Protein AF-R4PXJ7-F1 (afdb_monomer_lite)

pLDDT: mean 83.16, std 20.06, range [22.61, 98.62]

Sequence (742 aa):
MSFSYNLYVIQNRNPENIPVVPLQSPETESRRPLMEKIRDKIDGAKSWIKEHVNPLTSPELEQQTGEALTYVAERTIADAGAYEMRGPGDSERITEAVGAAAEQTVAGGLVGRSNPIETLERDGFDQELVDATVEIAAEDPETAEAIAKEIDRVEGVLRTPEHAAREVYKAKIKRLKETTTSSIESFTSANLDSLSKQERKSLLDNPESWDSERRKLHESVFEEAILKAHALSERLKEKNPKPTIYALRGNTASGKTRALSAGHEMFAGILDGRGEPSGAINPDSYKFALREGDPDISAAQVHDEGSMISRRIERQLTDPDMSVVLDKRNETPGDIEDILANASETERNVRILDVDVPLESSLVGVLMREKGGEDPNVPFDAIIKGFVGIRANRSELIKQVETGSNTAVDGYMLMAFDPDERRPVVVAVLIDGKVVVDQKRQELYARLFSTPEQAEADAEVLGNTVIDDAFIQQHCNSSYDNSEKGREHAAKVAARLGGFKGKTLRRAVDIMAGAGTAQELKGYLADANHNLLATSRTANGTIDTSASSTKAASMESIDGDEAAARAKANFDKAISLAFEQRDADFSSASKVRQLVESIAAQINDGIVKEGSLIRTGEDSDKYPYTRLDELPAAMEQFYEELHQKLTNPDSDPVEVAAFCEYHIDLVDHFFADGCGKTAKAISSFVLMRAGLSLPSYKGGRDEYYKHAPRSIVRVDQIADRAAWQDFLQYYKSMVKTDNGGI

Secondary structure (DSSP, 8-state):
-----PPPPPP---TT------------TTSHHHHHHHHHHHHHHHHHHHHHS-TTS-HHHHHHHHHHHHHHHHHHHHHHHTS---STTHHHHHHHHHHHHHHHHHHHSSS-SS-THHHHHHS---HHHHHHHHHHHTT-HHHHHHHHHHHHHHHHHHTSHHHHHHHHHHHHHHHHHHS---HHHHHB-S-GGG--HHHHHHHHT-GGGB-HHHHHHHHHHHHHHHHHHHHHHHHHHTT--S-EEEEEEE-TTS-HHHHHHT--GGGTTSS-TTS--TT-B-HHHHHHHHTTT-TTS-TTTTHHHHHHHHHHHHHH---TT--EEEES---SHHHHHHHHHHHHHHT-EEEEEEEE--HHHHHHHHHTSPTTSSS----HHHHHHHHHHHHHHHHHHHHHHHSSS-TTEEEEEEEEEETTTTEEEEEEEEETTEEEEPGGGHHHHHTT---HHHHHHHHHHHHT-B--HHHHHHHHHHSS-SSHHHHHHHHHHHHHHHTTTTSBHHHHHHHHHTTTHHHHHHHHHHHHHHHHHHH-SGGGT----TT-TTHHHHB-S--HHHHHHHHHHHHHHHHHHHHHHTTS---SHHHHHHHHHHHHHHHHTTTB-TT--B--SPPPSSS-PPPTTTHHHHHHHHHHHHHHHHH-TTS-HHHHHHHHHIIIIII---BSS-HHHHHHHHHHHHHHHTTPPPP--TTHHHHHHHTS-SS-TTS-HHHHHHHHHHHHHHHHHHS--S----

Structure (mmCIF, N/CA/C/O backbone):
data_AF-R4PXJ7-F1
#
_entry.id   AF-R4PXJ7-F1
#
loop_
_atom_site.group_PDB
_atom_site.id
_atom_site.type_symbol
_atom_site.label_atom_id
_atom_site.label_alt_id
_atom_site.label_comp_id
_atom_site.label_asym_id
_atom_site.label_entity_id
_atom_site.label_seq_id
_atom_site.pdbx_PDB_ins_code
_atom_site.Cartn_x
_atom_site.Cartn_y
_atom_site.Cartn_z
_atom_site.occupancy
_atom_site.B_iso_or_equiv
_atom_site.auth_seq_id
_atom_site.auth_comp_id
_atom_site.auth_asym_i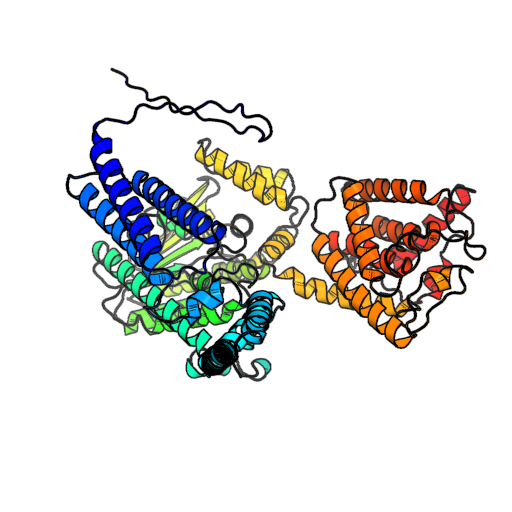d
_atom_site.auth_atom_id
_atom_site.pdbx_PDB_model_num
ATOM 1 N N . MET A 1 1 ? -55.927 -13.257 -4.483 1.00 34.59 1 MET A N 1
ATOM 2 C CA . MET A 1 1 ? -56.037 -12.043 -5.317 1.00 34.59 1 MET A CA 1
ATOM 3 C C . MET A 1 1 ? -54.649 -11.449 -5.398 1.00 34.59 1 MET A C 1
ATOM 5 O O . MET A 1 1 ? -54.130 -10.987 -4.395 1.00 34.59 1 MET A O 1
ATOM 9 N N . SER A 1 2 ? -54.019 -11.645 -6.548 1.00 26.91 2 SER A N 1
ATOM 10 C CA . SER A 1 2 ? -52.626 -11.339 -6.862 1.00 26.91 2 SER A CA 1
ATOM 11 C C . SER A 1 2 ? -52.563 -10.061 -7.692 1.00 26.91 2 SER A C 1
ATOM 13 O O . SER A 1 2 ? -53.261 -9.979 -8.700 1.00 26.91 2 SER A O 1
ATOM 15 N N . PHE A 1 3 ? -51.702 -9.119 -7.321 1.00 23.66 3 PHE A N 1
ATOM 16 C CA . PHE A 1 3 ? -51.235 -8.075 -8.230 1.00 23.66 3 PHE A CA 1
ATOM 17 C C . PHE A 1 3 ? -49.711 -8.068 -8.204 1.00 23.66 3 PHE A C 1
ATOM 19 O O . PHE A 1 3 ? -49.086 -7.657 -7.231 1.00 23.66 3 PHE A O 1
ATOM 26 N N . SER A 1 4 ? -49.143 -8.606 -9.277 1.00 22.61 4 SER A N 1
ATOM 27 C CA . SER A 1 4 ? -47.719 -8.638 -9.579 1.00 22.61 4 SER A CA 1
ATOM 28 C C . SER A 1 4 ? -47.412 -7.422 -10.451 1.00 22.61 4 SER A C 1
ATOM 30 O O . SER A 1 4 ? -47.972 -7.307 -11.541 1.00 22.61 4 SER A O 1
ATOM 32 N N . TYR A 1 5 ? -46.539 -6.523 -10.001 1.00 23.17 5 TYR A N 1
ATOM 33 C CA . TYR A 1 5 ? -45.922 -5.532 -10.882 1.00 23.17 5 TYR A CA 1
ATOM 34 C C . TYR A 1 5 ? -44.631 -6.133 -11.442 1.00 23.17 5 TYR A C 1
ATOM 36 O O . TYR A 1 5 ? -43.672 -6.364 -10.711 1.00 23.17 5 TYR A O 1
ATOM 44 N N . ASN A 1 6 ? -44.641 -6.423 -12.744 1.00 23.55 6 ASN A N 1
ATOM 45 C CA . ASN A 1 6 ? -43.450 -6.763 -13.513 1.00 23.55 6 ASN A CA 1
ATOM 46 C C . ASN A 1 6 ? -42.669 -5.474 -13.789 1.00 23.55 6 ASN A C 1
ATOM 48 O O . ASN A 1 6 ? -43.169 -4.604 -14.503 1.00 23.55 6 ASN A O 1
ATOM 52 N N . LEU A 1 7 ? -41.449 -5.364 -13.263 1.00 23.30 7 LEU A N 1
ATOM 53 C CA . LEU A 1 7 ? -40.471 -4.391 -13.740 1.00 23.30 7 LEU A CA 1
ATOM 54 C C . LEU A 1 7 ? -39.604 -5.076 -14.806 1.00 23.30 7 LEU A C 1
ATOM 56 O O . LEU A 1 7 ? -38.922 -6.061 -14.527 1.00 23.30 7 LEU A O 1
ATOM 60 N N . TYR A 1 8 ? -39.669 -4.572 -16.036 1.00 24.20 8 TYR A N 1
ATOM 61 C CA . TYR A 1 8 ? -38.771 -4.959 -17.121 1.00 24.20 8 TYR A CA 1
ATOM 62 C C . TYR A 1 8 ? -37.376 -4.372 -16.866 1.00 24.20 8 TYR A C 1
ATOM 64 O O . TYR A 1 8 ? -37.224 -3.163 -16.715 1.00 24.20 8 TYR A O 1
ATOM 72 N N . VAL A 1 9 ? -36.363 -5.238 -16.854 1.00 24.31 9 VAL A N 1
ATOM 73 C CA . VAL A 1 9 ? -34.939 -4.882 -16.867 1.00 24.31 9 VAL A CA 1
ATOM 74 C C . VAL A 1 9 ? -34.515 -4.674 -18.324 1.00 24.31 9 VAL A C 1
ATOM 76 O O . VAL A 1 9 ? -34.635 -5.595 -19.132 1.00 24.31 9 VAL A O 1
ATOM 79 N N . ILE A 1 10 ? -34.017 -3.484 -18.672 1.00 25.50 10 ILE A N 1
ATOM 80 C CA . ILE A 1 10 ? -33.362 -3.231 -19.964 1.00 25.50 10 ILE A CA 1
ATOM 81 C C . ILE A 1 10 ? -31.866 -3.519 -19.804 1.00 25.50 10 ILE A C 1
ATOM 83 O O . ILE A 1 10 ? -31.184 -2.909 -18.986 1.00 25.50 10 ILE A O 1
ATOM 87 N N . GLN A 1 11 ? -31.382 -4.486 -20.583 1.00 29.23 11 GLN A N 1
ATOM 88 C CA . GLN A 1 11 ? -29.978 -4.875 -20.693 1.00 29.23 11 GLN A CA 1
ATOM 89 C C . GLN A 1 11 ? -29.204 -3.963 -21.658 1.00 29.23 11 GLN A C 1
ATOM 91 O O . GLN A 1 11 ? -29.717 -3.566 -22.703 1.00 29.23 11 GLN A O 1
ATOM 96 N N . ASN A 1 12 ? -27.932 -3.742 -21.318 1.00 32.22 12 ASN A N 1
ATOM 97 C CA . ASN A 1 12 ? -26.842 -3.208 -22.142 1.00 32.22 12 ASN A CA 1
ATOM 98 C C . ASN A 1 12 ? -26.900 -3.606 -23.627 1.00 32.22 12 ASN A C 1
ATOM 100 O O . ASN A 1 12 ? -26.776 -4.796 -23.927 1.00 32.22 12 ASN A O 1
ATOM 104 N N . ARG A 1 13 ? -26.922 -2.622 -24.547 1.00 28.83 13 ARG A N 1
ATOM 105 C CA . ARG A 1 13 ? -26.392 -2.754 -25.923 1.00 28.83 13 ARG A CA 1
ATOM 106 C C . ARG A 1 13 ? -25.844 -1.429 -26.489 1.00 28.83 13 ARG A C 1
ATOM 108 O O . ARG A 1 13 ? -26.554 -0.438 -26.536 1.00 28.83 13 ARG A O 1
ATOM 115 N N . ASN A 1 14 ? -24.579 -1.511 -26.916 1.00 30.88 14 ASN A N 1
ATOM 116 C CA . ASN A 1 14 ? -23.855 -0.881 -28.039 1.00 30.88 14 ASN A CA 1
ATOM 117 C C . ASN A 1 14 ? -24.391 0.450 -28.657 1.00 30.88 14 ASN A C 1
ATOM 119 O O . ASN A 1 14 ? -25.484 0.434 -29.222 1.00 30.88 14 ASN A O 1
ATOM 123 N N . PRO A 1 15 ? -23.617 1.561 -28.659 1.00 29.59 15 PRO A N 1
ATOM 124 C CA . PRO A 1 15 ? -24.103 2.908 -29.010 1.00 29.59 15 PRO A CA 1
ATOM 125 C C . PRO A 1 15 ? -24.222 3.273 -30.508 1.00 29.59 15 PRO A C 1
ATOM 127 O O . PRO A 1 15 ? -24.525 4.422 -30.807 1.00 29.59 15 PRO A O 1
ATOM 130 N N . GLU A 1 16 ? -24.050 2.362 -31.471 1.00 28.30 16 GLU A N 1
ATOM 131 C CA . GLU A 1 16 ? -23.950 2.759 -32.896 1.00 28.30 16 GLU A CA 1
ATOM 132 C C . GLU A 1 16 ? -25.204 2.564 -33.774 1.00 28.30 16 GLU A C 1
ATOM 134 O O . GLU A 1 16 ? -25.113 2.658 -34.993 1.00 28.30 16 GLU A O 1
ATOM 139 N N . ASN A 1 17 ? -26.399 2.326 -33.222 1.00 37.75 17 ASN A N 1
ATOM 140 C CA . ASN A 1 17 ? -27.624 2.315 -34.042 1.00 37.75 17 ASN A CA 1
ATOM 141 C C . ASN A 1 17 ? -28.882 2.662 -33.233 1.00 37.75 17 ASN A C 1
ATOM 143 O O . ASN A 1 17 ? -29.498 1.784 -32.629 1.00 37.75 17 ASN A O 1
ATOM 147 N N . ILE A 1 18 ? -29.312 3.927 -33.278 1.00 33.12 18 ILE A N 1
ATOM 148 C CA . ILE A 1 18 ? -30.653 4.346 -32.844 1.00 33.12 18 ILE A CA 1
ATOM 149 C C . ILE A 1 18 ? -31.335 5.071 -34.015 1.00 33.12 18 ILE A C 1
ATOM 151 O O . ILE A 1 18 ? -30.804 6.075 -34.491 1.00 33.12 18 ILE A O 1
ATOM 155 N N . PRO A 1 19 ? -32.506 4.610 -34.496 1.00 29.03 19 PRO A N 1
ATOM 156 C CA . PRO A 1 19 ? -33.303 5.375 -35.441 1.00 29.03 19 PRO A CA 1
ATOM 157 C C . PRO A 1 19 ? -33.992 6.532 -34.708 1.00 29.03 19 PRO A C 1
ATOM 159 O O . PRO A 1 19 ? -34.591 6.344 -33.649 1.00 29.03 19 PRO A O 1
ATOM 162 N N . VAL A 1 20 ? -33.938 7.727 -35.295 1.00 28.59 20 VAL A N 1
ATOM 163 C CA . VAL A 1 20 ? -34.678 8.900 -34.816 1.00 28.59 20 VAL A CA 1
ATOM 164 C C . VAL A 1 20 ? -36.179 8.616 -34.936 1.00 28.59 20 VAL A C 1
ATOM 166 O O . VAL A 1 20 ? -36.720 8.554 -36.039 1.00 28.59 20 VAL A O 1
ATOM 169 N N . VAL A 1 21 ? -36.856 8.438 -33.800 1.00 28.17 21 VAL A N 1
ATOM 170 C CA . VAL A 1 21 ? -38.323 8.407 -33.711 1.00 28.17 21 VAL A CA 1
ATOM 171 C C . VAL A 1 21 ? -38.778 9.740 -33.112 1.00 28.17 21 VAL A C 1
ATOM 173 O O . VAL A 1 21 ? -38.277 10.115 -32.051 1.00 28.17 21 VAL A O 1
ATOM 176 N N . PRO A 1 22 ? -39.706 10.479 -33.747 1.00 26.89 22 PRO A N 1
ATOM 177 C CA . PRO A 1 22 ? -40.170 11.750 -33.212 1.00 26.89 22 PRO A CA 1
ATOM 178 C C . PRO A 1 22 ? -41.039 11.508 -31.972 1.00 26.89 22 PRO A C 1
ATOM 180 O O . PRO A 1 22 ? -42.037 10.787 -32.023 1.00 26.89 22 PRO A O 1
ATOM 183 N N . LEU A 1 23 ? -40.669 12.139 -30.857 1.00 26.69 23 LEU A N 1
ATOM 184 C CA . LEU A 1 23 ? -41.491 12.228 -29.652 1.00 26.69 23 LEU A CA 1
ATOM 185 C C . LEU A 1 23 ? -42.731 13.082 -29.950 1.00 26.69 23 LEU A C 1
ATOM 187 O O . LEU A 1 23 ? -42.707 14.303 -29.841 1.00 26.69 23 LEU A O 1
ATOM 191 N N . GLN A 1 24 ? -43.836 12.434 -30.306 1.00 34.88 24 GLN A N 1
ATOM 192 C CA . GLN A 1 24 ? -45.169 12.990 -30.103 1.00 34.88 24 GLN A CA 1
ATOM 193 C C . GLN A 1 24 ? -45.739 12.368 -28.828 1.00 34.88 24 GLN A C 1
ATOM 195 O O . GLN A 1 24 ? -46.288 11.269 -28.858 1.00 34.88 24 GLN A O 1
ATOM 200 N N . SER A 1 25 ? -45.595 13.062 -27.696 1.00 35.19 25 SER A N 1
ATOM 201 C CA . SER A 1 25 ? -46.448 12.819 -26.526 1.00 35.19 25 SER A CA 1
ATOM 202 C C . SER A 1 25 ? -47.437 13.982 -26.382 1.00 35.19 25 SER A C 1
ATOM 204 O O . SER A 1 25 ? -47.079 15.111 -26.727 1.00 35.19 25 SER A O 1
ATOM 206 N N . PRO A 1 26 ? -48.683 13.742 -25.938 1.00 37.59 26 PRO A N 1
ATOM 207 C CA . PRO A 1 26 ? -49.693 14.786 -25.866 1.00 37.59 26 PRO A CA 1
ATOM 208 C C . PRO A 1 26 ? -49.358 15.721 -24.706 1.00 37.59 26 PRO A C 1
ATOM 210 O O . PRO A 1 26 ? -49.277 15.279 -23.559 1.00 37.59 26 PRO A O 1
ATOM 213 N N . GLU A 1 27 ? -49.200 17.013 -24.993 1.00 43.06 27 GLU A N 1
ATOM 214 C CA . GLU A 1 27 ? -49.233 18.061 -23.975 1.00 43.06 27 GLU A CA 1
ATOM 215 C C . GLU A 1 27 ? -50.486 17.865 -23.112 1.00 43.06 27 GLU A C 1
ATOM 217 O O . GLU A 1 27 ? -51.614 18.037 -23.579 1.00 43.06 27 GLU A O 1
ATOM 222 N N . THR A 1 28 ? -50.318 17.484 -21.846 1.00 46.91 28 THR A N 1
ATOM 223 C CA . THR A 1 28 ? -51.431 17.505 -20.899 1.00 46.91 28 THR A CA 1
ATOM 224 C C . THR A 1 28 ? -51.892 18.949 -20.760 1.00 46.91 28 THR A C 1
ATOM 226 O O . THR A 1 28 ? -51.128 19.807 -20.315 1.00 46.91 28 THR A O 1
ATOM 229 N N . GLU A 1 29 ? -53.146 19.195 -21.127 1.00 49.19 29 GLU A N 1
ATOM 230 C CA . GLU A 1 29 ? -53.840 20.490 -21.182 1.00 49.19 29 GLU A CA 1
ATOM 231 C C . GLU A 1 29 ? -53.713 21.322 -19.884 1.00 49.19 29 GLU A C 1
ATOM 233 O O . GLU A 1 29 ? -53.837 22.544 -19.905 1.00 49.19 29 GLU A O 1
ATOM 238 N N . SER A 1 30 ? -53.357 20.683 -18.762 1.00 46.44 30 SER A N 1
ATOM 239 C CA . SER A 1 30 ? -53.064 21.325 -17.476 1.00 46.44 30 SER A CA 1
ATOM 240 C C . SER A 1 30 ? -51.753 22.123 -17.427 1.00 46.44 30 SER A C 1
ATOM 242 O O . SER A 1 30 ? -51.610 22.978 -16.556 1.00 46.44 30 SER A O 1
ATOM 244 N N . ARG A 1 31 ? -50.796 21.877 -18.333 1.00 51.06 31 ARG A N 1
ATOM 245 C CA . ARG A 1 31 ? -49.486 22.561 -18.352 1.00 51.06 31 ARG A CA 1
ATOM 246 C C . ARG A 1 31 ? -49.425 23.746 -19.319 1.00 51.06 31 ARG A C 1
ATOM 248 O O . ARG A 1 31 ? -48.536 24.584 -19.183 1.00 51.06 31 ARG A O 1
ATOM 255 N N . ARG A 1 32 ? -50.379 23.859 -20.252 1.00 61.00 32 ARG A N 1
ATOM 256 C CA . ARG A 1 32 ? -50.416 24.927 -21.269 1.00 61.00 32 ARG A CA 1
ATOM 257 C C . ARG A 1 32 ? -50.415 26.346 -20.665 1.00 61.00 32 ARG A C 1
ATOM 259 O O . ARG A 1 32 ? -49.592 27.140 -21.110 1.00 61.00 32 ARG A O 1
ATOM 266 N N . PRO A 1 33 ? -51.196 26.660 -19.607 1.00 62.19 33 PRO A N 1
ATOM 267 C CA . PRO A 1 33 ? -51.191 28.006 -19.022 1.00 62.19 33 PRO A CA 1
ATOM 268 C C . PRO A 1 33 ? -49.858 28.398 -18.364 1.00 62.19 33 PRO A C 1
ATOM 270 O O . PRO A 1 33 ? -49.517 29.576 -18.311 1.00 62.19 33 PRO A O 1
ATOM 273 N N . LEU A 1 34 ? -49.099 27.424 -17.846 1.00 55.19 34 LEU A N 1
ATOM 274 C CA . LEU A 1 34 ? -47.775 27.664 -17.262 1.00 55.19 34 LEU A CA 1
ATOM 275 C C . LEU A 1 34 ? -46.733 27.907 -18.361 1.00 55.19 34 LEU A C 1
ATOM 277 O O . LEU A 1 34 ? -45.945 28.843 -18.264 1.00 55.19 34 LEU A O 1
ATOM 281 N N . MET A 1 35 ? -46.773 27.107 -19.430 1.00 56.84 35 MET A N 1
ATOM 282 C CA . MET A 1 35 ? -45.863 27.257 -20.569 1.00 56.84 35 MET A CA 1
ATOM 283 C C . MET A 1 35 ? -46.097 28.564 -21.338 1.00 56.84 35 MET A C 1
ATOM 285 O O . MET A 1 35 ? -45.130 29.177 -21.779 1.00 56.84 35 MET A O 1
ATOM 289 N N . GLU A 1 36 ? -47.346 29.031 -21.454 1.00 66.62 36 GLU A N 1
ATOM 290 C CA . GLU A 1 36 ? -47.656 30.354 -22.023 1.00 66.62 36 GLU A CA 1
ATOM 291 C C . GLU A 1 36 ? -47.083 31.490 -21.163 1.00 66.62 36 GLU A C 1
ATOM 293 O O . GLU A 1 36 ? -46.415 32.370 -21.694 1.00 66.62 36 GLU A O 1
ATOM 298 N N . LYS A 1 37 ? -47.211 31.424 -19.829 1.00 61.19 37 LYS A N 1
ATOM 299 C CA . LYS A 1 37 ? -46.620 32.431 -18.924 1.00 61.19 37 LYS A CA 1
ATOM 300 C C . LYS A 1 37 ? -45.091 32.473 -18.972 1.00 61.19 37 LYS A C 1
ATOM 302 O O . LYS A 1 37 ? -44.507 33.550 -18.875 1.00 61.19 37 LYS A O 1
ATOM 307 N N . ILE A 1 38 ? -44.439 31.315 -19.097 1.00 52.16 38 ILE A N 1
ATOM 308 C CA . ILE A 1 38 ? -42.978 31.231 -19.240 1.00 52.16 38 ILE A CA 1
ATOM 309 C C . ILE A 1 38 ? -42.549 31.817 -20.591 1.00 52.16 38 ILE A C 1
ATOM 311 O O . ILE A 1 38 ? -41.592 32.587 -20.644 1.00 52.16 38 ILE A O 1
ATOM 315 N N . ARG A 1 39 ? -43.285 31.517 -21.668 1.00 63.38 39 ARG A N 1
ATOM 316 C CA . ARG A 1 39 ? -43.016 32.061 -23.005 1.00 63.38 39 ARG A CA 1
ATOM 317 C C . ARG A 1 39 ? -43.166 33.585 -23.046 1.00 63.38 39 ARG A C 1
ATOM 319 O O . ARG A 1 39 ? -42.246 34.249 -23.507 1.00 63.38 39 ARG A O 1
ATOM 326 N N . ASP A 1 40 ? -44.231 34.136 -22.464 1.00 64.62 40 ASP A N 1
ATOM 327 C CA . ASP A 1 40 ? -44.447 35.590 -22.391 1.00 64.62 40 ASP A CA 1
ATOM 328 C C . ASP A 1 40 ? -43.322 36.313 -21.623 1.00 64.62 40 ASP A C 1
ATOM 330 O O . ASP A 1 40 ? -42.898 37.406 -22.001 1.00 64.62 40 ASP A O 1
ATOM 334 N N . LYS A 1 41 ? -42.792 35.697 -20.556 1.00 56.16 41 LYS A N 1
ATOM 335 C CA . LYS A 1 41 ? -41.641 36.218 -19.795 1.00 56.16 41 LYS A CA 1
ATOM 336 C C . LYS A 1 41 ? -40.347 36.201 -20.618 1.00 56.16 41 LYS A C 1
ATOM 338 O O . LYS A 1 41 ? -39.584 37.164 -20.557 1.00 56.16 41 LYS A O 1
ATOM 343 N N . ILE A 1 42 ? -40.114 35.140 -21.395 1.00 54.22 42 ILE A N 1
ATOM 344 C CA . ILE A 1 42 ? -38.954 35.026 -22.295 1.00 54.22 42 ILE A CA 1
ATOM 345 C C . ILE A 1 42 ? -39.039 36.069 -23.415 1.00 54.22 42 ILE A C 1
ATOM 347 O O . ILE A 1 42 ? -38.052 36.750 -23.693 1.00 54.22 42 ILE A O 1
ATOM 351 N N . ASP A 1 43 ? -40.208 36.235 -24.028 1.00 65.19 43 ASP A N 1
ATOM 352 C CA . ASP A 1 43 ? -40.401 37.205 -25.106 1.00 65.19 43 ASP A CA 1
ATOM 353 C C . ASP A 1 43 ? -40.292 38.650 -24.589 1.00 65.19 43 ASP A C 1
ATOM 355 O O . ASP A 1 43 ? -39.674 39.492 -25.240 1.00 65.19 43 ASP A O 1
ATOM 359 N N . GLY A 1 44 ? -40.765 38.921 -23.366 1.00 64.06 44 GLY A N 1
ATOM 360 C CA . GLY A 1 44 ? -40.539 40.196 -22.681 1.00 64.06 44 GLY A CA 1
ATOM 361 C C . GLY A 1 44 ? -39.057 40.496 -22.426 1.00 64.06 44 GLY A C 1
ATOM 362 O O . GLY A 1 44 ? -38.610 41.617 -22.670 1.00 64.06 44 GLY A O 1
ATOM 363 N N . ALA A 1 45 ? -38.273 39.499 -22.001 1.00 49.66 45 ALA A N 1
ATOM 364 C CA . ALA A 1 45 ? -36.828 39.647 -21.812 1.00 49.66 45 ALA A CA 1
ATOM 365 C C . ALA A 1 45 ? -36.095 39.900 -23.142 1.00 49.66 45 ALA A C 1
ATOM 367 O O . ALA A 1 45 ? -35.245 40.786 -23.212 1.00 49.66 45 ALA A O 1
ATOM 368 N N . LYS A 1 46 ? -36.472 39.194 -24.220 1.00 55.44 46 LYS A N 1
ATOM 369 C CA . LYS A 1 46 ? -35.932 39.419 -25.574 1.00 55.44 46 LYS A CA 1
ATOM 370 C C . LYS A 1 46 ? -36.234 40.829 -26.086 1.00 55.44 46 LYS A C 1
ATOM 372 O O . LYS A 1 46 ? -35.338 41.501 -26.592 1.00 55.44 46 LYS A O 1
ATOM 377 N N . SER A 1 47 ? -37.471 41.304 -25.927 1.00 63.03 47 SER A N 1
ATOM 378 C CA . SER A 1 47 ? -37.853 42.671 -26.302 1.00 63.03 47 SER A CA 1
ATOM 379 C C . SER A 1 47 ? -37.107 43.731 -25.493 1.00 63.03 47 SER A C 1
ATOM 381 O O . SER A 1 47 ? -36.667 44.724 -26.066 1.00 63.03 47 SER A O 1
ATOM 383 N N . TRP A 1 48 ? -36.911 43.511 -24.191 1.00 65.25 48 TRP A N 1
ATOM 384 C CA . TRP A 1 48 ? -36.162 44.436 -23.342 1.00 65.25 48 TRP A CA 1
ATOM 385 C C . TRP A 1 48 ? -34.684 44.521 -23.744 1.00 65.25 48 TRP A C 1
ATOM 387 O O . TRP A 1 48 ? -34.166 45.628 -23.889 1.00 65.25 48 TRP A O 1
ATOM 397 N N . ILE A 1 49 ? -34.039 43.375 -24.003 1.00 50.06 49 ILE A N 1
ATOM 398 C CA . ILE A 1 49 ? -32.654 43.295 -24.500 1.00 50.06 49 ILE A CA 1
ATOM 399 C C . ILE A 1 49 ? -32.517 44.082 -25.806 1.00 50.06 49 ILE A C 1
ATOM 401 O O . ILE A 1 49 ? -31.629 44.920 -25.928 1.00 50.06 49 ILE A O 1
ATOM 405 N N . LYS A 1 50 ? -33.447 43.889 -26.744 1.00 55.12 50 LYS A N 1
ATOM 406 C CA . LYS A 1 50 ? -33.456 44.584 -28.035 1.00 55.12 50 LYS A CA 1
ATOM 407 C C . LYS A 1 50 ? -33.614 46.107 -27.923 1.00 55.12 50 LYS A C 1
ATOM 409 O O . LYS A 1 50 ? -33.128 46.835 -28.783 1.00 55.12 50 LYS A O 1
ATOM 414 N N . GLU A 1 51 ? -34.311 46.595 -26.898 1.00 54.03 51 GLU A N 1
ATOM 415 C CA . GLU A 1 51 ? -34.503 48.034 -26.668 1.00 54.03 51 GLU A CA 1
ATOM 416 C C . GLU A 1 51 ? -33.373 48.690 -25.855 1.00 54.03 51 GLU A C 1
ATOM 418 O O . GLU A 1 51 ? -33.167 49.896 -25.988 1.00 54.03 51 GLU A O 1
ATOM 423 N N . HIS A 1 52 ? -32.653 47.934 -25.018 1.00 49.38 52 HIS A N 1
ATOM 424 C CA . HIS A 1 52 ? -31.764 48.502 -23.991 1.00 49.38 52 HIS A CA 1
ATOM 425 C C . HIS A 1 52 ? -30.303 48.030 -24.068 1.00 49.38 52 HIS A C 1
ATOM 427 O O . HIS A 1 52 ? -29.449 48.609 -23.395 1.00 49.38 52 HIS A O 1
ATOM 433 N N . VAL A 1 53 ? -29.982 47.030 -24.894 1.00 48.16 53 VAL A N 1
ATOM 434 C CA . VAL A 1 53 ? -28.602 46.620 -25.193 1.00 48.16 53 VAL A CA 1
ATOM 435 C C . VAL A 1 53 ? -28.147 47.312 -26.485 1.00 48.16 53 VAL A C 1
ATOM 437 O O . VAL A 1 53 ? -28.851 47.323 -27.489 1.00 48.16 53 VAL A O 1
ATOM 440 N N . ASN A 1 54 ? -26.986 47.968 -26.417 1.00 45.81 54 ASN A N 1
ATOM 441 C CA . ASN A 1 54 ? -26.433 48.909 -27.401 1.00 45.81 54 ASN A CA 1
ATOM 442 C C . ASN A 1 54 ? -26.524 48.395 -28.871 1.00 45.81 54 ASN A C 1
ATOM 444 O O . ASN A 1 54 ? -26.187 47.230 -29.101 1.00 45.81 54 ASN A O 1
ATOM 448 N N . PRO A 1 55 ? -26.862 49.225 -29.890 1.00 43.62 55 PRO A N 1
ATOM 449 C CA . PRO A 1 55 ? -27.067 48.787 -31.286 1.00 43.62 55 PRO A CA 1
ATOM 450 C C . PRO A 1 55 ? -25.826 48.261 -32.035 1.00 43.62 55 PRO A C 1
ATOM 452 O O . PRO A 1 55 ? -25.879 48.091 -33.250 1.00 43.62 55 PRO A O 1
ATOM 455 N N . LEU A 1 56 ? -24.700 48.056 -31.348 1.00 42.25 56 LEU A N 1
ATOM 456 C CA . LEU A 1 56 ? -23.430 47.592 -31.919 1.00 42.25 56 LEU A CA 1
ATOM 457 C C . LEU A 1 56 ? -23.164 46.094 -31.688 1.00 42.25 56 LEU A C 1
ATOM 459 O O . LEU A 1 56 ? -22.089 45.610 -32.026 1.00 42.25 56 LEU A O 1
ATOM 463 N N . THR A 1 57 ? -24.115 45.345 -31.130 1.00 52.09 57 THR A N 1
ATOM 464 C CA . THR A 1 57 ? -23.985 43.887 -30.989 1.00 52.09 57 THR A CA 1
ATOM 465 C C . THR A 1 57 ? -24.356 43.183 -32.297 1.00 52.09 57 THR A C 1
ATOM 467 O O . THR A 1 57 ? -25.326 43.545 -32.964 1.00 52.09 57 THR A O 1
ATOM 470 N N . SER A 1 58 ? -23.539 42.208 -32.716 1.00 53.75 58 SER A N 1
ATOM 471 C CA . SER A 1 58 ? -23.781 41.467 -33.956 1.00 53.75 58 SER A CA 1
ATOM 472 C C . SER A 1 58 ? -25.042 40.594 -33.823 1.00 53.75 58 SER A C 1
ATOM 474 O O . SER A 1 58 ? -25.335 40.108 -32.727 1.00 53.75 58 SER A O 1
ATOM 476 N N . PRO A 1 59 ? -25.773 40.330 -34.924 1.00 57.41 59 PRO A N 1
ATOM 477 C CA . PRO A 1 59 ? -26.924 39.419 -34.919 1.00 57.41 59 PRO A CA 1
ATOM 478 C C . PRO A 1 59 ? -26.616 38.027 -34.339 1.00 57.41 59 PRO A C 1
ATOM 480 O O . PRO A 1 59 ? -27.504 37.373 -33.797 1.00 57.41 59 PRO A O 1
ATOM 483 N N . GLU A 1 60 ? -25.356 37.588 -34.414 1.00 48.97 60 GLU A N 1
ATOM 484 C CA . GLU A 1 60 ? -24.882 36.335 -33.816 1.00 48.97 60 GLU A CA 1
ATOM 485 C C . GLU A 1 60 ? -24.898 36.358 -32.286 1.00 48.97 60 GLU A C 1
ATOM 487 O O . GLU A 1 60 ? -25.289 35.365 -31.681 1.00 48.97 60 GLU A O 1
ATOM 492 N N . LEU A 1 61 ? -24.554 37.479 -31.645 1.00 51.28 61 LEU A N 1
ATOM 493 C CA . LEU A 1 61 ? -24.570 37.581 -30.182 1.00 51.28 61 LEU A CA 1
ATOM 494 C C . LEU A 1 61 ? -26.009 37.620 -29.635 1.00 51.28 61 LEU A C 1
ATOM 496 O O . LEU A 1 61 ? -26.301 37.026 -28.594 1.00 51.28 61 LEU A O 1
ATOM 500 N N . GLU A 1 62 ? -26.930 38.267 -30.358 1.00 53.88 62 GLU A N 1
ATOM 501 C CA . GLU A 1 62 ? -28.366 38.271 -30.040 1.00 53.88 62 GLU A CA 1
ATOM 502 C C . GLU A 1 62 ? -28.958 36.854 -30.164 1.00 53.88 62 GLU A C 1
ATOM 504 O O . GLU A 1 62 ? -29.698 36.402 -29.284 1.00 53.88 62 GLU A O 1
ATOM 509 N N . GLN A 1 63 ? -28.566 36.112 -31.207 1.00 59.91 63 GLN A N 1
ATOM 510 C CA . GLN A 1 63 ? -28.958 34.715 -31.393 1.00 59.91 63 GLN A CA 1
ATOM 511 C C . GLN A 1 63 ? -28.387 33.806 -30.293 1.00 59.91 63 GLN A C 1
ATOM 513 O O . GLN A 1 63 ? -29.148 33.069 -29.668 1.00 59.91 63 GLN A O 1
ATOM 518 N N . GLN A 1 64 ? -27.086 33.895 -30.001 1.00 53.50 64 GLN A N 1
ATOM 519 C CA . GLN A 1 64 ? -26.419 33.080 -28.977 1.00 53.50 64 GLN A CA 1
ATOM 520 C C . GLN A 1 64 ? -26.989 33.330 -27.576 1.00 53.50 64 GLN A C 1
ATOM 522 O O . GLN A 1 64 ? -27.230 32.387 -26.822 1.00 53.50 64 GLN A O 1
ATOM 527 N N . THR A 1 65 ? -27.290 34.586 -27.238 1.00 54.59 65 THR A N 1
ATOM 528 C CA . THR A 1 65 ? -27.924 34.933 -25.956 1.00 54.59 65 THR A CA 1
ATOM 529 C C . THR A 1 65 ? -29.354 34.382 -25.880 1.00 54.59 65 THR A C 1
ATOM 531 O O . THR A 1 65 ? -29.773 33.852 -24.848 1.00 54.59 65 THR A O 1
ATOM 534 N N . GLY A 1 66 ? -30.103 34.445 -26.987 1.00 59.06 66 GLY A N 1
ATOM 535 C CA . GLY A 1 66 ? -31.437 33.854 -27.092 1.00 59.06 66 GLY A CA 1
ATOM 536 C C . GLY A 1 66 ? -31.439 32.327 -26.958 1.00 59.06 66 GLY A C 1
ATOM 537 O O . GLY A 1 66 ? -32.320 31.770 -26.294 1.00 59.06 66 GLY A O 1
ATOM 538 N N . GLU A 1 67 ? -30.454 31.651 -27.547 1.00 58.09 67 GLU A N 1
ATOM 539 C CA . GLU A 1 67 ? -30.271 30.197 -27.466 1.00 58.09 67 GLU A CA 1
ATOM 540 C C . GLU A 1 67 ? -29.849 29.760 -26.054 1.00 58.09 67 GLU A C 1
ATOM 542 O O . GLU A 1 67 ? -30.438 28.829 -25.504 1.00 58.09 67 GLU A O 1
ATOM 547 N N . ALA A 1 68 ? -28.926 30.485 -25.412 1.00 49.81 68 ALA A N 1
ATOM 548 C CA . ALA A 1 68 ? -28.484 30.209 -24.044 1.00 49.81 68 ALA A CA 1
ATOM 549 C C . ALA A 1 68 ? -29.617 30.359 -23.012 1.00 49.81 68 ALA A C 1
ATOM 551 O O . ALA A 1 68 ? -29.803 29.488 -22.160 1.00 49.81 68 ALA A O 1
ATOM 552 N N . LEU A 1 69 ? -30.431 31.418 -23.115 1.00 51.66 69 LEU A N 1
ATOM 553 C CA . LEU A 1 69 ? -31.591 31.614 -22.235 1.00 51.66 69 LEU A CA 1
ATOM 554 C C . LEU A 1 69 ? -32.655 30.527 -22.432 1.00 51.66 69 LEU A C 1
ATOM 556 O O . LEU A 1 69 ? -33.263 30.071 -21.462 1.00 51.66 69 LEU A O 1
ATOM 560 N N . THR A 1 70 ? -32.854 30.083 -23.676 1.00 55.34 70 THR A N 1
ATOM 561 C CA . THR A 1 70 ? -33.778 28.984 -23.990 1.00 55.34 70 THR A CA 1
ATOM 562 C C . THR A 1 70 ? -33.278 27.672 -23.380 1.00 55.34 70 THR A C 1
ATOM 564 O O . THR A 1 70 ? -34.039 26.981 -22.706 1.00 55.34 70 THR A O 1
ATOM 567 N N . TYR A 1 71 ? -31.982 27.381 -23.511 1.00 56.62 71 TYR A N 1
ATOM 568 C CA . TYR A 1 71 ? -31.354 26.184 -22.953 1.00 56.62 71 TYR A CA 1
ATOM 569 C C . TYR A 1 71 ? -31.434 26.119 -21.419 1.00 56.62 71 TYR A C 1
ATOM 571 O O . TYR A 1 71 ? -31.796 25.085 -20.853 1.00 56.62 71 TYR A O 1
ATOM 579 N N . VAL A 1 72 ? -31.140 27.226 -20.727 1.00 48.62 72 VAL A N 1
ATOM 580 C CA . VAL A 1 72 ? -31.224 27.296 -19.257 1.00 48.62 72 VAL A CA 1
ATOM 581 C C . VAL A 1 72 ? -32.664 27.090 -18.780 1.00 48.62 72 VAL A C 1
ATOM 583 O O . VAL A 1 72 ? -32.893 26.332 -17.833 1.00 48.62 72 VAL A O 1
ATOM 586 N N . ALA A 1 73 ? -33.639 27.702 -19.461 1.00 51.81 73 ALA A N 1
ATOM 587 C CA . ALA A 1 73 ? -35.053 27.535 -19.141 1.00 51.81 73 ALA A CA 1
ATOM 588 C C . ALA A 1 73 ? -35.515 26.080 -19.328 1.00 51.81 73 ALA A C 1
ATOM 590 O O . ALA A 1 73 ? -36.144 25.517 -18.432 1.00 51.81 73 ALA A O 1
ATOM 591 N N . GLU A 1 74 ? -35.160 25.441 -20.445 1.00 55.31 74 GLU A N 1
ATOM 592 C CA . GLU A 1 74 ? -35.509 24.041 -20.716 1.00 55.31 74 GLU A CA 1
ATOM 593 C C . GLU A 1 74 ? -34.883 23.081 -19.698 1.00 55.31 74 GLU A C 1
ATOM 595 O O . GLU A 1 74 ? -35.551 22.161 -19.220 1.00 55.31 74 GLU A O 1
ATOM 600 N N . ARG A 1 75 ? -33.631 23.329 -19.299 1.00 55.19 75 ARG A N 1
ATOM 601 C CA . ARG A 1 75 ? -32.921 22.504 -18.316 1.00 55.19 75 ARG A CA 1
ATOM 602 C C . ARG A 1 75 ? -33.477 22.670 -16.903 1.00 55.19 75 ARG A C 1
ATOM 604 O O . ARG A 1 75 ? -33.715 21.677 -16.226 1.00 55.19 75 ARG A O 1
ATOM 611 N N . THR A 1 76 ? -33.805 23.896 -16.499 1.00 51.66 76 THR A N 1
ATOM 612 C CA . THR A 1 76 ? -34.462 24.152 -15.204 1.00 51.66 76 THR A CA 1
ATOM 613 C C . THR A 1 76 ? -35.864 23.535 -15.151 1.00 51.66 76 THR A C 1
ATOM 615 O O . THR A 1 76 ? -36.270 23.020 -14.112 1.00 51.66 76 THR A O 1
ATOM 618 N N . ILE A 1 77 ? -36.596 23.511 -16.271 1.00 54.16 77 ILE A N 1
ATOM 619 C CA . ILE A 1 77 ? -37.889 22.814 -16.373 1.00 54.16 77 ILE A CA 1
ATOM 620 C C . ILE A 1 77 ? -37.712 21.291 -16.275 1.00 54.16 77 ILE A C 1
ATOM 622 O O . ILE A 1 77 ? -38.517 20.633 -15.614 1.00 54.16 77 ILE A O 1
ATOM 626 N N . ALA A 1 78 ? -36.679 20.724 -16.904 1.00 54.88 78 ALA A N 1
ATOM 627 C CA . ALA A 1 78 ? -36.378 19.296 -16.820 1.00 54.88 78 ALA A CA 1
ATOM 628 C C . ALA A 1 78 ? -36.008 18.873 -15.387 1.00 54.88 78 ALA A C 1
ATOM 630 O O . ALA A 1 78 ? -36.546 17.885 -14.882 1.00 54.88 78 ALA A O 1
ATOM 631 N N . ASP A 1 79 ? -35.178 19.668 -14.710 1.00 48.00 79 ASP A N 1
ATOM 632 C CA . ASP A 1 79 ? -34.756 19.424 -13.329 1.00 48.00 79 ASP A CA 1
ATOM 633 C C . ASP A 1 79 ? -35.918 19.617 -12.336 1.00 48.00 79 ASP A C 1
ATOM 635 O O . ASP A 1 79 ? -36.095 18.821 -11.412 1.00 48.00 79 ASP A O 1
ATOM 639 N N . ALA A 1 80 ? -36.789 20.607 -12.562 1.00 50.56 80 ALA A N 1
ATOM 640 C CA . ALA A 1 80 ? -38.012 20.785 -11.775 1.00 50.56 80 ALA A CA 1
ATOM 641 C C . ALA A 1 80 ? -39.043 19.669 -12.030 1.00 50.56 80 ALA A C 1
ATOM 643 O O . ALA A 1 80 ? -39.771 19.272 -11.122 1.00 50.56 80 ALA A O 1
ATOM 644 N N . GLY A 1 81 ? -39.087 19.122 -13.249 1.00 51.28 81 GLY A N 1
ATOM 645 C CA . GLY A 1 81 ? -39.939 17.993 -13.624 1.00 51.28 81 GLY A CA 1
ATOM 646 C C . GLY A 1 81 ? -39.571 16.669 -12.942 1.00 51.28 81 GLY A C 1
ATOM 647 O O . GLY A 1 81 ? -40.414 15.773 -12.890 1.00 51.28 81 GLY A O 1
ATOM 648 N N . ALA A 1 82 ? -38.358 16.554 -12.386 1.00 46.81 82 ALA A N 1
ATOM 649 C CA . ALA A 1 82 ? -37.922 15.407 -11.588 1.00 46.81 82 ALA A CA 1
ATOM 650 C C . ALA A 1 82 ? -38.499 15.399 -10.154 1.00 46.81 82 ALA A C 1
ATOM 652 O O . ALA A 1 82 ? -38.421 14.379 -9.468 1.00 46.81 82 ALA A O 1
ATOM 653 N N . TYR A 1 83 ? -39.125 16.496 -9.709 1.00 44.94 83 TYR A N 1
ATOM 654 C CA . TYR A 1 83 ? -39.831 16.576 -8.431 1.00 44.94 83 TYR A CA 1
ATOM 655 C C . TYR A 1 83 ? -41.342 16.364 -8.629 1.00 44.94 83 TYR A C 1
ATOM 657 O O . TYR A 1 83 ? -42.004 17.092 -9.368 1.00 44.94 83 TYR A O 1
ATOM 665 N N . GLU A 1 84 ? -41.926 15.365 -7.953 1.00 45.66 84 GLU A N 1
ATOM 666 C CA . GLU A 1 84 ? -43.385 15.191 -7.907 1.00 45.66 84 GLU A CA 1
ATOM 667 C C . GLU A 1 84 ? -44.047 16.449 -7.320 1.00 45.66 84 GLU A C 1
ATOM 669 O O . GLU A 1 84 ? -43.878 16.742 -6.136 1.00 45.66 84 GLU A O 1
ATOM 674 N N . MET A 1 85 ? -44.829 17.178 -8.125 1.00 47.78 85 MET A N 1
ATOM 675 C CA . MET A 1 85 ? -45.609 18.325 -7.644 1.00 47.78 85 MET A CA 1
ATOM 676 C C . MET A 1 85 ? -46.692 17.845 -6.670 1.00 47.78 85 MET A C 1
ATOM 678 O O . MET A 1 85 ? -47.573 17.072 -7.054 1.00 47.78 85 MET A O 1
ATOM 682 N N . ARG A 1 86 ? -46.629 18.285 -5.407 1.00 45.69 86 ARG A N 1
ATOM 683 C CA . ARG A 1 86 ? -47.509 17.802 -4.325 1.00 45.69 86 ARG A CA 1
ATOM 684 C C . ARG A 1 86 ? -48.527 18.839 -3.853 1.00 45.69 86 ARG A C 1
ATOM 686 O O . ARG A 1 86 ? -49.398 18.486 -3.059 1.00 45.69 86 ARG A O 1
ATOM 693 N N . GLY A 1 87 ? -48.515 20.070 -4.369 1.00 52.72 87 GLY A N 1
ATOM 694 C CA . GLY A 1 87 ? -49.565 21.038 -4.053 1.00 52.72 87 GLY A CA 1
ATOM 695 C C . GLY A 1 87 ? -49.717 22.220 -5.020 1.00 52.72 87 GLY A C 1
ATOM 696 O O . GLY A 1 87 ? -48.819 22.522 -5.803 1.00 52.72 87 GLY A O 1
ATOM 697 N N . PRO A 1 88 ? -50.858 22.939 -4.951 1.00 44.94 88 PRO A N 1
ATOM 698 C CA . PRO A 1 88 ? -51.173 24.068 -5.833 1.00 44.94 88 PRO A CA 1
ATOM 699 C C . PRO A 1 88 ? -50.226 25.277 -5.700 1.00 44.94 88 PRO A C 1
ATOM 701 O O . PRO A 1 88 ? -50.230 26.131 -6.579 1.00 44.94 88 PRO A O 1
ATOM 704 N N . GLY A 1 89 ? -49.391 25.34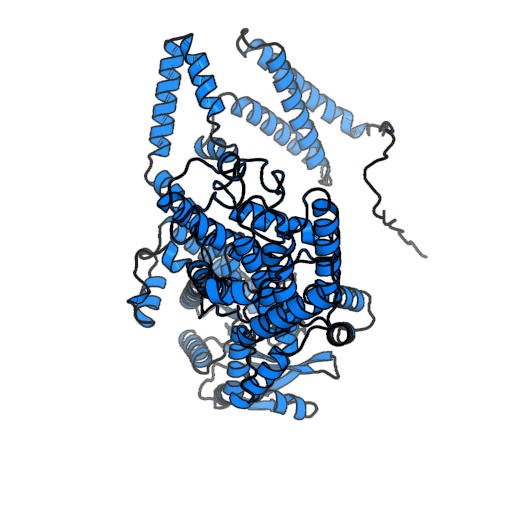1 -4.654 1.00 51.59 89 GLY A N 1
ATOM 705 C CA . GLY A 1 89 ? -48.362 26.378 -4.480 1.00 51.59 89 GLY A CA 1
ATOM 706 C C . GLY A 1 89 ? -47.021 26.087 -5.173 1.00 51.59 89 GLY A C 1
ATOM 707 O O . GLY A 1 89 ? -46.180 26.980 -5.268 1.00 51.59 89 GLY A O 1
ATOM 708 N N . ASP A 1 90 ? -46.808 24.869 -5.681 1.00 53.56 90 ASP A N 1
ATOM 709 C CA . ASP A 1 90 ? -45.527 24.476 -6.289 1.00 53.56 90 ASP A CA 1
ATOM 710 C C . ASP A 1 90 ? -45.339 25.115 -7.678 1.00 53.56 90 ASP A C 1
ATOM 712 O O . ASP A 1 90 ? -44.235 25.511 -8.045 1.00 53.56 90 ASP A O 1
ATOM 716 N N . SER A 1 91 ? -46.435 25.324 -8.419 1.00 50.91 91 SER A N 1
ATOM 717 C CA . SER A 1 91 ? -46.423 26.018 -9.717 1.00 50.91 91 SER A CA 1
ATOM 718 C C . SER A 1 91 ? -45.985 27.480 -9.602 1.00 50.91 91 SER A C 1
ATOM 720 O O . SER A 1 91 ? -45.319 27.990 -10.503 1.00 50.91 91 SER A O 1
ATOM 722 N N . GLU A 1 92 ? -46.382 28.168 -8.533 1.00 56.75 92 GLU A N 1
ATOM 723 C CA . GLU A 1 92 ? -46.069 29.584 -8.322 1.00 56.75 92 GLU A CA 1
ATOM 724 C C . GLU A 1 92 ? -44.597 29.741 -7.912 1.00 56.75 92 GLU A C 1
ATOM 726 O O . GLU A 1 92 ? -43.883 30.553 -8.494 1.00 56.75 92 GLU A O 1
ATOM 731 N N . ARG A 1 93 ? -44.100 28.841 -7.050 1.00 55.34 93 ARG A N 1
ATOM 732 C CA . ARG A 1 93 ? -42.684 28.758 -6.653 1.00 55.34 93 ARG A CA 1
ATOM 733 C C . ARG A 1 93 ? -41.736 28.433 -7.803 1.00 55.34 93 ARG A C 1
ATOM 735 O O . ARG A 1 93 ? -40.663 29.020 -7.877 1.00 55.34 93 ARG A O 1
ATOM 742 N N . ILE A 1 94 ? -42.112 27.525 -8.706 1.00 53.28 94 ILE A N 1
ATOM 743 C CA . ILE A 1 94 ? -41.302 27.219 -9.897 1.00 53.28 94 ILE A CA 1
ATOM 744 C C . ILE A 1 94 ? -41.294 28.419 -10.854 1.00 53.28 94 ILE A C 1
ATOM 746 O O . ILE A 1 94 ? -40.250 28.751 -11.406 1.00 53.28 94 ILE A O 1
ATOM 750 N N . THR A 1 95 ? -42.425 29.116 -11.009 1.00 51.69 95 THR A N 1
ATOM 751 C CA . THR A 1 95 ? -42.501 30.329 -11.845 1.00 51.69 95 THR A CA 1
ATOM 752 C C . THR A 1 95 ? -41.640 31.460 -11.273 1.00 51.69 95 THR A C 1
ATOM 754 O O . THR A 1 95 ? -40.938 32.131 -12.027 1.00 51.69 95 THR A O 1
ATOM 757 N N . GLU A 1 96 ? -41.646 31.648 -9.950 1.00 56.12 96 GLU A N 1
ATOM 758 C CA . GLU A 1 96 ? -40.758 32.593 -9.262 1.00 56.12 96 GLU A CA 1
ATOM 759 C C . GLU A 1 96 ? -39.287 32.185 -9.368 1.00 56.12 96 GLU A C 1
ATOM 761 O O . GLU A 1 96 ? -38.454 33.040 -9.641 1.00 56.12 96 GLU A O 1
ATOM 766 N N . ALA A 1 97 ? -38.955 30.899 -9.222 1.00 51.25 97 ALA A N 1
ATOM 767 C CA . ALA A 1 97 ? -37.580 30.410 -9.331 1.00 51.25 97 ALA A CA 1
ATOM 768 C C . ALA A 1 97 ? -37.016 30.560 -10.754 1.00 51.25 97 ALA A C 1
ATOM 770 O O . ALA A 1 97 ? -35.880 30.994 -10.918 1.00 51.25 97 ALA A O 1
ATOM 771 N N . VAL A 1 98 ? -37.814 30.266 -11.787 1.00 48.09 98 VAL A N 1
ATOM 772 C CA . VAL A 1 98 ? -37.430 30.459 -13.197 1.00 48.09 98 VAL A CA 1
ATOM 773 C C . VAL A 1 98 ? -37.329 31.948 -13.536 1.00 48.09 98 VAL A C 1
ATOM 775 O O . VAL A 1 98 ? -36.385 32.358 -14.206 1.00 48.09 98 VAL A O 1
ATOM 778 N N . GLY A 1 99 ? -38.255 32.774 -13.035 1.00 49.81 99 GLY A N 1
ATOM 779 C CA . GLY A 1 99 ? -38.177 34.231 -13.161 1.00 49.81 99 GLY A CA 1
ATOM 780 C C . GLY A 1 99 ? -36.932 34.809 -12.487 1.00 49.81 99 GLY A C 1
ATOM 781 O O . GLY A 1 99 ? -36.230 35.605 -13.100 1.00 49.81 99 GLY A O 1
ATOM 782 N N . ALA A 1 100 ? -36.610 34.350 -11.275 1.00 52.75 100 ALA A N 1
ATOM 783 C CA . ALA A 1 100 ? -35.425 34.758 -10.531 1.00 52.75 100 ALA A CA 1
ATOM 784 C C . ALA A 1 100 ? -34.126 34.279 -11.193 1.00 52.75 100 ALA A C 1
ATOM 786 O O . ALA A 1 100 ? -33.162 35.032 -11.213 1.00 52.75 100 ALA A O 1
ATOM 787 N N . ALA A 1 101 ? -34.096 33.076 -11.776 1.00 46.84 101 ALA A N 1
ATOM 788 C CA . ALA A 1 101 ? -32.942 32.566 -12.517 1.00 46.84 101 ALA A CA 1
ATOM 789 C C . ALA A 1 101 ? -32.726 33.320 -13.842 1.00 46.84 101 ALA A C 1
ATOM 791 O O . ALA A 1 101 ? -31.590 33.638 -14.193 1.00 46.84 101 ALA A O 1
ATOM 792 N N . ALA A 1 102 ? -33.801 33.663 -14.559 1.00 45.75 102 ALA A N 1
ATOM 793 C CA . ALA A 1 102 ? -33.734 34.480 -15.770 1.00 45.75 102 ALA A CA 1
ATOM 794 C C . ALA A 1 102 ? -33.305 35.925 -15.456 1.00 45.75 102 ALA A C 1
ATOM 796 O O . ALA A 1 102 ? -32.411 36.452 -16.113 1.00 45.75 102 ALA A O 1
ATOM 797 N N . GLU A 1 103 ? -33.862 36.538 -14.406 1.00 46.19 103 GLU A N 1
ATOM 798 C CA . GLU A 1 103 ? -33.433 37.851 -13.908 1.00 46.19 103 GLU A CA 1
ATOM 799 C C . GLU A 1 103 ? -31.990 37.815 -13.375 1.00 46.19 103 GLU A C 1
ATOM 801 O O . GLU A 1 103 ? -31.242 38.751 -13.630 1.00 46.19 103 GLU A O 1
ATOM 806 N N . GLN A 1 104 ? -31.545 36.731 -12.724 1.00 46.91 104 GLN A N 1
ATOM 807 C CA . GLN A 1 104 ? -30.148 36.529 -12.304 1.00 46.91 104 GLN A CA 1
ATOM 808 C C . GLN A 1 104 ? -29.190 36.334 -13.480 1.00 46.91 104 GLN A C 1
ATOM 810 O O . GLN A 1 104 ? -28.058 36.797 -13.409 1.00 46.91 104 GLN A O 1
ATOM 815 N N . THR A 1 105 ? -29.623 35.682 -14.558 1.00 44.69 105 THR A N 1
ATOM 816 C CA . THR A 1 105 ? -28.799 35.485 -15.762 1.00 44.69 105 THR A CA 1
ATOM 817 C C . THR A 1 105 ? -28.645 36.802 -16.528 1.00 44.69 105 THR A C 1
ATOM 819 O O . THR A 1 105 ? -27.548 37.143 -16.959 1.00 44.69 105 THR A O 1
ATOM 822 N N . VAL A 1 106 ? -29.718 37.597 -16.619 1.00 40.31 106 VAL A N 1
ATOM 823 C CA . VAL A 1 106 ? -29.697 38.934 -17.238 1.00 40.31 106 VAL A CA 1
ATOM 824 C C . VAL A 1 106 ? -28.946 39.952 -16.362 1.00 40.31 106 VAL A C 1
ATOM 826 O O . VAL A 1 106 ? -28.164 40.742 -16.883 1.00 40.31 106 VAL A O 1
ATOM 829 N N . ALA A 1 107 ? -29.102 39.906 -15.033 1.00 38.50 107 ALA A N 1
ATOM 830 C CA . ALA A 1 107 ? -28.366 40.761 -14.092 1.00 38.50 107 ALA A CA 1
ATOM 831 C C . ALA A 1 107 ? -26.897 40.333 -13.897 1.00 38.50 107 ALA A C 1
ATOM 833 O O . ALA A 1 107 ? -26.048 41.164 -13.583 1.00 38.50 107 ALA A O 1
ATOM 834 N N . GLY A 1 108 ? -26.572 39.055 -14.117 1.00 40.19 108 GLY A N 1
ATOM 835 C CA . GLY A 1 108 ? -25.205 38.527 -14.098 1.00 40.19 108 GLY A CA 1
ATOM 836 C C . GLY A 1 108 ? -24.348 39.012 -15.271 1.00 40.19 108 GLY A C 1
ATOM 837 O O . GLY A 1 108 ? -23.136 39.124 -15.122 1.00 40.19 108 GLY A O 1
ATOM 838 N N . GLY A 1 109 ? -24.973 39.376 -16.398 1.00 41.19 109 GLY A N 1
ATOM 839 C CA . GLY A 1 109 ? -24.300 40.000 -17.544 1.00 41.19 109 GLY A CA 1
ATOM 840 C C . GLY A 1 109 ? -24.068 41.511 -17.409 1.00 41.19 109 GLY A C 1
ATOM 841 O O . GLY A 1 109 ? -23.240 42.067 -18.123 1.00 41.19 109 GLY A O 1
ATOM 842 N N . LEU A 1 110 ? -24.758 42.191 -16.486 1.00 36.22 110 LEU A N 1
ATOM 843 C CA . LEU A 1 110 ? -24.663 43.641 -16.273 1.00 36.22 110 LEU A CA 1
ATOM 844 C C . LEU A 1 110 ? -24.732 43.960 -14.768 1.00 36.22 110 LEU A C 1
ATOM 846 O O . LEU A 1 110 ? -25.708 44.504 -14.269 1.00 36.22 110 LEU A O 1
ATOM 850 N N . VAL A 1 111 ? -23.647 43.623 -14.065 1.00 39.00 111 VAL A N 1
ATOM 851 C CA . VAL A 1 111 ? -23.240 44.135 -12.742 1.00 39.00 111 VAL A CA 1
ATOM 852 C C . VAL A 1 111 ? -24.273 44.012 -11.607 1.00 39.00 111 VAL A C 1
ATOM 854 O O . VAL A 1 111 ? -25.108 44.888 -11.386 1.00 39.00 111 VAL A O 1
ATOM 857 N N . GLY A 1 112 ? -24.046 43.030 -10.724 1.00 44.56 112 GLY A N 1
ATOM 858 C CA . GLY A 1 112 ? -24.301 43.228 -9.293 1.00 44.56 112 GLY A CA 1
ATOM 859 C C . GLY A 1 112 ? -24.680 42.001 -8.466 1.00 44.56 112 GLY A C 1
ATOM 860 O O . GLY A 1 112 ? -25.837 41.884 -8.075 1.00 44.56 112 GLY A O 1
ATOM 861 N N . ARG A 1 113 ? -23.695 41.184 -8.050 1.00 30.64 113 ARG A N 1
ATOM 862 C CA . ARG A 1 113 ? -23.492 40.789 -6.635 1.00 30.64 113 ARG A CA 1
ATOM 863 C C . ARG A 1 113 ? -22.178 40.025 -6.415 1.00 30.64 113 ARG A C 1
ATOM 865 O O . ARG A 1 113 ? -21.703 39.336 -7.300 1.00 30.64 113 ARG A O 1
ATOM 872 N N . SER A 1 114 ? -21.653 40.196 -5.197 1.00 40.75 114 SER A N 1
ATOM 873 C CA . SER A 1 114 ? -20.751 39.309 -4.438 1.00 40.75 114 SER A CA 1
ATOM 874 C C . SER A 1 114 ? -19.617 38.600 -5.190 1.00 40.75 114 SER A C 1
ATOM 876 O O . SER A 1 114 ? -19.820 37.602 -5.863 1.00 40.75 114 SER A O 1
ATOM 878 N N . ASN A 1 115 ? -18.413 39.107 -4.921 1.00 41.19 115 ASN A N 1
ATOM 879 C CA . ASN A 1 115 ? -17.087 38.532 -5.144 1.00 41.19 115 ASN A CA 1
ATOM 880 C C . ASN A 1 115 ? -16.792 37.960 -6.556 1.00 41.19 115 ASN A C 1
ATOM 882 O O . ASN A 1 115 ? -16.813 36.747 -6.747 1.00 41.19 115 ASN A O 1
ATOM 886 N N . PRO A 1 116 ? -16.405 38.822 -7.522 1.00 38.41 116 PRO A N 1
ATOM 887 C CA . PRO A 1 116 ? -16.000 38.444 -8.889 1.00 38.41 116 PRO A CA 1
ATOM 888 C C . PRO A 1 116 ? -14.874 37.395 -8.981 1.00 38.41 116 PRO A C 1
ATOM 890 O O . PRO A 1 116 ? -14.662 36.801 -10.033 1.00 38.41 116 PRO A O 1
ATOM 893 N N . ILE A 1 117 ? -14.156 37.168 -7.879 1.00 41.94 117 ILE A N 1
ATOM 894 C CA . ILE A 1 117 ? -12.999 36.276 -7.780 1.00 41.94 117 ILE A CA 1
ATOM 895 C C . ILE A 1 117 ? -13.399 34.806 -7.978 1.00 41.94 117 ILE A C 1
ATOM 897 O O . ILE A 1 117 ? -12.722 34.086 -8.701 1.00 41.94 117 ILE A O 1
ATOM 901 N N . GLU A 1 118 ? -14.523 34.354 -7.408 1.00 40.47 118 GLU A N 1
ATOM 902 C CA . GLU A 1 118 ? -14.909 32.933 -7.483 1.00 40.47 118 GLU A CA 1
ATOM 903 C C . GLU A 1 118 ? -15.359 32.502 -8.886 1.00 40.47 118 GLU A C 1
ATOM 905 O O . GLU A 1 118 ? -15.232 31.333 -9.242 1.00 40.47 118 GLU A O 1
ATOM 910 N N . THR A 1 119 ? -15.873 33.433 -9.697 1.00 40.34 119 THR A N 1
ATOM 911 C CA . THR A 1 119 ? -16.336 33.129 -11.063 1.00 40.34 119 THR A CA 1
ATOM 912 C C . THR A 1 119 ? -15.176 33.134 -12.064 1.00 40.34 119 THR A C 1
ATOM 914 O O . THR A 1 119 ? -15.109 32.245 -12.905 1.00 40.34 119 THR A O 1
ATOM 917 N N . LEU A 1 120 ? -14.209 34.051 -11.920 1.00 39.88 120 LEU A N 1
ATOM 918 C CA . LEU A 1 120 ? -12.991 34.086 -12.749 1.00 39.88 120 LEU A CA 1
ATOM 919 C C . LEU A 1 120 ? -12.057 32.885 -12.505 1.00 39.88 120 LEU A C 1
ATOM 921 O O . LEU A 1 120 ? -11.333 32.468 -13.402 1.00 39.88 120 LEU A O 1
ATOM 925 N N . GLU A 1 121 ? -12.072 32.303 -11.304 1.00 44.00 121 GLU A N 1
ATOM 926 C CA . GLU A 1 121 ? -11.229 31.151 -10.959 1.00 44.00 121 GLU A CA 1
ATOM 927 C C . GLU A 1 121 ? -11.814 29.796 -11.398 1.00 44.00 121 GLU A C 1
ATOM 929 O O . GLU A 1 121 ? -11.058 28.833 -11.535 1.00 44.00 121 GLU A O 1
ATOM 934 N N . ARG A 1 122 ? -13.137 29.694 -11.612 1.00 40.94 122 ARG A N 1
ATOM 935 C CA . ARG A 1 122 ? -13.791 28.422 -11.973 1.00 40.94 122 ARG A CA 1
ATOM 936 C C . ARG A 1 122 ? -13.594 28.042 -13.441 1.00 40.94 122 ARG A C 1
ATOM 938 O O . ARG A 1 122 ? -13.497 26.855 -13.739 1.00 40.94 122 ARG A O 1
ATOM 945 N N . ASP A 1 123 ? -13.503 29.036 -14.319 1.00 41.38 123 ASP A N 1
ATOM 946 C CA . ASP A 1 123 ? -13.461 28.830 -15.771 1.00 41.38 123 ASP A CA 1
ATOM 947 C C . ASP A 1 123 ? -12.040 28.983 -16.359 1.00 41.38 123 ASP A C 1
ATOM 949 O O . ASP A 1 123 ? -11.843 28.835 -17.560 1.00 41.38 123 ASP A O 1
ATOM 953 N N . GLY A 1 124 ? -11.028 29.176 -15.501 1.00 37.66 124 GLY A N 1
ATOM 954 C CA . GLY A 1 124 ? -9.637 29.379 -15.904 1.00 37.66 124 GLY A CA 1
ATOM 955 C C . GLY A 1 124 ? -9.380 30.820 -16.346 1.00 37.66 124 GLY A C 1
ATOM 956 O O . GLY A 1 124 ? -10.148 31.414 -17.095 1.00 37.66 124 GLY A O 1
ATOM 957 N N . PHE A 1 125 ? -8.283 31.402 -15.862 1.00 45.31 125 PHE A N 1
ATOM 958 C CA . PHE A 1 125 ? -7.820 32.708 -16.323 1.00 45.31 125 PHE A CA 1
ATOM 959 C C . PHE A 1 125 ? -7.251 32.523 -17.735 1.00 45.31 125 PHE A C 1
ATOM 961 O O . PHE A 1 125 ? -6.097 32.127 -17.899 1.00 45.31 125 PHE A O 1
ATOM 968 N N . ASP A 1 126 ? -8.103 32.681 -18.743 1.00 49.47 126 ASP A N 1
ATOM 969 C CA . ASP A 1 126 ? -7.746 32.418 -20.129 1.00 49.47 126 ASP A CA 1
ATOM 970 C C . ASP A 1 126 ? -6.878 33.559 -20.671 1.00 49.47 126 ASP A C 1
ATOM 972 O O . ASP A 1 126 ? -7.332 34.693 -20.853 1.00 49.47 126 ASP A O 1
ATOM 976 N N . GLN A 1 127 ? -5.596 33.260 -20.887 1.00 48.09 127 GLN A N 1
ATOM 977 C CA . GLN A 1 127 ? -4.626 34.207 -21.429 1.00 48.09 127 GLN A CA 1
ATOM 978 C C . GLN A 1 127 ? -5.068 34.711 -22.815 1.00 48.09 127 GLN A C 1
ATOM 980 O O . GLN A 1 127 ? -4.811 35.868 -23.137 1.00 48.09 127 GLN A O 1
ATOM 985 N N . GLU A 1 128 ? -5.822 33.909 -23.583 1.00 48.06 128 GLU A N 1
ATOM 986 C CA . GLU A 1 128 ? -6.398 34.340 -24.864 1.00 48.06 128 GLU A CA 1
ATOM 987 C C . GLU A 1 128 ? -7.459 35.435 -24.687 1.00 48.06 128 GLU A C 1
ATOM 989 O O . GLU A 1 128 ? -7.562 36.330 -25.524 1.00 48.06 128 GLU A O 1
ATOM 994 N N . LEU A 1 129 ? -8.216 35.426 -23.584 1.00 48.38 129 LEU A N 1
ATOM 995 C CA . LEU A 1 129 ? -9.224 36.453 -23.308 1.00 48.38 129 LEU A CA 1
ATOM 996 C C . LEU A 1 129 ? -8.568 37.784 -22.922 1.00 48.38 129 LEU A C 1
ATOM 998 O O . LEU A 1 129 ? -9.054 38.847 -23.305 1.00 48.38 129 LEU A O 1
ATOM 1002 N N . VAL A 1 130 ? -7.448 37.732 -22.193 1.00 50.78 130 VAL A N 1
ATOM 1003 C CA . VAL A 1 130 ? -6.625 38.911 -21.880 1.00 50.78 130 VAL A CA 1
ATOM 1004 C C . VAL A 1 130 ? -6.035 39.487 -23.164 1.00 50.78 130 VAL A C 1
ATOM 1006 O O . VAL A 1 130 ? -6.170 40.686 -23.404 1.00 50.78 130 VAL A O 1
ATOM 1009 N N . ASP A 1 131 ? -5.463 38.640 -24.017 1.00 52.75 131 ASP A N 1
ATOM 1010 C CA . ASP A 1 131 ? -4.838 39.065 -25.269 1.00 52.75 131 ASP A CA 1
ATOM 1011 C C . ASP A 1 131 ? -5.878 39.649 -26.250 1.00 52.75 131 ASP A C 1
ATOM 1013 O O . ASP A 1 131 ? -5.657 40.724 -26.810 1.00 52.75 131 ASP A O 1
ATOM 1017 N N . ALA A 1 132 ? -7.066 39.039 -26.367 1.00 54.09 132 ALA A N 1
ATOM 1018 C CA . ALA A 1 132 ? -8.178 39.563 -27.167 1.00 54.09 132 ALA A CA 1
ATOM 1019 C C . ALA A 1 132 ? -8.735 40.891 -26.617 1.00 54.09 132 ALA A C 1
ATOM 1021 O O . ALA A 1 132 ? -9.087 41.797 -27.374 1.00 54.09 132 ALA A O 1
ATOM 1022 N N . THR A 1 133 ? -8.788 41.045 -25.292 1.00 51.72 133 THR A N 1
ATOM 1023 C CA . THR A 1 133 ? -9.239 42.286 -24.640 1.00 51.72 133 THR A CA 1
ATOM 1024 C C . THR A 1 133 ? -8.223 43.421 -24.830 1.00 51.72 133 THR A C 1
ATOM 1026 O O . THR A 1 133 ? -8.610 44.575 -25.018 1.00 51.72 133 THR A O 1
ATOM 1029 N N . VAL A 1 134 ? -6.923 43.101 -24.846 1.00 53.69 134 VAL A N 1
ATOM 1030 C CA . VAL A 1 134 ? -5.836 44.041 -25.172 1.00 53.69 134 VAL A CA 1
ATOM 1031 C C . VAL A 1 134 ? -5.881 44.459 -26.646 1.00 53.69 134 VAL A C 1
ATOM 1033 O O . VAL A 1 134 ? -5.621 45.623 -26.956 1.00 53.69 134 VAL A O 1
ATOM 1036 N N . GLU A 1 135 ? -6.260 43.555 -27.549 1.00 57.50 135 GLU A N 1
ATOM 1037 C CA . GLU A 1 135 ? -6.413 43.853 -28.977 1.00 57.50 135 GLU A CA 1
ATOM 1038 C C . GLU A 1 135 ? -7.611 44.788 -29.246 1.00 57.50 135 GLU A C 1
ATOM 1040 O O . GLU A 1 135 ? -7.474 45.763 -29.983 1.00 57.50 135 GLU A O 1
ATOM 1045 N N . ILE A 1 136 ? -8.743 44.588 -28.557 1.00 54.22 136 ILE A N 1
ATOM 1046 C CA . ILE A 1 136 ? -9.921 45.482 -28.613 1.00 54.22 136 ILE A CA 1
ATOM 1047 C C . ILE A 1 136 ? -9.618 46.863 -28.000 1.00 54.22 136 ILE A C 1
ATOM 1049 O O . ILE A 1 136 ? -10.061 47.892 -28.512 1.00 54.22 136 ILE A O 1
ATOM 1053 N N . ALA A 1 137 ? -8.825 46.913 -26.927 1.00 50.81 137 ALA A N 1
ATOM 1054 C CA . ALA A 1 137 ? -8.403 48.159 -26.288 1.00 50.81 137 ALA A CA 1
ATOM 1055 C C . ALA A 1 137 ? -7.526 49.046 -27.196 1.00 50.81 137 ALA A C 1
ATOM 1057 O O . ALA A 1 137 ? -7.463 50.259 -26.998 1.00 50.81 137 ALA A O 1
ATOM 1058 N N . ALA A 1 138 ? -6.860 48.479 -28.206 1.00 50.56 138 ALA A N 1
ATOM 1059 C CA . ALA A 1 138 ? -5.985 49.234 -29.102 1.00 50.56 138 ALA A CA 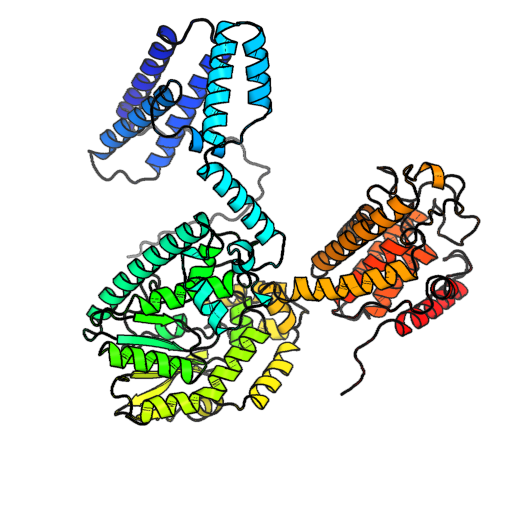1
ATOM 1060 C C . ALA A 1 138 ? -6.739 50.217 -30.024 1.00 50.56 138 ALA A C 1
ATOM 1062 O O . ALA A 1 138 ? -6.120 51.139 -30.561 1.00 50.56 138 ALA A O 1
ATOM 1063 N N . GLU A 1 139 ? -8.057 50.057 -30.193 1.00 63.62 139 GLU A N 1
ATOM 1064 C CA . GLU A 1 139 ? -8.877 50.892 -31.082 1.00 63.62 139 GLU A CA 1
ATOM 1065 C C . GLU A 1 139 ? -9.570 52.076 -30.375 1.00 63.62 139 GLU A C 1
ATOM 1067 O O . GLU A 1 139 ? -9.978 53.026 -31.046 1.00 63.62 139 GLU A O 1
ATOM 1072 N N . ASP A 1 140 ? -9.650 52.075 -29.037 1.00 75.25 140 ASP A N 1
ATOM 1073 C CA . ASP A 1 140 ? -10.268 53.147 -28.243 1.00 75.25 140 ASP A CA 1
ATOM 1074 C C . ASP A 1 140 ? -9.491 53.436 -26.935 1.00 75.25 140 ASP A C 1
ATOM 1076 O O . ASP A 1 140 ? -9.529 52.639 -25.991 1.00 75.25 140 ASP A O 1
ATOM 1080 N N . PRO A 1 141 ? -8.822 54.602 -26.830 1.00 61.19 141 PRO A N 1
ATOM 1081 C CA . PRO A 1 141 ? -8.032 54.984 -25.660 1.00 61.19 141 PRO A CA 1
ATOM 1082 C C . PRO A 1 141 ? -8.810 55.053 -24.337 1.00 61.19 141 PRO A C 1
ATOM 1084 O O . PRO A 1 141 ? -8.219 54.802 -23.286 1.00 61.19 141 PRO A O 1
ATOM 1087 N N . GLU A 1 142 ? -10.106 55.391 -24.353 1.00 66.75 142 GLU A N 1
ATOM 1088 C CA . GLU A 1 142 ? -10.910 55.442 -23.119 1.00 66.75 142 GLU A CA 1
ATOM 1089 C C . GLU A 1 142 ? -11.229 54.029 -22.610 1.00 66.75 142 GLU A C 1
ATOM 1091 O O . GLU A 1 142 ? -11.119 53.753 -21.411 1.00 66.75 142 GLU A O 1
ATOM 1096 N N . THR A 1 143 ? -11.535 53.109 -23.528 1.00 61.94 143 THR A N 1
ATOM 1097 C CA . THR A 1 143 ? -11.731 51.686 -23.225 1.00 61.94 143 THR A CA 1
ATOM 1098 C C . THR A 1 143 ? -10.429 51.037 -22.732 1.00 61.94 143 THR A C 1
ATOM 1100 O O . THR A 1 143 ? -10.452 50.281 -21.758 1.00 61.94 143 THR A O 1
ATOM 1103 N N . ALA A 1 144 ? -9.276 51.408 -23.300 1.00 54.81 144 ALA A N 1
ATOM 1104 C CA . ALA A 1 144 ? -7.965 50.950 -22.835 1.00 54.81 144 ALA A CA 1
ATOM 1105 C C . ALA A 1 144 ? -7.642 51.378 -21.396 1.00 54.81 144 ALA A C 1
ATOM 1107 O O . ALA A 1 144 ? -7.133 50.576 -20.613 1.00 54.81 144 ALA A O 1
ATOM 1108 N N . GLU A 1 145 ? -7.950 52.623 -21.017 1.00 62.97 145 GLU A N 1
ATOM 1109 C CA . GLU A 1 145 ? -7.721 53.104 -19.651 1.00 62.97 145 GLU A CA 1
ATOM 1110 C C . GLU A 1 145 ? -8.648 52.412 -18.637 1.00 62.97 145 GLU A C 1
ATOM 1112 O O . GLU A 1 145 ? -8.225 52.095 -17.522 1.00 62.97 145 GLU A O 1
ATOM 1117 N N . ALA A 1 146 ? -9.901 52.142 -19.019 1.00 67.25 146 ALA A N 1
ATOM 1118 C CA . ALA A 1 146 ? -10.850 51.412 -18.183 1.00 67.25 146 ALA A CA 1
ATOM 1119 C C . ALA A 1 146 ? -10.417 49.951 -17.963 1.00 67.25 146 ALA A C 1
ATOM 1121 O O . ALA A 1 146 ? -10.427 49.479 -16.825 1.00 67.25 146 ALA A O 1
ATOM 1122 N N . ILE A 1 147 ? -9.968 49.269 -19.022 1.00 62.81 147 ILE A N 1
ATOM 1123 C CA . ILE A 1 147 ? -9.433 47.901 -18.954 1.00 62.81 147 ILE A CA 1
ATOM 1124 C C . ILE A 1 147 ? -8.147 47.867 -18.128 1.00 62.81 147 ILE A C 1
ATOM 1126 O O . ILE A 1 147 ? -8.024 47.025 -17.247 1.00 62.81 147 ILE A O 1
ATOM 1130 N N . ALA A 1 148 ? -7.216 48.803 -18.334 1.00 61.78 148 ALA A N 1
ATOM 1131 C CA . ALA A 1 148 ? -5.978 48.870 -17.558 1.00 61.78 148 ALA A CA 1
ATOM 1132 C C . ALA A 1 148 ? -6.244 49.099 -16.061 1.00 61.78 148 ALA A C 1
ATOM 1134 O O . ALA A 1 148 ? -5.622 48.451 -15.224 1.00 61.78 148 ALA A O 1
ATOM 1135 N N . LYS A 1 149 ? -7.206 49.964 -15.707 1.00 68.94 149 LYS A N 1
ATOM 1136 C CA . LYS A 1 149 ? -7.643 50.155 -14.313 1.00 68.94 149 LYS A CA 1
ATOM 1137 C C . LYS A 1 149 ? -8.289 48.905 -13.727 1.00 68.94 149 LYS A C 1
ATOM 1139 O O . LYS A 1 149 ? -8.096 48.639 -12.544 1.00 68.94 149 LYS A O 1
ATOM 1144 N N . GLU A 1 150 ? -9.047 48.156 -14.521 1.00 66.69 150 GLU A N 1
ATOM 1145 C CA . GLU A 1 150 ? -9.676 46.917 -14.069 1.00 66.69 150 GLU A CA 1
ATOM 1146 C C . GLU A 1 150 ? -8.655 45.780 -13.932 1.00 66.69 150 GLU A C 1
ATOM 1148 O O . GLU A 1 150 ? -8.708 45.055 -12.945 1.00 66.69 150 GLU A O 1
ATOM 1153 N N . ILE A 1 151 ? -7.665 45.686 -14.825 1.00 63.97 151 ILE A N 1
ATOM 1154 C CA . ILE A 1 151 ? -6.516 44.780 -14.694 1.00 63.97 151 ILE A CA 1
ATOM 1155 C C . ILE A 1 151 ? -5.703 45.138 -13.450 1.00 63.97 151 ILE A C 1
ATOM 1157 O O . ILE A 1 151 ? -5.454 44.254 -12.645 1.00 63.97 151 ILE A O 1
ATOM 1161 N N . ASP A 1 152 ? -5.369 46.410 -13.211 1.00 63.94 152 ASP A N 1
ATOM 1162 C CA . ASP A 1 152 ? -4.676 46.838 -11.983 1.00 63.94 152 ASP A CA 1
ATOM 1163 C C . ASP A 1 152 ? -5.511 46.554 -10.724 1.00 63.94 152 ASP A C 1
ATOM 1165 O O . ASP A 1 152 ? -4.973 46.223 -9.664 1.00 63.94 152 ASP A O 1
ATOM 1169 N N . ARG A 1 153 ? -6.843 46.653 -10.817 1.00 72.94 153 ARG A N 1
ATOM 1170 C CA . ARG A 1 153 ? -7.761 46.301 -9.727 1.00 72.94 153 ARG A CA 1
ATOM 1171 C C . ARG A 1 153 ? -7.771 44.793 -9.481 1.00 72.94 153 ARG A C 1
ATOM 1173 O O . ARG A 1 153 ? -7.710 44.382 -8.324 1.00 72.94 153 ARG A O 1
ATOM 1180 N N . VAL A 1 154 ? -7.832 43.980 -10.534 1.00 66.88 154 VAL A N 1
ATOM 1181 C CA . VAL A 1 154 ? -7.801 42.512 -10.472 1.00 66.88 154 VAL A CA 1
ATOM 1182 C C . VAL A 1 154 ? -6.430 42.032 -10.000 1.00 66.88 154 VAL A C 1
ATOM 1184 O O . VAL A 1 154 ? -6.370 41.249 -9.062 1.00 66.88 154 VAL A O 1
ATOM 1187 N N . GLU A 1 155 ? -5.328 42.568 -10.520 1.00 61.97 155 GLU A N 1
ATOM 1188 C CA . GLU A 1 155 ? -3.974 42.321 -10.022 1.00 61.97 155 GLU A CA 1
ATOM 1189 C C . GLU A 1 155 ? -3.810 42.775 -8.568 1.00 61.97 155 GLU A C 1
ATOM 1191 O O . GLU A 1 155 ? -3.198 42.072 -7.769 1.00 61.97 155 GLU A O 1
ATOM 1196 N N . GLY A 1 156 ? -4.380 43.918 -8.181 1.00 64.06 156 GLY A N 1
ATOM 1197 C CA . GLY A 1 156 ? -4.396 44.382 -6.793 1.00 64.06 156 GLY A CA 1
ATOM 1198 C C . GLY A 1 156 ? -5.141 43.426 -5.854 1.00 64.06 156 GLY A C 1
ATOM 1199 O O . GLY A 1 156 ? -4.737 43.246 -4.705 1.00 64.06 156 GLY A O 1
ATOM 1200 N N . VAL A 1 157 ? -6.187 42.766 -6.355 1.00 56.59 157 VAL A N 1
ATOM 1201 C CA . VAL A 1 157 ? -6.950 41.721 -5.655 1.00 56.59 157 VAL A CA 1
ATOM 1202 C C . VAL A 1 157 ? -6.194 40.378 -5.631 1.00 56.59 157 VAL A C 1
ATOM 1204 O O . VAL A 1 157 ? -6.152 39.720 -4.590 1.00 56.59 157 VAL A O 1
ATOM 1207 N N . LEU A 1 158 ? -5.514 40.005 -6.720 1.00 54.66 158 LEU A N 1
ATOM 1208 C CA . LEU A 1 158 ? -4.642 38.823 -6.819 1.00 54.66 158 LEU A CA 1
ATOM 1209 C C . LEU A 1 158 ? -3.351 38.970 -5.991 1.00 54.66 158 LEU A C 1
ATOM 1211 O O . LEU A 1 158 ? -2.743 37.985 -5.591 1.00 54.66 158 LEU A O 1
ATOM 1215 N N . ARG A 1 159 ? -2.935 40.195 -5.663 1.00 62.69 159 ARG A N 1
ATOM 1216 C CA . ARG A 1 159 ? -1.793 40.476 -4.773 1.00 62.69 159 ARG A CA 1
ATOM 1217 C C . ARG A 1 159 ? -2.173 40.544 -3.295 1.00 62.69 159 ARG A C 1
ATOM 1219 O O . ARG A 1 159 ? -1.339 40.918 -2.466 1.00 62.69 159 ARG A O 1
ATOM 1226 N N . THR A 1 160 ? -3.410 40.203 -2.934 1.00 78.38 160 THR A N 1
ATOM 1227 C CA . THR A 1 160 ? -3.769 40.105 -1.518 1.00 78.38 160 THR A CA 1
ATOM 1228 C C . THR A 1 160 ? -2.950 38.996 -0.843 1.00 78.38 160 THR A C 1
ATOM 1230 O O . THR A 1 160 ? -2.687 37.956 -1.454 1.00 78.38 160 THR A O 1
ATOM 1233 N N . PRO A 1 161 ? -2.550 39.176 0.430 1.00 78.31 161 PRO A N 1
ATOM 1234 C CA . PRO A 1 161 ? -1.867 38.128 1.188 1.00 78.31 161 PRO A CA 1
ATOM 1235 C C . PRO A 1 161 ? -2.626 36.792 1.199 1.00 78.31 161 PRO A C 1
ATOM 1237 O O . PRO A 1 161 ? -2.000 35.738 1.224 1.00 78.31 161 PRO A O 1
ATOM 1240 N N . GLU A 1 162 ? -3.960 36.835 1.134 1.00 77.44 162 GLU A N 1
ATOM 1241 C CA . GLU A 1 162 ? -4.832 35.655 1.094 1.00 77.44 162 GLU A CA 1
ATOM 1242 C C . GLU A 1 162 ? -4.714 34.880 -0.223 1.00 77.44 162 GLU A C 1
ATOM 1244 O O . GLU A 1 162 ? -4.592 33.656 -0.200 1.00 77.44 162 GLU A O 1
ATOM 1249 N N . HIS A 1 163 ? -4.696 35.567 -1.371 1.00 79.31 163 HIS A N 1
ATOM 1250 C CA . HIS A 1 163 ? -4.505 34.900 -2.660 1.00 79.31 163 HIS A CA 1
ATOM 1251 C C . HIS A 1 163 ? -3.109 34.266 -2.754 1.00 79.31 163 HIS A C 1
ATOM 1253 O O . HIS A 1 163 ? -2.982 33.096 -3.113 1.00 79.31 163 HIS A O 1
ATOM 1259 N N . ALA A 1 164 ? -2.064 34.988 -2.336 1.00 79.56 164 ALA A N 1
ATOM 1260 C CA . ALA A 1 164 ? -0.703 34.452 -2.313 1.00 79.56 164 ALA A CA 1
ATOM 1261 C C . ALA A 1 164 ? -0.580 33.206 -1.414 1.00 79.56 164 ALA A C 1
ATOM 1263 O O . ALA A 1 164 ? 0.050 32.220 -1.801 1.00 79.56 164 ALA A O 1
ATOM 1264 N N . ALA A 1 165 ? -1.203 33.221 -0.233 1.00 81.88 165 ALA A N 1
ATOM 1265 C CA . ALA A 1 165 ? -1.202 32.078 0.675 1.00 81.88 165 ALA A CA 1
ATOM 1266 C C . ALA A 1 165 ? -1.978 30.874 0.097 1.00 81.88 165 ALA A C 1
ATOM 1268 O O . ALA A 1 165 ? -1.513 29.735 0.200 1.00 81.88 165 ALA A O 1
ATOM 1269 N N . ARG A 1 166 ? -3.072 31.120 -0.638 1.00 81.81 166 ARG A N 1
ATOM 1270 C CA . ARG A 1 166 ? -3.820 30.085 -1.369 1.00 81.81 166 ARG A CA 1
ATOM 1271 C C . ARG A 1 166 ? -3.009 29.443 -2.495 1.00 81.81 166 ARG A C 1
ATOM 1273 O O . ARG A 1 166 ? -3.043 28.221 -2.631 1.00 81.81 166 ARG A O 1
ATOM 1280 N N . GLU A 1 167 ? -2.260 30.215 -3.278 1.00 85.19 167 GLU A N 1
ATOM 1281 C CA . GLU A 1 167 ? -1.393 29.659 -4.329 1.00 85.19 167 GLU A CA 1
ATOM 1282 C C . GLU A 1 167 ? -0.239 28.833 -3.741 1.00 85.19 167 GLU A C 1
ATOM 1284 O O . GLU A 1 167 ? 0.068 27.742 -4.230 1.00 85.19 167 GLU A O 1
ATOM 1289 N N . VAL A 1 168 ? 0.340 29.275 -2.619 1.00 86.94 168 VAL A N 1
ATOM 1290 C CA . VAL A 1 168 ? 1.320 28.475 -1.864 1.00 86.94 168 VAL A CA 1
ATOM 1291 C C . VAL A 1 168 ? 0.690 27.177 -1.345 1.00 86.94 168 VAL A C 1
ATOM 1293 O O . VAL A 1 168 ? 1.313 26.117 -1.445 1.00 86.94 168 VAL A O 1
ATOM 1296 N N . TYR A 1 169 ? -0.545 27.224 -0.836 1.00 88.50 169 TYR A N 1
ATOM 1297 C CA . TYR A 1 169 ? -1.283 26.034 -0.405 1.00 88.50 169 TYR A CA 1
ATOM 1298 C C . TYR A 1 169 ? -1.518 25.058 -1.569 1.00 88.50 169 TYR A C 1
ATOM 1300 O O . TYR A 1 169 ? -1.204 23.874 -1.440 1.00 88.50 169 TYR A O 1
ATOM 1308 N N . LYS A 1 170 ? -1.965 25.544 -2.738 1.00 88.94 170 LYS A N 1
ATOM 1309 C CA . LYS A 1 170 ? -2.125 24.725 -3.956 1.00 88.94 170 LYS A CA 1
ATOM 1310 C C . LYS A 1 170 ? -0.809 24.072 -4.381 1.00 88.94 170 LYS A C 1
ATOM 1312 O O . LYS A 1 170 ? -0.792 22.883 -4.693 1.00 88.94 170 LYS A O 1
ATOM 1317 N N . ALA A 1 171 ? 0.301 24.812 -4.349 1.00 89.19 171 ALA A N 1
ATOM 1318 C CA . ALA A 1 171 ? 1.622 24.275 -4.671 1.00 89.19 171 ALA A CA 1
ATOM 1319 C C . ALA A 1 171 ? 2.066 23.181 -3.682 1.00 89.19 171 ALA A C 1
ATOM 1321 O O . ALA A 1 171 ? 2.636 22.169 -4.092 1.00 89.19 171 ALA A O 1
ATOM 1322 N N . LYS A 1 172 ? 1.768 23.341 -2.385 1.00 92.44 172 LYS A N 1
ATOM 1323 C CA . LYS A 1 172 ? 2.031 22.325 -1.353 1.00 92.44 172 LYS A CA 1
ATOM 1324 C C . LYS A 1 172 ? 1.172 21.075 -1.537 1.00 92.44 172 LYS A C 1
ATOM 1326 O O . LYS A 1 172 ? 1.708 19.975 -1.453 1.00 92.44 172 LYS A O 1
ATOM 1331 N N . ILE A 1 173 ? -0.116 21.227 -1.850 1.00 89.94 173 ILE A N 1
ATOM 1332 C CA . ILE A 1 173 ? -1.006 20.106 -2.190 1.00 89.94 173 ILE A CA 1
ATOM 1333 C C . ILE A 1 173 ? -0.500 19.375 -3.434 1.00 89.94 173 ILE A C 1
ATOM 1335 O O . ILE A 1 173 ? -0.385 18.155 -3.416 1.00 89.94 173 ILE A O 1
ATOM 1339 N N . LYS A 1 174 ? -0.123 20.104 -4.491 1.00 88.62 174 LYS A N 1
ATOM 1340 C CA . LYS A 1 174 ? 0.471 19.516 -5.698 1.00 88.62 174 LYS A CA 1
ATOM 1341 C C . LYS A 1 174 ? 1.727 18.708 -5.364 1.00 88.62 174 LYS A C 1
ATOM 1343 O O . LYS A 1 174 ? 1.817 17.545 -5.742 1.00 88.62 174 LYS A O 1
ATOM 1348 N N . ARG A 1 175 ? 2.642 19.276 -4.570 1.00 86.56 175 ARG A N 1
ATOM 1349 C CA . ARG A 1 175 ? 3.826 18.557 -4.082 1.00 86.56 175 ARG A CA 1
ATOM 1350 C C . ARG A 1 175 ? 3.444 17.305 -3.294 1.00 86.56 175 ARG A C 1
ATOM 1352 O O . ARG A 1 175 ? 4.074 16.278 -3.485 1.00 86.56 175 ARG A O 1
ATOM 1359 N N . LEU A 1 176 ? 2.427 17.373 -2.436 1.00 87.50 176 LEU A N 1
ATOM 1360 C CA . LEU A 1 176 ? 1.965 16.226 -1.655 1.00 87.50 176 LEU A CA 1
ATOM 1361 C C . LEU A 1 176 ? 1.466 15.079 -2.550 1.00 87.50 176 LEU A C 1
ATOM 1363 O O . LEU A 1 176 ? 1.692 13.925 -2.215 1.00 87.50 176 LEU A O 1
ATOM 1367 N N . LYS A 1 177 ? 0.838 15.377 -3.694 1.00 85.62 177 LYS A N 1
ATOM 1368 C CA . LYS A 1 177 ? 0.440 14.359 -4.685 1.00 85.62 177 LYS A CA 1
ATOM 1369 C C . LYS A 1 177 ? 1.636 13.766 -5.429 1.00 85.62 177 LYS A C 1
ATOM 1371 O O . LYS A 1 177 ? 1.655 12.585 -5.749 1.00 85.62 177 LYS A O 1
ATOM 1376 N N . GLU A 1 178 ? 2.628 14.600 -5.723 1.00 81.62 178 GLU A N 1
ATOM 1377 C CA . GLU A 1 178 ? 3.791 14.233 -6.539 1.00 81.62 178 GLU A CA 1
ATOM 1378 C C . GLU A 1 178 ? 4.921 13.574 -5.730 1.00 81.62 178 GLU A C 1
ATOM 1380 O O . GLU A 1 178 ? 5.861 13.026 -6.308 1.00 81.62 178 GLU A O 1
ATOM 1385 N N . THR A 1 179 ? 4.869 13.626 -4.395 1.00 82.69 179 THR A N 1
ATOM 1386 C CA . THR A 1 179 ? 5.917 13.093 -3.516 1.00 82.69 179 THR A CA 1
ATOM 1387 C C . THR A 1 179 ? 5.357 12.189 -2.423 1.00 82.69 179 THR A C 1
ATOM 1389 O O . THR A 1 179 ? 4.162 12.127 -2.173 1.00 82.69 179 THR A O 1
ATOM 1392 N N . THR A 1 180 ? 6.244 11.500 -1.702 1.00 81.12 180 THR A N 1
ATOM 1393 C CA . THR A 1 180 ? 5.896 10.740 -0.488 1.00 81.12 180 THR A CA 1
ATOM 1394 C C . THR A 1 180 ? 6.016 11.570 0.792 1.00 81.12 180 THR A C 1
ATOM 1396 O O . THR A 1 180 ? 6.068 11.012 1.887 1.00 81.12 180 THR A O 1
ATOM 1399 N N . THR A 1 181 ? 6.153 12.892 0.670 1.00 87.38 181 THR A N 1
ATOM 1400 C CA . THR A 1 181 ? 6.282 13.804 1.815 1.00 87.38 181 THR A CA 1
ATOM 1401 C C . THR A 1 181 ? 5.008 13.737 2.651 1.00 87.38 181 THR A C 1
ATOM 1403 O O . THR A 1 181 ? 3.917 13.612 2.101 1.00 87.38 181 THR A O 1
ATOM 1406 N N . SER A 1 182 ? 5.120 13.790 3.975 1.00 91.75 182 SER A N 1
ATOM 1407 C CA . SER A 1 182 ? 3.936 13.804 4.841 1.00 91.75 182 SER A CA 1
ATOM 1408 C C . SER A 1 182 ? 3.211 15.155 4.783 1.00 91.75 182 SER A C 1
ATOM 1410 O O . SER A 1 182 ? 3.799 16.191 4.451 1.00 91.75 182 SER A O 1
ATOM 1412 N N . SER A 1 183 ? 1.929 15.180 5.153 1.00 94.50 183 SER A N 1
ATOM 1413 C CA . SER A 1 183 ? 1.186 16.440 5.265 1.00 94.50 183 SER A CA 1
ATOM 1414 C C . SER A 1 183 ? 1.786 17.351 6.339 1.00 94.50 183 SER A C 1
ATOM 1416 O O . SER A 1 183 ? 1.832 18.563 6.164 1.00 94.50 183 SER A O 1
ATOM 1418 N N . ILE A 1 184 ? 2.349 16.780 7.405 1.00 94.06 184 ILE A N 1
ATOM 1419 C CA . ILE A 1 184 ? 3.035 17.550 8.447 1.00 94.06 184 ILE A CA 1
ATOM 1420 C C . ILE A 1 184 ? 4.244 18.285 7.871 1.00 94.06 184 ILE A C 1
ATOM 1422 O O . ILE A 1 184 ? 4.380 19.485 8.076 1.00 94.06 184 ILE A O 1
ATOM 1426 N N . GLU A 1 185 ? 5.125 17.594 7.151 1.00 92.50 185 GLU A N 1
ATOM 1427 C CA . GLU A 1 185 ? 6.304 18.228 6.537 1.00 92.50 185 GLU A CA 1
ATOM 1428 C C . GLU A 1 185 ? 5.912 19.285 5.502 1.00 92.50 185 GLU A C 1
ATOM 1430 O O . GLU A 1 185 ? 6.643 20.246 5.282 1.00 92.50 185 GLU A O 1
ATOM 1435 N N . SER A 1 186 ? 4.758 19.107 4.858 1.00 94.06 186 SER A N 1
ATOM 1436 C CA . SER A 1 186 ? 4.271 20.025 3.830 1.00 94.06 186 SER A CA 1
ATOM 1437 C C . SER A 1 186 ? 3.644 21.292 4.422 1.00 94.06 186 SER A C 1
ATOM 1439 O O . SER A 1 186 ? 3.821 22.372 3.858 1.00 94.06 186 SER A O 1
ATOM 1441 N N . PHE A 1 187 ? 2.933 21.167 5.549 1.00 95.38 187 PHE A N 1
ATOM 1442 C CA . PHE A 1 187 ? 2.095 22.227 6.130 1.00 95.38 187 PHE A CA 1
ATOM 1443 C C . PHE A 1 187 ? 2.563 22.737 7.499 1.00 95.38 187 PHE A C 1
ATOM 1445 O O . PHE A 1 187 ? 1.844 23.496 8.149 1.00 95.38 187 PHE A O 1
ATOM 1452 N N . THR A 1 188 ? 3.754 22.336 7.944 1.00 93.81 188 THR A N 1
ATOM 1453 C CA . THR A 1 188 ? 4.426 22.908 9.118 1.00 93.81 188 THR A CA 1
ATOM 1454 C C . THR A 1 188 ? 5.797 23.454 8.725 1.00 93.81 188 THR A C 1
ATOM 1456 O O . THR A 1 188 ? 6.405 23.021 7.749 1.00 93.81 188 THR A O 1
ATOM 1459 N N . SER A 1 189 ? 6.303 24.425 9.483 1.00 86.69 189 SER A N 1
ATOM 1460 C CA . SER A 1 189 ? 7.621 25.034 9.247 1.00 86.69 189 SER A CA 1
ATOM 1461 C C . SER A 1 189 ? 8.769 24.335 9.991 1.00 86.69 189 SER A C 1
ATOM 1463 O O . SER A 1 189 ? 9.924 24.747 9.876 1.00 86.69 189 SER A O 1
ATOM 1465 N N . ALA A 1 190 ? 8.474 23.294 10.774 1.00 85.44 190 ALA A N 1
ATOM 1466 C CA . ALA A 1 190 ? 9.440 22.646 11.650 1.00 85.44 190 ALA A CA 1
ATOM 1467 C C . ALA A 1 190 ? 10.245 21.550 10.939 1.00 85.44 190 ALA A C 1
ATOM 1469 O O . ALA A 1 190 ? 9.722 20.783 10.134 1.00 85.44 190 ALA A O 1
ATOM 1470 N N . ASN A 1 191 ? 11.516 21.410 11.322 1.00 88.75 191 ASN A N 1
ATOM 1471 C CA . ASN A 1 191 ? 12.324 20.260 10.931 1.00 88.75 191 ASN A CA 1
ATOM 1472 C C . ASN A 1 191 ? 11.996 19.055 11.831 1.00 88.75 191 ASN A C 1
ATOM 1474 O O . ASN A 1 191 ? 12.535 18.936 12.936 1.00 88.75 191 ASN A O 1
ATOM 1478 N N . LEU A 1 192 ? 11.111 18.174 11.358 1.00 87.75 192 LEU A N 1
ATOM 1479 C CA . LEU A 1 192 ? 10.616 17.032 12.133 1.00 87.75 192 LEU A CA 1
ATOM 1480 C C . LEU A 1 192 ? 11.715 16.055 12.563 1.00 87.75 192 LEU A C 1
ATOM 1482 O O . LEU A 1 192 ? 11.604 15.485 13.647 1.00 87.75 192 LEU A O 1
ATOM 1486 N N . ASP A 1 193 ? 12.783 15.909 11.774 1.00 87.62 193 ASP A N 1
ATOM 1487 C CA . ASP A 1 193 ? 13.880 14.968 12.049 1.00 87.62 193 ASP A CA 1
ATOM 1488 C C . ASP A 1 193 ? 14.664 15.319 13.320 1.00 87.62 193 ASP A C 1
ATOM 1490 O O . ASP A 1 193 ? 15.352 14.478 13.899 1.00 87.62 193 ASP A O 1
ATOM 1494 N N . SER A 1 194 ? 14.562 16.572 13.767 1.00 90.94 194 SER A N 1
ATOM 1495 C CA . SER A 1 194 ? 15.245 17.069 14.963 1.00 90.94 194 SER A CA 1
ATOM 1496 C C . SER A 1 194 ? 14.434 16.922 16.253 1.00 90.94 194 SER A C 1
ATOM 1498 O O . SER A 1 194 ? 14.974 17.155 17.334 1.00 90.94 194 SER A O 1
ATOM 1500 N N . LEU A 1 195 ? 13.153 16.550 16.161 1.00 92.19 195 LEU A N 1
ATOM 1501 C CA . LEU A 1 195 ? 12.232 16.546 17.294 1.00 92.19 195 LEU A CA 1
ATOM 1502 C C . LEU A 1 195 ? 12.110 15.157 17.922 1.00 92.19 195 LEU A C 1
ATOM 1504 O O . LEU A 1 195 ? 11.938 14.144 17.243 1.00 92.19 195 LEU A O 1
ATOM 1508 N N . SER A 1 196 ? 12.086 15.108 19.253 1.00 94.00 196 SER A N 1
ATOM 1509 C CA . SER A 1 196 ? 11.630 13.919 19.970 1.00 94.00 196 SER A CA 1
ATOM 1510 C C . SER A 1 196 ? 10.145 13.644 19.699 1.00 94.00 196 SER A C 1
ATOM 1512 O O . SER A 1 196 ? 9.374 14.521 19.302 1.00 94.00 196 SER A O 1
ATOM 1514 N N . LYS A 1 197 ? 9.686 12.421 19.993 1.00 88.25 197 LYS A N 1
ATOM 1515 C CA . LYS A 1 197 ? 8.265 12.045 19.861 1.00 88.25 197 LYS A CA 1
ATOM 1516 C C . LYS A 1 197 ? 7.332 12.971 20.658 1.00 88.25 197 LYS A C 1
ATOM 1518 O O . LYS A 1 197 ? 6.236 13.280 20.192 1.00 88.25 197 LYS A O 1
ATOM 1523 N N . GLN A 1 198 ? 7.761 13.411 21.844 1.00 91.19 198 GLN A N 1
ATOM 1524 C CA . GLN A 1 198 ? 6.995 14.319 22.702 1.00 91.19 198 GLN A CA 1
ATOM 1525 C C . GLN A 1 198 ? 6.932 15.726 22.095 1.00 91.19 198 GLN A C 1
ATOM 1527 O O . GLN A 1 198 ? 5.850 16.295 22.007 1.00 91.19 198 GLN A O 1
ATOM 1532 N N . GLU A 1 199 ? 8.065 16.268 21.640 1.00 94.38 199 GLU A N 1
ATOM 1533 C CA . GLU A 1 199 ? 8.124 17.591 21.001 1.00 94.38 199 GLU A CA 1
ATOM 1534 C C . GLU A 1 199 ? 7.318 17.619 19.708 1.00 94.38 199 GLU A C 1
ATOM 1536 O O . GLU A 1 199 ? 6.543 18.546 19.494 1.00 94.38 199 GLU A O 1
ATOM 1541 N N . ARG A 1 200 ? 7.423 16.565 18.891 1.00 92.81 200 ARG A N 1
ATOM 1542 C CA . ARG A 1 200 ? 6.602 16.404 17.692 1.00 92.81 200 ARG A CA 1
ATOM 1543 C C . ARG A 1 200 ? 5.119 16.397 18.049 1.00 92.81 200 ARG A C 1
ATOM 1545 O O . ARG A 1 200 ? 4.352 17.121 17.433 1.00 92.81 200 ARG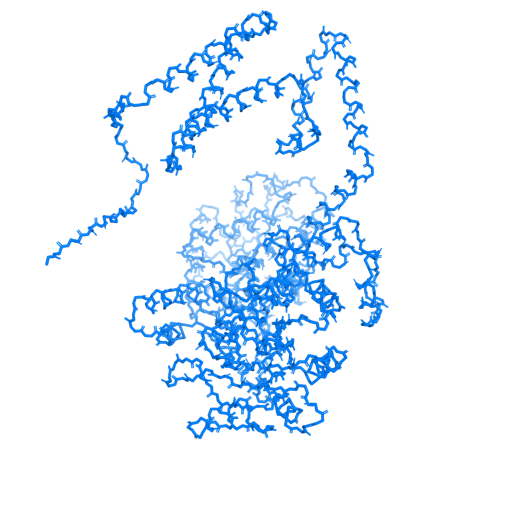 A O 1
ATOM 1552 N N . LYS A 1 201 ? 4.698 15.644 19.070 1.00 91.12 201 LYS A N 1
ATOM 1553 C CA . LYS A 1 201 ? 3.297 15.647 19.527 1.00 91.12 201 LYS A CA 1
ATOM 1554 C C . LYS A 1 201 ? 2.846 17.046 19.965 1.00 91.12 201 LYS A C 1
ATOM 1556 O O . LYS A 1 201 ? 1.786 17.485 19.535 1.00 91.12 201 LYS A O 1
ATOM 1561 N N . SER A 1 202 ? 3.651 17.747 20.763 1.00 93.19 202 SER A N 1
ATOM 1562 C CA . SER A 1 202 ? 3.351 19.111 21.218 1.00 93.19 202 SER A CA 1
ATOM 1563 C C . SER A 1 202 ? 3.273 20.119 20.069 1.00 93.19 202 SER A C 1
ATOM 1565 O O . SER A 1 202 ? 2.408 20.988 20.091 1.00 93.19 202 SER A O 1
ATOM 1567 N N . LEU A 1 203 ? 4.143 19.991 19.061 1.00 94.19 203 LEU A N 1
ATOM 1568 C CA . LEU A 1 203 ? 4.105 20.800 17.843 1.00 94.19 203 LEU A CA 1
ATOM 1569 C C . LEU A 1 203 ? 2.786 20.580 17.091 1.00 94.19 203 LEU A C 1
ATOM 1571 O O . LEU A 1 203 ? 2.095 21.539 16.773 1.00 94.19 203 LEU A O 1
ATOM 1575 N N . LEU A 1 204 ? 2.420 19.321 16.839 1.00 94.00 204 LEU A N 1
ATOM 1576 C CA . LEU A 1 204 ? 1.206 18.987 16.087 1.00 94.00 204 LEU A CA 1
ATOM 1577 C C . LEU A 1 204 ? -0.068 19.415 16.814 1.00 94.00 204 LEU A C 1
ATOM 1579 O O . LEU A 1 204 ? -1.019 19.852 16.170 1.00 94.00 204 LEU A O 1
ATOM 1583 N N . ASP A 1 205 ? -0.078 19.293 18.140 1.00 92.50 205 ASP A N 1
ATOM 1584 C CA . ASP A 1 205 ? -1.204 19.686 18.982 1.00 92.50 205 ASP A CA 1
ATOM 1585 C C . ASP A 1 205 ? -1.338 21.231 19.097 1.00 92.50 205 ASP A C 1
ATOM 1587 O O . ASP A 1 205 ? -2.361 21.704 19.592 1.00 92.50 205 ASP A O 1
ATOM 1591 N N . ASN A 1 206 ? -0.350 22.022 18.642 1.00 94.94 206 ASN A N 1
ATOM 1592 C CA . ASN A 1 206 ? -0.397 23.488 18.610 1.00 94.94 206 ASN A CA 1
ATOM 1593 C C . ASN A 1 206 ? -0.915 24.007 17.246 1.00 94.94 206 ASN A C 1
ATOM 1595 O O . ASN A 1 206 ? -0.167 23.960 16.266 1.00 94.94 206 ASN A O 1
ATOM 1599 N N . PRO A 1 207 ? -2.135 24.582 17.167 1.00 94.88 207 PRO A N 1
ATOM 1600 C CA . PRO A 1 207 ? -2.711 25.073 15.911 1.00 94.88 207 PRO A CA 1
ATOM 1601 C C . PRO A 1 207 ? -1.849 26.109 15.180 1.00 94.88 207 PRO A C 1
ATOM 1603 O O . PRO A 1 207 ? -1.842 26.130 13.956 1.00 94.88 207 PRO A O 1
ATOM 1606 N N . GLU A 1 208 ? -1.078 26.924 15.905 1.00 95.81 208 GLU A N 1
ATOM 1607 C CA . GLU A 1 208 ? -0.211 27.957 15.313 1.00 95.81 208 GLU A CA 1
ATOM 1608 C C . GLU A 1 208 ? 1.040 27.389 14.623 1.00 95.81 208 GLU A C 1
ATOM 1610 O O . GLU A 1 208 ? 1.790 28.129 13.993 1.00 95.81 208 GLU A O 1
ATOM 1615 N N . SER A 1 209 ? 1.295 26.083 14.748 1.00 95.81 209 SER A N 1
ATOM 1616 C CA . SER A 1 209 ? 2.405 25.415 14.050 1.00 95.81 209 SER A CA 1
ATOM 1617 C C . SER A 1 209 ? 2.049 25.008 12.616 1.00 95.81 209 SER A C 1
ATOM 1619 O O . SER A 1 209 ? 2.918 24.522 11.890 1.00 95.81 209 SER A O 1
ATOM 1621 N N . TRP A 1 210 ? 0.787 25.193 12.221 1.00 95.62 210 TRP A N 1
ATOM 1622 C CA . TRP A 1 210 ? 0.246 24.836 10.915 1.00 95.62 210 TRP A CA 1
ATOM 1623 C C . TRP A 1 210 ? 0.021 26.070 10.046 1.00 95.62 210 TRP A C 1
ATOM 1625 O O . TRP A 1 210 ? -0.312 27.147 10.544 1.00 95.62 210 TRP A O 1
ATOM 1635 N N . ASP A 1 211 ? 0.145 25.893 8.731 1.00 94.25 211 ASP A N 1
ATOM 1636 C CA . ASP A 1 211 ? -0.268 26.910 7.765 1.00 94.25 211 ASP A CA 1
ATOM 1637 C C . ASP A 1 211 ? -1.735 27.317 7.972 1.00 94.25 211 ASP A C 1
ATOM 1639 O O . ASP A 1 211 ? -2.585 26.501 8.340 1.00 94.25 211 ASP A O 1
ATOM 1643 N N . SER A 1 212 ? -2.053 28.581 7.687 1.00 93.31 212 SER A N 1
ATOM 1644 C CA . SER A 1 212 ? -3.353 29.165 8.026 1.00 93.31 212 SER A CA 1
ATOM 1645 C C . SER A 1 212 ? -4.535 28.470 7.338 1.00 93.31 212 SER A C 1
ATOM 1647 O O . SER A 1 212 ? -5.579 28.258 7.953 1.00 93.31 212 SER A O 1
ATOM 1649 N N . GLU A 1 213 ? -4.350 28.062 6.087 1.00 92.12 213 GLU A N 1
ATOM 1650 C CA . GLU A 1 213 ? -5.296 27.328 5.253 1.00 92.12 213 GLU A CA 1
ATOM 1651 C C . GLU A 1 213 ? -5.513 25.919 5.799 1.00 92.12 213 GLU A C 1
ATOM 1653 O O . GLU A 1 213 ? -6.651 25.476 5.958 1.00 92.12 213 GLU A O 1
ATOM 1658 N N . ARG A 1 214 ? -4.423 25.233 6.166 1.00 95.38 214 ARG A N 1
ATOM 1659 C CA . ARG A 1 214 ? -4.496 23.883 6.726 1.00 95.38 214 ARG A CA 1
ATOM 1660 C C . ARG A 1 214 ? -5.159 23.886 8.102 1.00 95.38 214 ARG A C 1
ATOM 1662 O O . ARG A 1 214 ? -5.964 23.005 8.391 1.00 95.38 214 ARG A O 1
ATOM 1669 N N . ARG A 1 215 ? -4.903 24.915 8.916 1.00 95.69 215 ARG A N 1
ATOM 1670 C CA . ARG A 1 215 ? -5.586 25.136 10.197 1.00 95.69 215 ARG A CA 1
ATOM 1671 C C . ARG A 1 215 ? -7.096 25.331 10.019 1.00 95.69 215 ARG A C 1
ATOM 1673 O O . ARG A 1 215 ? -7.855 24.732 10.773 1.00 95.69 215 ARG A O 1
ATOM 1680 N N . LYS A 1 216 ? -7.546 26.093 9.012 1.00 95.06 216 LYS A N 1
ATOM 1681 C CA . LYS A 1 216 ? -8.985 26.238 8.699 1.00 95.06 216 LYS A CA 1
ATOM 1682 C C . LYS A 1 216 ? -9.626 24.895 8.339 1.00 95.06 216 LYS A C 1
ATOM 1684 O O . LYS A 1 216 ? -10.719 24.592 8.810 1.00 95.06 216 LYS A O 1
ATOM 1689 N N . LEU A 1 217 ? -8.935 24.067 7.549 1.00 95.38 217 LEU A N 1
ATOM 1690 C CA . LEU A 1 217 ? -9.394 22.705 7.266 1.00 95.38 217 LEU A CA 1
ATOM 1691 C C . LEU A 1 217 ? -9.497 21.877 8.555 1.00 95.38 217 LEU A C 1
ATOM 1693 O O . LEU A 1 217 ? -10.502 21.205 8.767 1.00 95.38 217 LEU A O 1
ATOM 1697 N N . HIS A 1 218 ? -8.495 21.942 9.441 1.00 96.75 218 HIS A N 1
ATOM 1698 C CA . HIS A 1 218 ? -8.547 21.250 10.736 1.00 96.75 218 HIS A CA 1
ATOM 1699 C C . HIS A 1 218 ? -9.743 21.674 11.570 1.00 96.75 218 HIS A C 1
ATOM 1701 O O . HIS A 1 218 ? -10.401 20.810 12.135 1.00 96.75 218 HIS A O 1
ATOM 1707 N N . GLU A 1 219 ? -10.016 22.975 11.652 1.00 96.62 219 GLU A N 1
ATOM 1708 C CA . GLU A 1 219 ? -11.163 23.526 12.376 1.00 96.62 219 GLU A CA 1
ATOM 1709 C C . GLU A 1 219 ? -12.482 23.008 11.798 1.00 96.62 219 GLU A C 1
ATOM 1711 O O . GLU A 1 219 ? -13.307 22.506 12.554 1.00 96.62 219 GLU A O 1
ATOM 1716 N N . SER A 1 220 ? -12.637 23.001 10.472 1.00 96.12 220 SER A N 1
ATOM 1717 C CA . SER A 1 220 ? -13.834 22.462 9.817 1.00 96.12 220 SER A CA 1
ATOM 1718 C C . SER A 1 220 ? -14.043 20.967 10.098 1.00 96.12 220 SER A C 1
ATOM 1720 O O . SER A 1 220 ? -15.133 20.570 10.514 1.00 96.12 220 SER A O 1
ATOM 1722 N N . VAL A 1 221 ? -13.002 20.140 9.936 1.00 95.69 221 VAL A N 1
ATOM 1723 C CA . VAL A 1 221 ? -13.071 18.694 10.229 1.00 95.69 221 VAL A CA 1
ATOM 1724 C C . VAL A 1 221 ? -13.380 18.456 11.706 1.00 95.69 221 VAL A C 1
ATOM 1726 O O . VAL A 1 221 ? -14.145 17.558 12.060 1.00 95.69 221 VAL A O 1
ATOM 1729 N N . PHE A 1 222 ? -12.781 19.267 12.574 1.00 95.62 222 PHE A N 1
ATOM 1730 C CA . PHE A 1 222 ? -12.973 19.204 14.010 1.00 95.62 222 PHE A CA 1
ATOM 1731 C C . PHE A 1 222 ? -14.420 19.533 14.410 1.00 95.62 222 PHE A C 1
ATOM 1733 O O . PHE A 1 222 ? -15.046 18.751 15.124 1.00 95.62 222 PHE A O 1
ATOM 1740 N N . GLU A 1 223 ? -14.969 20.650 13.929 1.00 96.12 223 GLU A N 1
ATOM 1741 C CA . GLU A 1 223 ? -16.346 21.078 14.200 1.00 96.12 223 GLU A CA 1
ATOM 1742 C C . GLU A 1 223 ? -17.371 20.051 13.709 1.00 96.12 223 GLU A C 1
ATOM 1744 O O . GLU A 1 223 ? -18.294 19.691 14.445 1.00 96.12 223 GLU A O 1
ATOM 1749 N N . GLU A 1 224 ? -17.181 19.520 12.498 1.00 96.25 224 GLU A N 1
ATOM 1750 C CA . GLU A 1 224 ? -18.046 18.478 11.947 1.00 96.25 224 GLU A CA 1
ATOM 1751 C C . GLU A 1 224 ? -18.020 17.209 12.812 1.00 96.25 224 GLU A C 1
ATOM 1753 O O . GLU A 1 224 ? -19.070 16.631 13.115 1.00 96.25 224 GLU A O 1
ATOM 1758 N N . ALA A 1 225 ? -16.834 16.777 13.245 1.00 96.38 225 ALA A N 1
ATOM 1759 C CA . ALA A 1 225 ? -16.687 15.590 14.076 1.00 96.38 225 ALA A CA 1
ATOM 1760 C C . ALA A 1 225 ? -17.342 15.758 15.455 1.00 96.38 225 ALA A C 1
ATOM 1762 O O . ALA A 1 225 ? -18.031 14.846 15.915 1.00 96.38 225 ALA A O 1
ATOM 1763 N N . ILE A 1 226 ? -17.190 16.927 16.089 1.00 96.44 226 ILE A N 1
ATOM 1764 C CA . ILE A 1 226 ? -17.853 17.250 17.360 1.00 96.44 226 ILE A CA 1
ATOM 1765 C C . ILE A 1 226 ? -19.375 17.233 17.194 1.00 96.44 226 ILE A C 1
ATOM 1767 O O . ILE A 1 226 ? -20.069 16.595 17.988 1.00 96.44 226 ILE A O 1
ATOM 1771 N N . LEU A 1 227 ? -19.906 17.854 16.135 1.00 96.94 227 LEU A N 1
ATOM 1772 C CA . LEU A 1 227 ? -21.343 17.857 15.855 1.00 96.94 227 LEU A CA 1
ATOM 1773 C C . LEU A 1 227 ? -21.898 16.430 15.701 1.00 96.94 227 LEU A C 1
ATOM 1775 O O . LEU A 1 227 ? -22.928 16.092 16.291 1.00 96.94 227 LEU A O 1
ATOM 1779 N N . LYS A 1 228 ? -21.201 15.569 14.948 1.00 97.31 228 LYS A N 1
ATOM 1780 C CA . LYS A 1 228 ? -21.589 14.159 14.787 1.00 97.31 228 LYS A CA 1
ATOM 1781 C C . LYS A 1 228 ? -21.490 13.384 16.105 1.00 97.31 228 LYS A C 1
ATOM 1783 O O . LYS A 1 228 ? -22.380 12.586 16.400 1.00 97.31 228 LYS A O 1
ATOM 1788 N N . ALA A 1 229 ? -20.461 13.632 16.917 1.00 97.88 229 ALA A N 1
ATOM 1789 C CA . ALA A 1 229 ? -20.306 13.004 18.229 1.00 97.88 229 ALA A CA 1
ATOM 1790 C C . ALA A 1 229 ? -21.439 13.392 19.197 1.00 97.88 229 ALA A C 1
ATOM 1792 O O . ALA A 1 229 ? -21.966 12.526 19.895 1.00 97.88 229 ALA A O 1
ATOM 1793 N N . HIS A 1 230 ? -21.890 14.653 19.192 1.00 97.44 230 HIS A N 1
ATOM 1794 C CA . HIS A 1 230 ? -23.076 15.080 19.947 1.00 97.44 230 HIS A CA 1
ATOM 1795 C C . HIS A 1 230 ? -24.342 14.345 19.500 1.00 97.44 230 HIS A C 1
ATOM 1797 O O . HIS A 1 230 ? -25.071 13.813 20.338 1.00 97.44 230 HIS A O 1
ATOM 1803 N N . ALA A 1 231 ? -24.587 14.260 18.190 1.00 97.44 231 ALA A N 1
ATOM 1804 C CA . ALA A 1 231 ? -25.745 13.541 17.660 1.00 97.44 231 ALA A CA 1
ATOM 1805 C C . ALA A 1 231 ? -25.729 12.048 18.044 1.00 97.44 231 ALA A C 1
ATOM 1807 O O . ALA A 1 231 ? -26.766 11.477 18.391 1.00 97.44 231 ALA A O 1
ATOM 1808 N N . LEU A 1 232 ? -24.549 11.420 18.027 1.00 98.06 232 LEU A N 1
ATOM 1809 C CA . LEU A 1 232 ? -24.355 10.050 18.497 1.00 98.06 232 LEU A CA 1
ATOM 1810 C C . LEU A 1 232 ? -24.613 9.918 20.006 1.00 98.06 232 LEU A C 1
ATOM 1812 O O . LEU A 1 232 ? -25.301 8.987 20.419 1.00 98.06 232 LEU A O 1
ATOM 1816 N N . SER A 1 233 ? -24.116 10.849 20.823 1.00 98.12 233 SER A N 1
ATOM 1817 C CA . SER A 1 233 ? -24.349 10.864 22.272 1.00 98.12 233 SER A CA 1
ATOM 1818 C C . SER A 1 233 ? -25.840 10.917 22.615 1.00 98.12 233 SER A C 1
ATOM 1820 O O . SER A 1 233 ? -26.310 10.116 23.422 1.00 98.12 233 SER A O 1
ATOM 1822 N N . GLU A 1 234 ? -26.608 11.799 21.966 1.00 97.75 234 GLU A N 1
ATOM 1823 C CA . GLU A 1 234 ? -28.057 11.899 22.192 1.00 97.75 234 GLU A CA 1
ATOM 1824 C C . GLU A 1 234 ? -28.788 10.607 21.805 1.00 97.75 234 GLU A C 1
ATOM 1826 O O . GLU A 1 234 ? -29.637 10.123 22.554 1.00 97.75 234 GLU A O 1
ATOM 1831 N N . ARG A 1 235 ? -28.396 9.972 20.691 1.00 97.06 235 ARG A N 1
ATOM 1832 C CA . ARG A 1 235 ? -28.935 8.663 20.289 1.00 97.06 235 ARG A CA 1
ATOM 1833 C C . ARG A 1 235 ? -28.629 7.571 21.318 1.00 97.06 235 ARG A C 1
ATOM 1835 O O . ARG A 1 235 ? -29.477 6.724 21.597 1.00 97.06 235 ARG A O 1
ATOM 1842 N N . LEU A 1 236 ? -27.426 7.577 21.888 1.00 97.62 236 LEU A N 1
ATOM 1843 C CA . LEU A 1 236 ? -27.020 6.610 22.909 1.00 97.62 236 LEU A CA 1
ATOM 1844 C C . LEU A 1 236 ? -27.758 6.828 24.230 1.00 97.62 236 LEU A C 1
ATOM 1846 O O . LEU A 1 236 ? -28.119 5.848 24.880 1.00 97.62 236 LEU A O 1
ATOM 1850 N N . LYS A 1 237 ? -28.051 8.080 24.593 1.00 96.88 237 LYS A N 1
ATOM 1851 C CA . LYS A 1 237 ? -28.783 8.448 25.813 1.00 96.88 237 LYS A CA 1
ATOM 1852 C C . LYS A 1 237 ? -30.174 7.814 25.891 1.00 96.88 237 LYS A C 1
ATOM 1854 O O . LYS A 1 237 ? -30.620 7.453 26.978 1.00 96.88 237 LYS A O 1
ATOM 1859 N N . GLU A 1 238 ? -30.835 7.603 24.750 1.00 94.38 238 GLU A N 1
ATOM 1860 C CA . GLU A 1 238 ? -32.123 6.894 24.680 1.00 94.38 238 GLU A CA 1
ATOM 1861 C C . GLU A 1 238 ? -32.029 5.420 25.104 1.00 94.38 238 GLU A C 1
ATOM 1863 O O . GLU A 1 238 ? -33.005 4.847 25.591 1.00 94.38 238 GLU A O 1
ATOM 1868 N N . LYS A 1 239 ? -30.874 4.782 24.878 1.00 94.88 239 LYS A N 1
ATOM 1869 C CA . LYS A 1 239 ? -30.635 3.359 25.180 1.00 94.88 239 LYS A CA 1
ATOM 1870 C C . LYS A 1 239 ? -29.914 3.162 26.504 1.00 94.88 239 LYS A C 1
ATOM 1872 O O . LYS A 1 239 ? -30.156 2.177 27.195 1.00 94.88 239 LYS A O 1
ATOM 1877 N N . ASN A 1 240 ? -29.043 4.096 26.855 1.00 95.44 240 ASN A N 1
ATOM 1878 C CA . ASN A 1 240 ? -28.262 4.093 28.073 1.00 95.44 240 ASN A CA 1
ATOM 1879 C C . ASN A 1 240 ? -28.195 5.524 28.632 1.00 95.44 240 ASN A C 1
ATOM 1881 O O . ASN A 1 240 ? -27.349 6.307 28.202 1.00 95.44 240 ASN A O 1
ATOM 1885 N N . PRO A 1 241 ? -29.072 5.876 29.592 1.00 95.38 241 PRO A N 1
ATOM 1886 C CA . PRO A 1 241 ? -29.119 7.223 30.155 1.00 95.38 241 PRO A CA 1
ATOM 1887 C C . PRO A 1 241 ? -27.842 7.640 30.888 1.00 95.38 241 PRO A C 1
ATOM 1889 O O . PRO A 1 241 ? -27.635 8.834 31.090 1.00 95.38 241 PRO A O 1
ATOM 1892 N N . LYS A 1 242 ? -27.007 6.680 31.318 1.00 96.81 242 LYS A N 1
ATOM 1893 C CA . LYS A 1 242 ? -25.734 6.983 31.970 1.00 96.81 242 LYS A CA 1
ATOM 1894 C C . LYS A 1 242 ? -24.656 7.247 30.905 1.00 96.81 242 LYS A C 1
ATOM 1896 O O . LYS A 1 242 ? -24.403 6.358 30.085 1.00 96.81 242 LYS A O 1
ATOM 1901 N N . PRO A 1 243 ? -23.985 8.412 30.935 1.00 98.00 243 PRO A N 1
ATOM 1902 C CA . PRO A 1 243 ? -22.875 8.721 30.039 1.00 98.00 243 PRO A CA 1
ATOM 1903 C C . PRO A 1 243 ? -21.818 7.612 30.035 1.00 98.00 243 PRO A C 1
ATOM 1905 O O . PRO A 1 243 ? -21.396 7.126 31.088 1.00 98.00 243 PRO A O 1
ATOM 1908 N N . THR A 1 244 ? -21.443 7.155 28.841 1.00 98.06 244 THR A N 1
ATOM 1909 C CA . THR A 1 244 ? -20.603 5.964 28.665 1.00 98.06 244 THR A CA 1
ATOM 1910 C C . THR A 1 244 ? -19.578 6.170 27.553 1.00 98.06 244 THR A C 1
ATOM 1912 O O . THR A 1 244 ? -19.899 6.674 26.477 1.00 98.06 244 THR A O 1
ATOM 1915 N N . ILE A 1 245 ? -18.345 5.732 27.799 1.00 98.00 245 ILE A N 1
ATOM 1916 C CA . ILE A 1 245 ? -17.295 5.566 26.798 1.00 98.00 245 ILE A CA 1
ATOM 1917 C C . ILE A 1 245 ? -17.417 4.161 26.205 1.00 98.00 245 ILE A C 1
ATOM 1919 O O . ILE A 1 245 ? -17.195 3.160 26.887 1.00 98.00 245 ILE A O 1
ATOM 1923 N N . TYR A 1 246 ? -17.759 4.073 24.925 1.00 98.56 246 TYR A N 1
ATOM 1924 C CA . TYR A 1 246 ? -17.796 2.818 24.182 1.00 98.56 246 TYR A CA 1
ATOM 1925 C C . TYR A 1 246 ? -16.482 2.639 23.422 1.00 98.56 246 TYR A C 1
ATOM 1927 O O . TYR A 1 246 ? -16.200 3.385 22.489 1.00 98.56 246 TYR A O 1
ATOM 1935 N N . ALA A 1 247 ? -15.677 1.648 23.788 1.00 98.12 247 ALA A N 1
ATOM 1936 C CA . ALA A 1 247 ? -14.425 1.336 23.108 1.00 98.12 247 ALA A CA 1
ATOM 1937 C C . ALA A 1 247 ? -14.622 0.157 22.146 1.00 98.12 247 ALA A C 1
ATOM 1939 O O . ALA A 1 247 ? -14.865 -0.971 22.578 1.00 98.12 247 ALA A O 1
ATOM 1940 N N . LEU A 1 248 ? -14.499 0.405 20.841 1.00 98.31 248 LEU A N 1
ATOM 1941 C CA . LEU A 1 248 ? -14.580 -0.629 19.809 1.00 98.31 248 LEU A CA 1
ATOM 1942 C C . LEU A 1 248 ? -13.171 -1.112 19.483 1.00 98.31 248 LEU A C 1
ATOM 1944 O O . LEU A 1 248 ? -12.508 -0.578 18.602 1.00 98.31 248 LEU A O 1
ATOM 1948 N N . ARG A 1 249 ? -12.701 -2.112 20.220 1.00 98.12 249 ARG A N 1
ATOM 1949 C CA . ARG A 1 249 ? -11.378 -2.714 20.079 1.00 98.12 249 ARG A CA 1
ATOM 1950 C C . ARG A 1 249 ? -11.384 -3.780 18.983 1.00 98.12 249 ARG A C 1
ATOM 1952 O O . ARG A 1 249 ? -12.295 -4.597 18.884 1.00 98.12 249 ARG A O 1
ATOM 1959 N N . GLY A 1 250 ? -10.341 -3.809 18.162 1.00 97.69 250 GLY A N 1
ATOM 1960 C CA . GLY A 1 250 ? -10.178 -4.844 17.142 1.00 97.69 250 GLY A CA 1
ATOM 1961 C C . GLY A 1 250 ? -9.236 -4.424 16.024 1.00 97.69 250 GLY A C 1
ATOM 1962 O O . GLY A 1 250 ? -9.069 -3.229 15.754 1.00 97.69 250 GLY A O 1
ATOM 1963 N N . ASN A 1 251 ? -8.627 -5.412 15.363 1.00 97.44 251 ASN A N 1
ATOM 1964 C CA . ASN A 1 251 ? -7.645 -5.152 14.314 1.00 97.44 251 ASN A CA 1
ATOM 1965 C C . ASN A 1 251 ? -8.281 -4.415 13.121 1.00 97.44 251 ASN A C 1
ATOM 1967 O O . ASN A 1 251 ? -9.505 -4.272 13.003 1.00 97.44 251 ASN A O 1
ATOM 1971 N N . THR A 1 252 ? -7.450 -3.932 12.202 1.00 95.75 252 THR A N 1
ATOM 1972 C CA . THR A 1 252 ? -7.954 -3.419 10.931 1.00 95.75 252 THR A CA 1
ATOM 1973 C C . THR A 1 252 ? -8.779 -4.489 10.213 1.00 95.75 252 THR A C 1
ATOM 1975 O O . THR A 1 252 ? -8.402 -5.660 10.173 1.00 95.75 252 THR A O 1
ATOM 1978 N N . ALA A 1 253 ? -9.926 -4.069 9.671 1.00 96.31 253 ALA A N 1
ATOM 1979 C CA . ALA A 1 253 ? -10.870 -4.927 8.963 1.00 96.31 253 ALA A CA 1
ATOM 1980 C C . ALA A 1 253 ? -11.335 -6.163 9.764 1.00 96.31 253 ALA A C 1
ATOM 1982 O O . ALA A 1 253 ? -11.772 -7.146 9.178 1.00 96.31 253 ALA A O 1
ATOM 1983 N N . SER A 1 254 ? -11.326 -6.105 11.104 1.00 96.81 254 SER A N 1
ATOM 1984 C CA . SER A 1 254 ? -11.861 -7.187 11.946 1.00 96.81 254 SER A CA 1
ATOM 1985 C C . SER A 1 254 ? -13.392 -7.276 11.961 1.00 96.81 254 SER A C 1
ATOM 1987 O O . SER A 1 254 ? -13.965 -8.113 12.647 1.00 96.81 254 SER A O 1
ATOM 1989 N N . GLY A 1 255 ? -14.085 -6.404 11.222 1.00 95.69 255 GLY A N 1
ATOM 1990 C CA . GLY A 1 255 ? -15.544 -6.401 11.164 1.00 95.69 255 GLY A CA 1
ATOM 1991 C C . GLY A 1 255 ? -16.221 -5.783 12.391 1.00 95.69 255 GLY A C 1
ATOM 1992 O O . GLY A 1 255 ? -17.313 -6.216 12.742 1.00 95.69 255 GLY A O 1
ATOM 1993 N N . LYS A 1 256 ? -15.627 -4.757 13.021 1.00 97.06 256 LYS A N 1
ATOM 1994 C CA . LYS A 1 256 ? -16.224 -4.026 14.161 1.00 97.06 256 LYS A CA 1
ATOM 1995 C C . LYS A 1 256 ? -17.667 -3.567 13.893 1.00 97.06 256 LYS A C 1
ATOM 1997 O O . LYS A 1 256 ? -18.573 -3.912 14.647 1.00 97.06 256 LYS A O 1
ATOM 2002 N N . THR A 1 257 ? -17.917 -2.906 12.763 1.00 95.94 257 THR A N 1
ATOM 2003 C CA . THR A 1 257 ? -19.268 -2.480 12.339 1.00 95.94 257 THR A CA 1
ATOM 2004 C C . THR A 1 257 ? -20.227 -3.659 12.156 1.00 95.94 257 THR A C 1
ATOM 2006 O O . THR A 1 257 ? -21.404 -3.597 12.518 1.00 95.94 257 THR A O 1
ATOM 2009 N N . ARG A 1 258 ? -19.718 -4.787 11.648 1.00 94.00 258 ARG A N 1
ATOM 2010 C CA . ARG A 1 258 ? -20.502 -6.016 11.486 1.00 94.00 258 ARG A CA 1
ATOM 2011 C C . ARG A 1 258 ? -20.851 -6.653 12.831 1.00 94.00 258 ARG A C 1
ATOM 2013 O O . ARG A 1 258 ? -21.967 -7.135 12.991 1.00 94.00 258 ARG A O 1
ATOM 2020 N N . ALA A 1 259 ? -19.921 -6.647 13.782 1.00 95.38 259 ALA A N 1
ATOM 2021 C CA . ALA A 1 259 ? -20.153 -7.118 15.142 1.00 95.38 259 ALA A CA 1
ATOM 2022 C C . ALA A 1 259 ? -21.240 -6.279 15.838 1.00 95.38 259 ALA A C 1
ATOM 2024 O O . ALA A 1 259 ? -22.167 -6.843 16.410 1.00 95.38 259 ALA A O 1
ATOM 2025 N N . LEU A 1 260 ? -21.210 -4.951 15.682 1.00 96.31 260 LEU A N 1
ATOM 2026 C CA . LEU A 1 260 ? -22.280 -4.063 16.159 1.00 96.31 260 LEU A CA 1
ATOM 2027 C C . LEU A 1 260 ? -23.637 -4.372 15.509 1.00 96.31 260 LEU A C 1
ATOM 2029 O O . LEU A 1 260 ? -24.662 -4.409 16.188 1.00 96.31 260 LEU A O 1
ATOM 2033 N N . SER A 1 261 ? -23.641 -4.663 14.206 1.00 93.88 261 SER A N 1
ATOM 2034 C CA . SER A 1 261 ? -24.856 -5.013 13.454 1.00 93.88 261 SER A CA 1
ATOM 2035 C C . SER A 1 261 ? -25.507 -6.320 13.922 1.00 93.88 261 SER A C 1
ATOM 2037 O O . SER A 1 261 ? -26.673 -6.560 13.617 1.00 93.88 261 SER A O 1
ATOM 2039 N N . ALA A 1 262 ? -24.796 -7.158 14.689 1.00 90.88 262 ALA A N 1
ATOM 2040 C CA . ALA A 1 262 ? -25.387 -8.331 15.332 1.00 90.88 262 ALA A CA 1
ATOM 2041 C C . ALA A 1 262 ? -26.415 -7.961 16.423 1.00 90.88 262 ALA A C 1
ATOM 2043 O O . ALA A 1 262 ? -27.136 -8.839 16.895 1.00 90.88 262 ALA A O 1
ATOM 2044 N N . GLY A 1 263 ? -26.516 -6.677 16.795 1.00 86.56 263 GLY A N 1
ATOM 2045 C CA . GLY A 1 263 ? -27.648 -6.132 17.544 1.00 86.56 263 GLY A CA 1
ATOM 2046 C C . GLY A 1 263 ? -27.625 -6.434 19.039 1.00 86.56 263 GLY A C 1
ATOM 2047 O O . GLY A 1 263 ? -28.685 -6.513 19.657 1.00 86.56 263 GLY A O 1
ATOM 2048 N N . HIS A 1 264 ? -26.446 -6.622 19.634 1.00 94.31 264 HIS A N 1
ATOM 2049 C CA . HIS A 1 264 ? -26.368 -6.857 21.071 1.00 94.31 264 HIS A CA 1
ATOM 2050 C C . HIS A 1 264 ? -26.751 -5.597 21.863 1.00 94.31 264 HIS A C 1
ATOM 2052 O O . HIS A 1 264 ? -26.208 -4.516 21.635 1.00 94.31 264 HIS A O 1
ATOM 2058 N N . GLU A 1 265 ? -27.640 -5.758 22.845 1.00 95.00 265 GLU A N 1
ATOM 2059 C CA . GLU A 1 265 ? -28.248 -4.667 23.620 1.00 95.00 265 GLU A CA 1
ATOM 2060 C C . GLU A 1 265 ? -27.218 -3.724 24.265 1.00 95.00 265 GLU A C 1
ATOM 2062 O O . GLU A 1 265 ? -27.374 -2.508 24.206 1.00 95.00 265 GLU A O 1
ATOM 2067 N N . MET A 1 266 ? -26.115 -4.276 24.789 1.00 95.25 266 MET A N 1
ATOM 2068 C CA . MET A 1 266 ? -24.985 -3.524 25.369 1.00 95.25 266 MET A CA 1
ATOM 2069 C C . MET A 1 266 ? -24.455 -2.382 24.478 1.00 95.25 266 MET A C 1
ATOM 2071 O O . MET A 1 266 ? -23.994 -1.375 25.017 1.00 95.25 266 MET A O 1
ATOM 2075 N N . PHE A 1 267 ? -24.531 -2.536 23.151 1.00 96.81 267 PHE A N 1
ATOM 2076 C CA . PHE A 1 267 ? -24.012 -1.599 22.146 1.00 96.81 267 PHE A CA 1
ATOM 2077 C C . PHE A 1 267 ? -25.116 -1.033 21.235 1.00 96.81 267 PHE A C 1
ATOM 2079 O O . PHE A 1 267 ? -24.840 -0.507 20.152 1.00 96.81 267 PHE A O 1
ATOM 2086 N N . ALA A 1 268 ? -26.382 -1.156 21.645 1.00 95.75 268 ALA A N 1
ATOM 2087 C CA . ALA A 1 268 ? -27.510 -0.652 20.878 1.00 95.75 268 ALA A CA 1
ATOM 2088 C C . ALA A 1 268 ? -27.439 0.875 20.715 1.00 95.75 268 ALA A C 1
ATOM 2090 O O . ALA A 1 268 ? -27.122 1.605 21.649 1.00 95.75 268 ALA A O 1
ATOM 2091 N N . GLY A 1 269 ? -27.772 1.359 19.517 1.00 95.69 269 GLY A N 1
ATOM 2092 C CA . GLY A 1 269 ? -27.767 2.789 19.200 1.00 95.69 269 GLY A CA 1
ATOM 2093 C C . GLY A 1 269 ? -26.415 3.348 18.751 1.00 95.69 269 GLY A C 1
ATOM 2094 O O . GLY A 1 269 ? -26.373 4.506 18.349 1.00 95.69 269 GLY A O 1
ATOM 2095 N N . ILE A 1 270 ? -25.327 2.564 18.742 1.00 97.94 270 ILE A N 1
ATOM 2096 C CA . ILE A 1 270 ? -24.058 3.027 18.148 1.00 97.94 270 ILE A CA 1
ATOM 2097 C C . ILE A 1 270 ? -24.221 3.246 16.641 1.00 97.94 270 ILE A C 1
ATOM 2099 O O . ILE A 1 270 ? -23.832 4.296 16.131 1.00 97.94 270 ILE A O 1
ATOM 2103 N N . LEU A 1 271 ? -24.834 2.291 15.939 1.00 97.69 271 LEU A N 1
ATOM 2104 C CA . LEU A 1 271 ? -25.107 2.414 14.509 1.00 97.69 271 LEU A CA 1
ATOM 2105 C C . LEU A 1 271 ? -26.320 3.317 14.255 1.00 97.69 271 LEU A C 1
ATOM 2107 O O . LEU A 1 271 ? -27.313 3.260 14.984 1.00 97.69 271 LEU A O 1
ATOM 2111 N N . ASP A 1 272 ? -26.237 4.142 13.218 1.00 96.25 272 ASP A N 1
ATOM 2112 C CA . ASP A 1 272 ? -27.343 4.961 12.737 1.00 96.25 272 ASP A CA 1
ATOM 2113 C C . ASP A 1 272 ? -28.308 4.167 11.830 1.00 96.25 272 ASP A C 1
ATOM 2115 O O . ASP A 1 272 ? -28.201 2.949 11.668 1.00 96.25 272 ASP A O 1
ATOM 2119 N N . GLY A 1 273 ? -29.276 4.857 11.216 1.00 94.44 273 GLY A N 1
ATOM 2120 C CA . GLY A 1 273 ? -30.247 4.2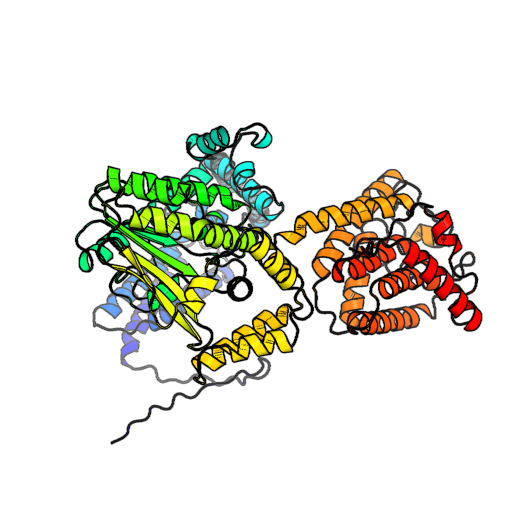34 10.308 1.00 94.44 273 GLY A CA 1
ATOM 2121 C C . GLY A 1 273 ? -29.646 3.643 9.024 1.00 94.44 273 GLY A C 1
ATOM 2122 O O . GLY A 1 273 ? -30.342 2.910 8.324 1.00 94.44 273 GLY A O 1
ATOM 2123 N N . ARG A 1 274 ? -28.379 3.943 8.711 1.00 94.75 274 ARG A N 1
ATOM 2124 C CA . ARG A 1 274 ? -27.623 3.374 7.585 1.00 94.75 274 ARG A CA 1
ATOM 2125 C C . ARG A 1 274 ? -26.739 2.202 8.012 1.00 94.75 274 ARG A C 1
ATOM 2127 O O . ARG A 1 274 ? -26.185 1.523 7.155 1.00 94.75 274 ARG A O 1
ATOM 2134 N N . GLY A 1 275 ? -26.648 1.923 9.313 1.00 95.00 275 GLY A N 1
ATOM 2135 C CA . GLY A 1 275 ? -25.764 0.892 9.847 1.00 95.00 275 GLY A CA 1
ATOM 2136 C C . GLY A 1 275 ? -24.327 1.374 10.049 1.00 95.00 275 GLY A C 1
ATOM 2137 O O . GLY A 1 275 ? -23.429 0.542 10.164 1.00 95.00 275 GLY A O 1
ATOM 2138 N N . GLU A 1 276 ? -24.097 2.687 10.105 1.00 95.19 276 GLU A N 1
ATOM 2139 C CA . GLU A 1 276 ? -22.773 3.287 10.278 1.00 95.19 276 GLU A CA 1
ATOM 2140 C C . GLU A 1 276 ? -22.606 3.841 11.700 1.00 95.19 276 GLU A C 1
ATOM 2142 O O . GLU A 1 276 ? -23.552 4.405 12.261 1.00 95.19 276 GLU A O 1
ATOM 2147 N N . PRO A 1 277 ? -21.415 3.741 12.317 1.00 96.44 277 PRO A N 1
ATOM 2148 C CA . PRO A 1 277 ? -21.132 4.351 13.614 1.00 96.44 277 PRO A CA 1
ATOM 2149 C C . PRO A 1 277 ? -20.861 5.863 13.468 1.00 96.44 277 PRO A C 1
ATOM 2151 O O . PRO A 1 277 ? -19.850 6.372 13.946 1.00 96.44 277 PRO A O 1
ATOM 2154 N N . SER A 1 278 ? -21.743 6.591 12.774 1.00 96.25 278 SER A N 1
ATOM 2155 C CA . SER A 1 278 ? -21.578 8.023 12.498 1.00 96.25 278 SER A CA 1
ATOM 2156 C C . SER A 1 278 ? -21.462 8.819 13.802 1.00 96.25 278 SER A C 1
ATOM 2158 O O . SER A 1 278 ? -22.339 8.722 14.665 1.00 96.25 278 SER A O 1
ATOM 2160 N N . GLY A 1 279 ? -20.359 9.565 13.944 1.00 96.69 279 GLY A N 1
ATOM 2161 C CA . GLY A 1 279 ? -19.967 10.282 15.165 1.00 96.69 279 GLY A CA 1
ATOM 2162 C C . GLY A 1 279 ? -18.956 9.552 16.053 1.00 96.69 279 GLY A C 1
ATOM 2163 O O . GLY A 1 279 ? -18.497 10.133 17.035 1.00 96.69 279 GLY A O 1
ATOM 2164 N N . ALA A 1 280 ? -18.588 8.308 15.730 1.00 97.56 280 ALA A N 1
ATOM 2165 C CA . ALA A 1 280 ? -17.494 7.628 16.411 1.00 97.56 280 ALA A CA 1
ATOM 2166 C C . ALA A 1 280 ? -16.156 8.306 16.100 1.00 97.56 280 ALA A C 1
ATOM 2168 O O . ALA A 1 280 ? -15.883 8.717 14.971 1.00 97.56 280 ALA A O 1
ATOM 2169 N N . ILE A 1 281 ? -15.303 8.396 17.114 1.00 97.44 281 ILE A N 1
ATOM 2170 C CA . ILE A 1 281 ? -13.984 8.992 16.989 1.00 97.44 281 ILE A CA 1
ATOM 2171 C C . ILE A 1 281 ? -13.041 7.942 16.408 1.00 97.44 281 ILE A C 1
ATOM 2173 O O . ILE A 1 281 ? -12.623 7.010 17.102 1.00 97.44 281 ILE A O 1
ATOM 2177 N N . ASN A 1 282 ? -12.703 8.122 15.134 1.00 94.81 282 ASN A N 1
ATOM 2178 C CA . ASN A 1 282 ? -11.801 7.255 14.393 1.00 94.81 282 ASN A CA 1
ATOM 2179 C C . ASN A 1 282 ? -10.795 8.112 13.603 1.00 94.81 282 ASN A C 1
ATOM 2181 O O . ASN A 1 282 ? -11.217 8.897 12.750 1.00 94.81 282 ASN A O 1
ATOM 2185 N N . PRO A 1 283 ? -9.473 7.971 13.830 1.00 92.38 283 PRO A N 1
ATOM 2186 C CA . PRO A 1 283 ? -8.476 8.727 13.077 1.00 92.38 283 PRO A CA 1
ATOM 2187 C C . PRO A 1 283 ? -8.559 8.496 11.564 1.00 92.38 283 PRO A C 1
ATOM 2189 O O . PRO A 1 283 ? -8.182 9.384 10.803 1.00 92.38 283 PRO A O 1
ATOM 2192 N N . ASP A 1 284 ? -9.035 7.331 11.117 1.00 90.00 284 ASP A N 1
ATOM 2193 C CA . ASP A 1 284 ? -9.137 6.989 9.700 1.00 90.00 284 ASP A CA 1
ATOM 2194 C C . ASP A 1 284 ? -10.241 7.779 8.983 1.00 90.00 284 ASP A C 1
ATOM 2196 O O . ASP A 1 284 ? -10.009 8.252 7.870 1.00 90.00 284 ASP A O 1
ATOM 2200 N N . SER A 1 285 ? -11.379 8.033 9.639 1.00 90.44 285 SER A N 1
ATOM 2201 C CA . SER A 1 285 ? -12.478 8.832 9.073 1.00 90.44 285 SER A CA 1
ATOM 2202 C C . SER A 1 285 ? -12.042 10.262 8.740 1.00 90.44 285 SER A C 1
ATOM 2204 O O . SER A 1 285 ? -12.476 10.835 7.743 1.00 90.44 285 SER A O 1
ATOM 2206 N N . TYR A 1 286 ? -11.118 10.831 9.520 1.00 93.62 286 TYR A N 1
ATOM 2207 C CA . TYR A 1 286 ? -10.597 12.178 9.268 1.00 93.62 286 TYR A CA 1
ATOM 2208 C C . TYR A 1 286 ? -9.599 12.216 8.109 1.00 93.62 286 TYR A C 1
ATOM 2210 O O . TYR A 1 286 ? -9.453 13.253 7.467 1.00 93.62 286 TYR A O 1
ATOM 2218 N N . LYS A 1 287 ? -8.931 11.099 7.785 1.00 92.19 287 LYS A N 1
ATOM 2219 C CA . LYS A 1 287 ? -7.969 11.049 6.670 1.00 92.19 287 LYS A CA 1
ATOM 2220 C C . LYS A 1 287 ? -8.635 11.330 5.333 1.00 92.19 287 LYS A C 1
ATOM 2222 O O . LYS A 1 287 ? -7.987 11.873 4.451 1.00 92.19 287 LYS A O 1
ATOM 2227 N N . PHE A 1 288 ? -9.896 10.945 5.146 1.00 89.69 288 PHE A N 1
ATOM 2228 C CA . PHE A 1 288 ? -10.622 11.263 3.916 1.00 89.69 288 PHE A CA 1
ATOM 2229 C C . PHE A 1 288 ? -10.792 12.779 3.743 1.00 89.69 288 PHE A C 1
ATOM 2231 O O . PHE A 1 288 ? -10.410 13.321 2.708 1.00 89.69 288 PHE A O 1
ATOM 2238 N N . ALA A 1 289 ? -11.236 13.475 4.792 1.00 91.19 289 ALA A N 1
ATOM 2239 C CA . ALA A 1 289 ? -11.375 14.929 4.772 1.00 91.19 289 ALA A CA 1
ATOM 2240 C C . ALA A 1 289 ? -10.021 15.654 4.653 1.00 91.19 289 ALA A C 1
ATOM 2242 O O . ALA A 1 289 ? -9.894 16.610 3.897 1.00 91.19 289 ALA A O 1
ATOM 2243 N N . LEU A 1 290 ? -8.974 15.161 5.326 1.00 93.50 290 LEU A N 1
ATOM 2244 C CA . LEU A 1 290 ? -7.618 15.726 5.244 1.00 93.50 290 LEU A CA 1
ATOM 2245 C C . LEU A 1 290 ? -6.971 15.573 3.860 1.00 93.50 290 LEU A C 1
ATOM 2247 O O . LEU A 1 290 ? -6.050 16.324 3.531 1.00 93.50 290 LEU A O 1
ATOM 2251 N N . ARG A 1 291 ? -7.430 14.609 3.061 1.00 91.25 291 ARG A N 1
ATOM 2252 C CA . ARG A 1 291 ? -7.044 14.454 1.655 1.00 91.25 291 ARG A CA 1
ATOM 2253 C C . ARG A 1 291 ? -7.860 15.349 0.721 1.00 91.25 291 ARG A C 1
ATOM 2255 O O . ARG A 1 291 ? -7.596 15.344 -0.470 1.00 91.25 291 ARG A O 1
ATOM 2262 N N . GLU A 1 292 ? -8.855 16.077 1.235 1.00 83.94 292 GLU A N 1
ATOM 2263 C CA . GLU A 1 292 ? -9.804 16.876 0.444 1.00 83.94 292 GLU A CA 1
ATOM 2264 C C . GLU A 1 292 ? -10.498 16.042 -0.655 1.00 83.94 292 GLU A C 1
ATOM 2266 O O . GLU A 1 292 ? -10.835 16.542 -1.723 1.00 83.94 292 GLU A O 1
ATOM 2271 N N . GLY A 1 293 ? -10.694 14.741 -0.395 1.00 71.06 293 GLY A N 1
ATOM 2272 C CA . GLY A 1 293 ? -11.241 13.789 -1.366 1.00 71.06 293 GLY A CA 1
ATOM 2273 C C . GLY A 1 293 ? -10.266 13.355 -2.467 1.00 71.06 293 GLY A C 1
ATOM 2274 O O . GLY A 1 293 ? -10.665 12.604 -3.355 1.00 71.06 293 GLY A O 1
ATOM 2275 N N . ASP A 1 294 ? -9.003 13.784 -2.416 1.00 76.81 294 ASP A N 1
ATOM 2276 C CA . ASP A 1 294 ? -8.005 13.456 -3.425 1.00 76.81 294 ASP A CA 1
ATOM 2277 C C . ASP A 1 294 ? -7.405 12.050 -3.206 1.00 76.81 294 ASP A C 1
ATOM 2279 O O . ASP A 1 294 ? -6.780 11.791 -2.167 1.00 76.81 294 ASP A O 1
ATOM 2283 N N . PRO A 1 295 ? -7.586 11.114 -4.156 1.00 76.69 295 PRO A N 1
ATOM 2284 C CA . PRO A 1 295 ? -7.075 9.754 -4.031 1.00 76.69 295 PRO A CA 1
ATOM 2285 C C . PRO A 1 295 ? -5.554 9.639 -4.224 1.00 76.69 295 PRO A C 1
ATOM 2287 O O . PRO A 1 295 ? -4.999 8.602 -3.847 1.00 76.69 295 PRO A O 1
ATOM 2290 N N . ASP A 1 296 ? -4.885 10.657 -4.777 1.00 80.38 296 ASP A N 1
ATOM 2291 C CA . ASP A 1 296 ? -3.437 10.658 -5.015 1.00 80.38 296 ASP A CA 1
ATOM 2292 C C . ASP A 1 296 ? -2.653 10.994 -3.740 1.00 80.38 296 ASP A C 1
ATOM 2294 O O . ASP A 1 296 ? -1.498 10.594 -3.591 1.00 80.38 296 ASP A O 1
ATOM 2298 N N . ILE A 1 297 ? -3.291 11.651 -2.763 1.00 85.75 297 ILE A N 1
ATOM 2299 C CA . ILE A 1 297 ? -2.730 11.796 -1.418 1.00 85.75 297 ILE A CA 1
ATOM 2300 C C . ILE A 1 297 ? -2.991 10.499 -0.646 1.00 85.75 297 ILE A C 1
ATOM 2302 O O . ILE A 1 297 ? -4.127 10.125 -0.346 1.00 85.75 297 ILE A O 1
ATOM 2306 N N . SER A 1 298 ? -1.930 9.797 -0.265 1.00 84.31 298 SER A N 1
ATOM 2307 C CA . SER A 1 298 ? -2.059 8.527 0.450 1.00 84.31 298 SER A CA 1
ATOM 2308 C C . SER A 1 298 ? -2.514 8.713 1.905 1.00 84.31 298 SER A C 1
ATOM 2310 O O . SER A 1 298 ? -2.179 9.683 2.590 1.00 84.31 298 SER A O 1
ATOM 2312 N N . ALA A 1 299 ? -3.214 7.709 2.442 1.00 87.44 299 ALA A N 1
ATOM 2313 C CA . ALA A 1 299 ? -3.594 7.671 3.857 1.00 87.44 299 ALA A CA 1
ATOM 2314 C C . ALA A 1 299 ? -2.379 7.685 4.810 1.00 87.44 299 ALA A C 1
ATOM 2316 O O . ALA A 1 299 ? -2.514 8.082 5.970 1.00 87.44 299 ALA A O 1
ATOM 2317 N N . ALA A 1 300 ? -1.207 7.248 4.332 1.00 86.06 300 ALA A N 1
ATOM 2318 C CA . ALA A 1 300 ? 0.047 7.286 5.077 1.00 86.06 300 ALA A CA 1
ATOM 2319 C C . ALA A 1 300 ? 0.551 8.725 5.263 1.00 86.06 300 ALA A C 1
ATOM 2321 O O . ALA A 1 300 ? 0.938 9.094 6.371 1.00 86.06 300 ALA A O 1
ATOM 2322 N N . GLN A 1 301 ? 0.473 9.560 4.222 1.00 90.44 301 GLN A N 1
ATOM 2323 C CA . GLN A 1 301 ? 0.940 10.950 4.275 1.00 90.44 301 GLN A CA 1
ATOM 2324 C C . GLN A 1 301 ? 0.176 11.798 5.292 1.00 90.44 301 GLN A C 1
ATOM 2326 O O . GLN A 1 301 ? 0.775 12.662 5.928 1.00 90.44 301 GLN A O 1
ATOM 2331 N N . VAL A 1 302 ? -1.116 11.521 5.487 1.00 94.12 302 VAL A N 1
ATOM 2332 C CA . VAL A 1 302 ? -1.988 12.218 6.451 1.00 94.12 302 VAL A CA 1
ATOM 2333 C C . VAL A 1 302 ? -2.159 11.463 7.778 1.00 94.12 302 VAL A C 1
ATOM 2335 O O . VAL A 1 302 ? -3.001 11.828 8.599 1.00 94.12 302 VAL A O 1
ATOM 2338 N N . HIS A 1 303 ? -1.398 10.389 8.023 1.00 91.69 303 HIS A N 1
ATOM 2339 C CA . HIS A 1 303 ? -1.651 9.502 9.164 1.00 91.69 303 HIS A CA 1
ATOM 2340 C C . HIS A 1 303 ? -1.485 10.182 10.528 1.00 91.69 303 HIS A C 1
ATOM 2342 O O . HIS A 1 303 ? -2.368 10.085 11.389 1.00 91.69 303 HIS A O 1
ATOM 2348 N N . ASP A 1 304 ? -0.357 10.856 10.727 1.00 92.19 304 ASP A N 1
ATOM 2349 C CA . ASP A 1 304 ? -0.035 11.511 11.994 1.00 92.19 304 ASP A CA 1
ATOM 2350 C C . ASP A 1 304 ? -0.942 12.728 12.245 1.00 92.19 304 ASP A C 1
ATOM 2352 O O . ASP A 1 304 ? -1.331 12.991 13.385 1.00 92.19 304 ASP A O 1
ATOM 2356 N N . GLU A 1 305 ? -1.337 13.426 11.178 1.00 95.50 305 GLU A N 1
ATOM 2357 C CA . GLU A 1 305 ? -2.286 14.540 11.209 1.00 95.50 305 GLU A CA 1
ATOM 2358 C C . GLU A 1 305 ? -3.700 14.070 11.583 1.00 95.50 305 GLU A C 1
ATOM 2360 O O . GLU A 1 305 ? -4.292 14.604 12.519 1.00 95.50 305 GLU A O 1
ATOM 2365 N N . GLY A 1 306 ? -4.212 13.004 10.958 1.00 95.25 306 GLY A N 1
ATOM 2366 C CA . GLY A 1 306 ? -5.494 12.399 11.345 1.00 95.25 306 GLY A CA 1
ATOM 2367 C C . GLY A 1 306 ? -5.487 11.892 12.791 1.00 95.25 306 GLY A C 1
ATOM 2368 O O . GLY A 1 306 ? -6.463 12.050 13.528 1.00 95.25 306 GLY A O 1
ATOM 2369 N N . SER A 1 307 ? -4.348 11.362 13.246 1.00 93.50 307 SER A N 1
ATOM 2370 C CA . SER A 1 307 ? -4.153 10.967 14.645 1.00 93.50 307 SER A CA 1
ATOM 2371 C C . SER A 1 307 ? -4.153 12.168 15.597 1.00 93.50 307 SER A C 1
ATOM 2373 O O . SER A 1 307 ? -4.639 12.050 16.721 1.00 93.50 307 SER A O 1
ATOM 2375 N N . MET A 1 308 ? -3.616 13.318 15.179 1.00 95.06 308 MET A N 1
ATOM 2376 C CA . MET A 1 308 ? -3.690 14.571 15.938 1.00 95.06 308 MET A CA 1
ATOM 2377 C C . MET A 1 308 ? -5.136 15.052 16.070 1.00 95.06 308 MET A C 1
ATOM 2379 O O . MET A 1 308 ? -5.577 15.292 17.195 1.00 95.06 308 MET A O 1
ATOM 2383 N N . ILE A 1 309 ? -5.891 15.089 14.967 1.00 95.75 309 ILE A N 1
ATOM 2384 C CA . ILE A 1 309 ? -7.304 15.493 14.969 1.00 95.75 309 ILE A CA 1
ATOM 2385 C C . ILE A 1 309 ? -8.124 14.605 15.912 1.00 95.75 309 ILE A C 1
ATOM 2387 O O . ILE A 1 309 ? -8.810 15.126 16.790 1.00 95.75 309 ILE A O 1
ATOM 2391 N N . SER A 1 310 ? -7.971 13.276 15.830 1.00 95.50 310 SER A N 1
ATOM 2392 C CA . SER A 1 310 ? -8.635 12.331 16.745 1.00 95.50 310 SER A CA 1
ATOM 2393 C C . SER A 1 310 ? -8.353 12.647 18.215 1.00 95.50 310 SER A C 1
ATOM 2395 O O . SER A 1 310 ? -9.283 12.803 19.003 1.00 95.50 310 SER A O 1
ATOM 2397 N N . ARG A 1 311 ? -7.075 12.821 18.589 1.00 93.19 311 ARG A N 1
ATOM 2398 C CA . ARG A 1 311 ? -6.696 13.149 19.975 1.00 93.19 311 ARG A CA 1
ATOM 2399 C C . ARG A 1 311 ? -7.259 14.491 20.431 1.00 93.19 311 ARG A C 1
ATOM 2401 O O . ARG A 1 311 ? -7.635 14.625 21.593 1.00 93.19 311 ARG A O 1
ATOM 2408 N N . ARG A 1 312 ? -7.284 15.496 19.550 1.00 94.12 312 ARG A N 1
ATOM 2409 C CA . ARG A 1 312 ? -7.854 16.812 19.861 1.00 94.12 312 ARG A CA 1
ATOM 2410 C C . ARG A 1 312 ? -9.353 16.693 20.138 1.00 94.12 312 ARG A C 1
ATOM 2412 O O . ARG A 1 312 ? -9.813 17.282 21.109 1.00 94.12 312 ARG A O 1
ATOM 2419 N N . ILE A 1 313 ? -10.081 15.910 19.338 1.00 94.69 313 ILE A N 1
ATOM 2420 C CA . ILE A 1 313 ? -11.522 15.651 19.517 1.00 94.69 313 ILE A CA 1
ATOM 2421 C C . ILE A 1 313 ? -11.769 14.945 20.850 1.00 94.69 313 ILE A C 1
ATOM 2423 O O . ILE A 1 313 ? -12.573 15.413 21.650 1.00 94.69 313 ILE A O 1
ATOM 2427 N N . GLU A 1 314 ? -11.009 13.892 21.150 1.00 93.44 314 GLU A N 1
ATOM 2428 C CA . GLU A 1 314 ? -11.109 13.166 22.426 1.00 93.44 314 GLU A CA 1
ATOM 2429 C C . GLU A 1 314 ? -10.902 14.067 23.644 1.00 93.44 314 GLU A C 1
ATOM 2431 O O . GLU A 1 314 ? -11.651 13.970 24.612 1.00 93.44 314 GLU A O 1
ATOM 2436 N N . ARG A 1 315 ? -9.920 14.976 23.593 1.00 89.56 315 ARG A N 1
ATOM 2437 C CA . ARG A 1 315 ? -9.643 15.921 24.686 1.00 89.56 315 ARG A CA 1
ATOM 2438 C C . ARG A 1 315 ? -10.701 17.008 24.855 1.00 89.56 315 ARG A C 1
ATOM 2440 O O . ARG A 1 315 ? -10.758 17.602 25.925 1.00 89.56 315 ARG A O 1
ATOM 2447 N N . GLN A 1 316 ? -11.467 17.330 23.815 1.00 89.44 316 GLN A N 1
ATOM 2448 C CA . GLN A 1 316 ? -12.528 18.337 23.908 1.00 89.44 316 GLN A CA 1
ATOM 2449 C C . GLN A 1 316 ? -13.878 17.732 24.291 1.00 89.44 316 GLN A C 1
ATOM 2451 O O . GLN A 1 316 ? -14.698 18.416 24.893 1.00 89.44 316 GLN A O 1
ATOM 2456 N N . LEU A 1 317 ? -14.094 16.443 24.021 1.00 91.00 317 LEU A N 1
ATOM 2457 C CA . LEU A 1 317 ? -15.282 15.707 24.456 1.00 91.00 317 LEU A CA 1
ATOM 2458 C C . LEU A 1 317 ? -15.169 15.260 25.924 1.00 91.00 317 LEU A C 1
ATOM 2460 O O . LEU A 1 317 ? -15.367 14.088 26.262 1.00 91.00 317 LEU A O 1
ATOM 2464 N N . THR A 1 318 ? -14.858 16.211 26.804 1.00 88.94 318 THR A N 1
ATOM 2465 C CA . THR A 1 318 ? -14.737 16.036 28.261 1.00 88.94 318 THR A CA 1
ATOM 2466 C C . THR A 1 318 ? -16.033 16.305 29.015 1.00 88.94 318 THR A C 1
ATOM 2468 O O . THR A 1 318 ? -16.062 16.106 30.224 1.00 88.94 318 THR A O 1
ATOM 2471 N N . ASP A 1 319 ? -17.101 16.723 28.326 1.00 91.31 319 ASP A N 1
ATOM 2472 C CA . ASP A 1 319 ? -18.419 16.932 28.931 1.00 91.31 319 ASP A CA 1
ATOM 2473 C C . ASP A 1 319 ? -18.911 15.639 29.615 1.00 91.31 319 ASP A C 1
ATOM 2475 O O . ASP A 1 319 ? -19.227 14.672 28.913 1.00 91.31 319 ASP A O 1
ATOM 2479 N N . PRO A 1 320 ? -18.984 15.580 30.956 1.00 93.38 320 PRO A N 1
ATOM 2480 C CA . PRO A 1 320 ? -19.324 14.355 31.674 1.00 93.38 320 PRO A CA 1
ATOM 2481 C C . PRO A 1 320 ? -20.714 13.813 31.311 1.00 93.38 320 PRO A C 1
ATOM 2483 O O . PRO A 1 320 ? -20.937 12.613 31.447 1.00 93.38 320 PRO A O 1
ATOM 2486 N N . ASP A 1 321 ? -21.610 14.644 30.767 1.00 95.62 321 ASP A N 1
ATOM 2487 C CA . ASP A 1 321 ? -22.966 14.249 30.374 1.00 95.62 321 ASP A CA 1
ATOM 2488 C C . ASP A 1 321 ? -23.043 13.584 28.986 1.00 95.62 321 ASP A C 1
ATOM 2490 O O . ASP A 1 321 ? -24.091 13.057 28.596 1.00 95.62 321 ASP A O 1
ATOM 2494 N N . MET A 1 322 ? -21.941 13.568 28.230 1.00 97.00 322 MET A N 1
ATOM 2495 C CA . MET A 1 322 ? -21.891 12.964 26.899 1.00 97.00 322 MET A CA 1
ATOM 2496 C C . MET A 1 322 ? -21.393 11.520 26.911 1.00 97.00 322 MET A C 1
ATOM 2498 O O . MET A 1 322 ? -20.406 11.183 27.562 1.00 97.00 322 MET A O 1
ATOM 2502 N N . SER A 1 323 ? -22.021 10.672 26.096 1.00 98.31 323 SER A N 1
ATOM 2503 C CA . SER A 1 323 ? -21.440 9.389 25.698 1.00 98.31 323 SER A CA 1
ATOM 2504 C C . SER A 1 323 ? -20.520 9.575 24.495 1.00 98.31 323 SER A C 1
ATOM 2506 O O . SER A 1 323 ? -20.805 10.370 23.602 1.00 98.31 323 SER A O 1
ATOM 2508 N N . VAL A 1 324 ? -19.436 8.805 24.436 1.00 98.19 324 VAL A N 1
ATOM 2509 C CA . VAL A 1 324 ? -18.466 8.857 23.331 1.00 98.19 324 VAL A CA 1
ATOM 2510 C C . VAL A 1 324 ? -18.177 7.452 22.819 1.00 98.19 324 VAL A C 1
ATOM 2512 O O . VAL A 1 324 ? -18.194 6.492 23.586 1.00 98.19 324 VAL A O 1
ATOM 2515 N N . VAL A 1 325 ? -17.903 7.318 21.522 1.00 98.50 325 VAL A N 1
ATOM 2516 C CA . VAL A 1 325 ? -17.520 6.041 20.906 1.00 98.50 325 VAL A CA 1
ATOM 2517 C C . VAL A 1 325 ? -16.119 6.175 20.328 1.00 98.50 325 VAL A C 1
ATOM 2519 O O . VAL A 1 325 ? -15.876 7.045 19.499 1.00 98.50 325 VAL A O 1
ATOM 2522 N N . LEU A 1 326 ? -15.201 5.319 20.765 1.00 97.94 326 LEU A N 1
ATOM 2523 C CA . LEU A 1 326 ? -13.812 5.263 20.319 1.00 97.94 326 LEU A CA 1
ATOM 2524 C C . LEU A 1 326 ? -13.644 4.062 19.387 1.00 97.94 326 LEU A C 1
ATOM 2526 O O . LEU A 1 326 ? -13.559 2.922 19.850 1.00 97.94 326 LEU A O 1
ATOM 2530 N N . ASP A 1 327 ? -13.598 4.312 18.079 1.00 97.69 327 ASP A N 1
ATOM 2531 C CA . ASP A 1 327 ? -13.403 3.280 17.058 1.00 97.69 327 ASP A CA 1
ATOM 2532 C C . ASP A 1 327 ? -11.931 3.221 16.644 1.00 97.69 327 ASP A C 1
ATOM 2534 O O . ASP A 1 327 ? -11.475 3.885 15.714 1.00 97.69 327 ASP A O 1
ATOM 2538 N N . LYS A 1 328 ? -11.157 2.456 17.416 1.00 96.00 328 LYS A N 1
ATOM 2539 C CA . LYS A 1 328 ? -9.699 2.378 17.313 1.00 96.00 328 LYS A CA 1
ATOM 2540 C C . LYS A 1 328 ? -9.219 0.956 17.544 1.00 96.00 328 LYS A C 1
ATOM 2542 O O . LYS A 1 328 ? -9.945 0.086 18.003 1.00 96.00 328 LYS A O 1
ATOM 2547 N N . ARG A 1 329 ? -7.940 0.697 17.276 1.00 95.31 329 ARG A N 1
ATOM 2548 C CA . ARG A 1 329 ? -7.359 -0.611 17.605 1.00 95.31 329 ARG A CA 1
ATOM 2549 C C . ARG A 1 329 ? -7.328 -0.882 19.107 1.00 95.31 329 ARG A C 1
ATOM 2551 O O . ARG A 1 329 ? -7.573 -2.027 19.469 1.00 95.31 329 ARG A O 1
ATOM 2558 N N . ASN A 1 330 ? -7.055 0.142 19.931 1.00 95.56 330 ASN A N 1
ATOM 2559 C CA . ASN A 1 330 ? -6.883 0.049 21.391 1.00 95.56 330 ASN A CA 1
ATOM 2560 C C . ASN A 1 330 ? -6.042 -1.186 21.764 1.00 95.56 330 ASN A C 1
ATOM 2562 O O . ASN A 1 330 ? -6.493 -2.111 22.448 1.00 95.56 330 ASN A O 1
ATOM 2566 N N . GLU A 1 331 ? -4.858 -1.262 21.152 1.00 94.31 331 GLU A N 1
ATOM 2567 C CA . GLU A 1 331 ? -4.059 -2.485 21.094 1.00 94.31 331 GLU A CA 1
ATOM 2568 C C . GLU A 1 331 ? -3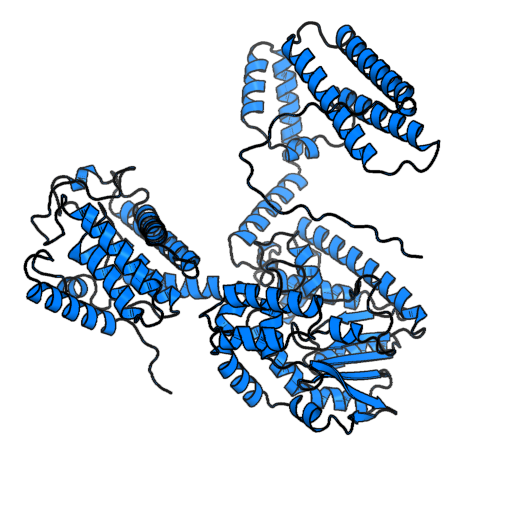.218 -2.679 22.354 1.00 94.31 331 GLU A C 1
ATOM 2570 O O . GLU A 1 331 ? -3.001 -3.822 22.761 1.00 94.31 331 GLU A O 1
ATOM 2575 N N . THR A 1 332 ? -2.758 -1.588 22.972 1.00 93.88 332 THR A N 1
ATOM 2576 C CA . THR A 1 332 ? -1.838 -1.617 24.112 1.00 93.88 332 THR A CA 1
ATOM 2577 C C . THR A 1 332 ? -2.573 -1.481 25.449 1.00 93.88 332 THR A C 1
ATOM 2579 O O . THR A 1 332 ? -3.648 -0.883 25.496 1.00 93.88 332 THR A O 1
ATOM 2582 N N . PRO A 1 333 ? -1.992 -1.970 26.562 1.00 91.94 333 PRO A N 1
ATOM 2583 C CA . PRO A 1 333 ? -2.535 -1.716 27.898 1.00 91.94 333 PRO A CA 1
ATOM 2584 C C . PRO A 1 333 ? -2.665 -0.220 28.216 1.00 91.94 333 PRO A C 1
ATOM 2586 O O . PRO A 1 333 ? -3.645 0.186 28.829 1.00 91.94 333 PRO A O 1
ATOM 2589 N N . GLY A 1 334 ? -1.727 0.603 27.731 1.00 92.69 334 GLY A N 1
ATOM 2590 C CA . GLY A 1 334 ? -1.763 2.056 27.916 1.00 92.69 334 GLY A CA 1
ATOM 2591 C C . GLY A 1 334 ? -2.978 2.720 27.263 1.00 92.69 334 GLY A C 1
ATOM 2592 O O . GLY A 1 334 ? -3.578 3.601 27.866 1.00 92.69 334 GLY A O 1
ATOM 2593 N N . ASP A 1 335 ? -3.409 2.253 26.083 1.00 93.25 335 ASP A N 1
ATOM 2594 C CA . ASP A 1 335 ? -4.622 2.780 25.431 1.00 93.25 335 ASP A CA 1
ATOM 2595 C C . ASP A 1 335 ? -5.868 2.568 26.309 1.00 93.25 335 ASP A C 1
ATOM 2597 O O . ASP A 1 335 ? -6.778 3.395 26.338 1.00 93.25 335 ASP A O 1
ATOM 2601 N N . ILE A 1 336 ? -5.916 1.444 27.026 1.00 92.81 336 ILE A N 1
ATOM 2602 C CA . ILE A 1 336 ? -7.023 1.094 27.918 1.00 92.81 336 ILE A CA 1
ATOM 2603 C C . ILE A 1 336 ? -6.930 1.887 29.221 1.00 92.81 336 ILE A C 1
ATOM 2605 O O . ILE A 1 336 ? -7.941 2.405 29.687 1.00 92.81 336 ILE A O 1
ATOM 2609 N N . GLU A 1 337 ? -5.731 2.034 29.784 1.00 93.19 337 GLU A N 1
ATOM 2610 C CA . GLU A 1 337 ? -5.487 2.882 30.955 1.00 93.19 337 GLU A CA 1
ATOM 2611 C C . GLU A 1 337 ? -5.920 4.332 30.704 1.00 93.19 337 GLU A C 1
ATOM 2613 O O . GLU A 1 337 ? -6.607 4.906 31.548 1.00 93.19 337 GLU A O 1
ATOM 2618 N N . ASP A 1 338 ? -5.620 4.887 29.526 1.00 92.12 338 ASP A N 1
ATOM 2619 C CA . ASP A 1 338 ? -6.046 6.232 29.123 1.00 92.12 338 ASP A CA 1
ATOM 2620 C C . ASP A 1 338 ? -7.583 6.353 29.059 1.00 92.12 338 ASP A C 1
ATOM 2622 O O . ASP A 1 338 ? -8.157 7.337 29.536 1.00 92.12 338 ASP A O 1
ATOM 2626 N N . ILE A 1 339 ? -8.273 5.341 28.517 1.00 94.38 339 ILE A N 1
ATOM 2627 C CA . ILE A 1 339 ? -9.747 5.293 28.471 1.00 94.38 339 ILE A CA 1
ATOM 2628 C C . ILE A 1 339 ? -10.337 5.260 29.882 1.00 94.38 339 ILE A C 1
ATOM 2630 O O . ILE A 1 339 ? -11.303 5.966 30.175 1.00 94.38 339 ILE A O 1
ATOM 2634 N N . LEU A 1 340 ? -9.764 4.440 30.760 1.00 93.44 340 LEU A N 1
ATOM 2635 C CA . LEU A 1 340 ? -10.238 4.279 32.130 1.00 93.44 340 LEU A CA 1
ATOM 2636 C C . LEU A 1 340 ? -9.971 5.526 32.978 1.00 93.44 340 LEU A C 1
ATOM 2638 O O . LEU A 1 340 ? -10.833 5.927 33.759 1.00 93.44 340 LEU A O 1
ATOM 2642 N N . ALA A 1 341 ? -8.818 6.171 32.794 1.00 92.31 341 ALA A N 1
ATOM 2643 C CA . ALA A 1 341 ? -8.510 7.450 33.421 1.00 92.31 341 ALA A CA 1
ATOM 2644 C C . ALA A 1 341 ? -9.529 8.520 33.001 1.00 92.31 341 ALA A C 1
ATOM 2646 O O . ALA A 1 341 ? -10.126 9.162 33.863 1.00 92.31 341 ALA A O 1
ATOM 2647 N N . ASN A 1 342 ? -9.820 8.632 31.698 1.00 92.81 342 ASN A N 1
ATOM 2648 C CA . ASN A 1 342 ? -10.836 9.557 31.191 1.00 92.81 342 ASN A CA 1
ATOM 2649 C C . ASN A 1 342 ? -12.221 9.278 31.794 1.00 92.81 342 ASN A C 1
ATOM 2651 O O . ASN A 1 342 ? -12.902 10.202 32.238 1.00 92.81 342 ASN A O 1
ATOM 2655 N N . ALA A 1 343 ? -12.628 8.008 31.853 1.00 94.69 343 ALA A N 1
ATOM 2656 C CA . ALA A 1 343 ? -13.902 7.614 32.441 1.00 94.69 343 ALA A CA 1
ATOM 2657 C C . ALA A 1 343 ? -13.991 7.978 33.928 1.00 94.69 343 ALA A C 1
ATOM 2659 O O . ALA A 1 343 ? -15.012 8.494 34.372 1.00 94.69 343 ALA A O 1
ATOM 2660 N N . SER A 1 344 ? -12.911 7.765 34.685 1.00 93.19 344 SER A N 1
ATOM 2661 C CA . SER A 1 344 ? -12.847 8.139 36.098 1.00 93.19 344 SER A CA 1
ATOM 2662 C C . SER A 1 344 ? -12.901 9.653 36.306 1.00 93.19 344 SER A C 1
ATOM 2664 O O . SER A 1 344 ? -13.537 10.100 37.254 1.00 93.19 344 SER A O 1
ATOM 2666 N N . GLU A 1 345 ? -12.237 10.441 35.457 1.00 93.19 345 GLU A N 1
ATOM 2667 C CA . GLU A 1 345 ? -12.233 11.909 35.535 1.00 93.19 345 GLU A CA 1
ATOM 2668 C C . GLU A 1 345 ? -13.589 12.525 35.162 1.00 93.19 345 GLU A C 1
ATOM 2670 O O . GLU A 1 345 ? -13.950 13.580 35.680 1.00 93.19 345 GLU A O 1
ATOM 2675 N N . THR A 1 346 ? -14.341 11.865 34.278 1.00 94.38 346 THR A N 1
ATOM 2676 C CA . THR A 1 346 ? -15.638 12.337 33.757 1.00 94.38 346 THR A CA 1
ATOM 2677 C C . THR A 1 346 ? -16.843 11.616 34.367 1.00 94.38 346 THR A C 1
ATOM 2679 O O . THR A 1 346 ? -17.972 11.852 33.951 1.00 94.38 346 THR A O 1
ATOM 2682 N N . GLU A 1 347 ? -16.617 10.723 35.336 1.00 95.56 347 GLU A N 1
ATOM 2683 C CA . GLU A 1 347 ? -17.633 9.865 35.971 1.00 95.56 347 GLU A CA 1
ATOM 2684 C C . GLU A 1 347 ? -18.470 9.014 34.985 1.00 95.56 347 GLU A C 1
ATOM 2686 O O . GLU A 1 347 ? -19.579 8.556 35.297 1.00 95.56 347 GLU A O 1
ATOM 2691 N N . ARG A 1 348 ? -17.927 8.751 33.792 1.00 96.38 348 ARG A N 1
ATOM 2692 C CA . ARG A 1 348 ? -18.559 7.926 32.755 1.00 96.38 348 ARG A CA 1
ATOM 2693 C C . ARG A 1 348 ? -18.369 6.436 33.037 1.00 96.38 348 ARG A C 1
ATOM 2695 O O . ARG A 1 348 ? -17.385 6.010 33.637 1.00 96.38 348 ARG A O 1
ATOM 2702 N N . ASN A 1 349 ? -19.293 5.620 32.535 1.00 97.00 349 ASN A N 1
ATOM 2703 C CA . ASN A 1 349 ? -19.064 4.176 32.425 1.00 97.00 349 ASN A CA 1
ATOM 2704 C C . ASN A 1 349 ? -18.156 3.849 31.233 1.00 97.00 349 ASN A C 1
ATOM 2706 O O . ASN A 1 349 ? -17.996 4.660 30.323 1.00 97.00 349 ASN A O 1
ATOM 2710 N N . VAL A 1 350 ? -17.620 2.631 31.198 1.00 97.31 350 VAL A N 1
ATOM 2711 C CA . VAL A 1 350 ? -16.866 2.094 30.063 1.00 97.31 350 VAL A CA 1
ATOM 2712 C C . VAL A 1 350 ? -17.471 0.775 29.604 1.00 97.31 350 VAL A C 1
ATOM 2714 O O . VAL A 1 350 ? -17.632 -0.156 30.396 1.00 97.31 350 VAL A O 1
ATOM 2717 N N . ARG A 1 351 ? -17.738 0.683 28.297 1.00 97.94 351 ARG A N 1
ATOM 2718 C CA . ARG A 1 351 ? -18.151 -0.550 27.621 1.00 97.94 351 ARG A CA 1
ATOM 2719 C C . ARG A 1 351 ? -17.199 -0.891 26.495 1.00 97.94 351 ARG A C 1
ATOM 2721 O O . ARG A 1 351 ? -16.984 -0.077 25.602 1.00 97.94 351 ARG A O 1
ATOM 2728 N N . ILE A 1 352 ? -16.661 -2.103 26.506 1.00 98.12 352 ILE A N 1
ATOM 2729 C CA . ILE A 1 352 ? -15.641 -2.528 25.543 1.00 98.12 352 ILE A CA 1
ATOM 2730 C C . ILE A 1 352 ? -16.191 -3.648 24.663 1.00 98.12 352 ILE A C 1
ATOM 2732 O O . ILE A 1 352 ? -16.550 -4.716 25.161 1.00 98.12 352 ILE A O 1
ATOM 2736 N N . LEU A 1 353 ? -16.223 -3.411 23.353 1.00 98.56 353 LEU A N 1
ATOM 2737 C CA . LEU A 1 353 ? -16.431 -4.445 22.344 1.00 98.56 353 LEU A CA 1
ATOM 2738 C C . LEU A 1 353 ? -15.065 -4.844 21.783 1.00 98.56 353 LEU A C 1
ATOM 2740 O O . LEU A 1 353 ? -14.443 -4.046 21.093 1.00 98.56 353 LEU A O 1
ATOM 2744 N N . ASP A 1 354 ? -14.600 -6.056 22.062 1.00 98.56 354 ASP A N 1
ATOM 2745 C CA . ASP A 1 354 ? -13.349 -6.614 21.538 1.00 98.56 354 ASP A CA 1
ATOM 2746 C C . ASP A 1 354 ? -13.667 -7.596 20.408 1.00 98.56 354 ASP A C 1
ATOM 2748 O O . ASP A 1 354 ? -14.320 -8.613 20.632 1.00 98.56 354 ASP A O 1
ATOM 2752 N N . VAL A 1 355 ? -13.258 -7.277 19.179 1.00 98.44 355 VAL A N 1
ATOM 2753 C CA . VAL A 1 355 ? -13.581 -8.061 17.979 1.00 98.44 355 VAL A CA 1
ATOM 2754 C C . VAL A 1 355 ? -12.326 -8.687 17.390 1.00 98.44 355 VAL A C 1
ATOM 2756 O O . VAL A 1 355 ? -11.408 -7.983 16.956 1.00 98.44 355 VAL A O 1
ATOM 2759 N N . ASP A 1 356 ? -12.327 -10.015 17.302 1.00 98.19 356 ASP A N 1
ATOM 2760 C CA . ASP A 1 356 ? -11.250 -10.814 16.726 1.00 98.19 356 ASP A CA 1
ATOM 2761 C C . ASP A 1 356 ? -11.699 -11.563 15.462 1.00 98.19 356 ASP A C 1
ATOM 2763 O O . ASP A 1 356 ? -12.811 -12.085 15.364 1.00 98.19 356 ASP A O 1
ATOM 2767 N N . VAL A 1 357 ? -10.808 -11.638 14.480 1.00 96.94 357 VAL A N 1
ATOM 2768 C CA . VAL A 1 357 ? -10.960 -12.475 13.287 1.00 96.94 357 VAL A CA 1
ATOM 2769 C C . VAL A 1 357 ? -9.608 -13.111 12.969 1.00 96.94 357 VAL A C 1
ATOM 2771 O O . VAL A 1 357 ? -8.578 -12.553 13.360 1.00 96.94 357 VAL A O 1
ATOM 2774 N N . PRO A 1 358 ? -9.566 -14.240 12.239 1.00 96.00 358 PRO A N 1
ATOM 2775 C CA . PRO A 1 358 ? -8.315 -14.746 11.688 1.00 96.00 358 PRO A CA 1
ATOM 2776 C C . PRO A 1 358 ? -7.587 -13.663 10.887 1.00 96.00 358 PRO A C 1
ATOM 2778 O O . PRO A 1 358 ? -8.221 -12.892 10.163 1.00 96.00 358 PRO A O 1
ATOM 2781 N N . LEU A 1 359 ? -6.256 -13.628 10.974 1.00 96.81 359 LEU A N 1
ATOM 2782 C CA . LEU A 1 359 ? -5.443 -12.627 10.282 1.00 96.81 359 LEU A CA 1
ATOM 2783 C C . LEU A 1 359 ? -5.733 -12.585 8.773 1.00 96.81 359 LEU A C 1
ATOM 2785 O O . LEU A 1 359 ? -5.913 -11.509 8.208 1.00 96.81 359 LEU A O 1
ATOM 2789 N N . GLU A 1 360 ? -5.874 -13.751 8.143 1.00 97.31 360 GLU A N 1
ATOM 2790 C CA . GLU A 1 360 ? -6.260 -13.884 6.735 1.00 97.31 360 GLU A CA 1
ATOM 2791 C C . GLU A 1 360 ? -7.562 -13.132 6.403 1.00 97.31 360 GLU A C 1
ATOM 2793 O O . GLU A 1 360 ? -7.646 -12.456 5.381 1.00 97.31 360 GLU A O 1
ATOM 2798 N N . SER A 1 361 ? -8.560 -13.166 7.295 1.00 95.94 361 SER A N 1
ATOM 2799 C CA . SER A 1 361 ? -9.818 -12.431 7.114 1.00 95.94 361 SER A CA 1
ATOM 2800 C C . SER A 1 361 ? -9.622 -10.916 7.186 1.00 95.94 361 SER A C 1
ATOM 2802 O O . SER A 1 361 ? -10.250 -10.192 6.417 1.00 95.94 361 SER A O 1
ATOM 2804 N N . SER A 1 362 ? -8.734 -10.425 8.057 1.00 97.12 362 SER A N 1
ATOM 2805 C CA . SER A 1 362 ? -8.346 -9.007 8.077 1.00 97.12 362 SER A CA 1
ATOM 2806 C C . SER A 1 362 ? -7.637 -8.597 6.782 1.00 97.12 362 SER A C 1
ATOM 2808 O O . SER A 1 362 ? -7.948 -7.544 6.230 1.00 97.12 362 SER A O 1
ATOM 2810 N N . LEU A 1 363 ? -6.719 -9.425 6.273 1.00 97.69 363 LEU A N 1
ATOM 2811 C CA . LEU A 1 363 ? -5.987 -9.161 5.028 1.00 97.69 363 LEU A CA 1
ATOM 2812 C C . LEU A 1 363 ? -6.938 -9.096 3.826 1.00 97.69 363 LEU A C 1
ATOM 2814 O O . LEU A 1 363 ? -6.955 -8.100 3.103 1.00 97.69 363 LEU A O 1
ATOM 2818 N N . VAL A 1 364 ? -7.796 -10.108 3.661 1.00 96.88 364 VAL A N 1
ATOM 2819 C CA . VAL A 1 364 ? -8.830 -10.121 2.614 1.00 96.88 364 VAL A CA 1
ATOM 2820 C C . VAL A 1 364 ? -9.802 -8.958 2.803 1.00 96.88 364 VAL A C 1
ATOM 2822 O O . VAL A 1 364 ? -10.133 -8.278 1.837 1.00 96.88 364 VAL A O 1
ATOM 2825 N N . GLY A 1 365 ? -10.203 -8.655 4.040 1.00 96.44 365 GLY A N 1
ATOM 2826 C CA . GLY A 1 365 ? -11.043 -7.503 4.356 1.00 96.44 365 GLY A CA 1
ATOM 2827 C C . GLY A 1 365 ? -10.440 -6.175 3.890 1.00 96.44 365 GLY A C 1
ATOM 2828 O O . GLY A 1 365 ? -11.169 -5.330 3.377 1.00 96.44 365 GLY A O 1
ATOM 2829 N N . VAL A 1 366 ? -9.117 -6.003 3.987 1.00 96.50 366 VAL A N 1
ATOM 2830 C CA . VAL A 1 366 ? -8.420 -4.823 3.447 1.00 96.50 366 VAL A CA 1
ATOM 2831 C C . VAL A 1 366 ? -8.378 -4.825 1.919 1.00 96.50 366 VAL A C 1
ATOM 2833 O O . VAL A 1 366 ? -8.616 -3.778 1.318 1.00 96.50 366 VAL A O 1
ATOM 2836 N N . LEU A 1 367 ? -8.140 -5.975 1.279 1.00 96.62 367 LEU A N 1
ATOM 2837 C CA . LEU A 1 367 ? -8.193 -6.094 -0.186 1.00 96.62 367 LEU A CA 1
ATOM 2838 C C . LEU A 1 367 ? -9.590 -5.791 -0.744 1.00 96.62 367 LEU A C 1
ATOM 2840 O O . LEU A 1 367 ? -9.714 -5.246 -1.840 1.00 96.62 367 LEU A O 1
ATOM 2844 N N . MET A 1 368 ? -10.642 -6.100 0.016 1.00 96.00 368 MET A N 1
ATOM 2845 C CA . MET A 1 368 ? -12.036 -5.839 -0.352 1.00 96.00 368 MET A CA 1
ATOM 2846 C C . MET A 1 368 ? -12.446 -4.366 -0.283 1.00 96.00 368 MET A C 1
ATOM 2848 O O . MET A 1 368 ? -13.488 -4.014 -0.833 1.00 96.00 368 MET A O 1
ATOM 2852 N N . ARG A 1 369 ? -11.648 -3.502 0.350 1.00 94.25 369 ARG A N 1
ATOM 2853 C CA . ARG A 1 369 ? -11.925 -2.062 0.422 1.00 94.25 369 ARG A CA 1
ATOM 2854 C C . ARG A 1 369 ? -11.676 -1.386 -0.919 1.00 94.25 369 ARG A C 1
ATOM 2856 O O . ARG A 1 369 ? -10.757 -1.753 -1.658 1.00 94.25 369 ARG A O 1
ATOM 2863 N N . GLU A 1 370 ? -12.469 -0.364 -1.213 1.00 90.69 370 GLU A N 1
ATOM 2864 C CA . GLU A 1 370 ? -12.247 0.506 -2.365 1.00 90.69 370 GLU A CA 1
ATOM 2865 C C . GLU A 1 370 ? -10.962 1.316 -2.169 1.00 90.69 370 GLU A C 1
ATOM 2867 O O . GLU A 1 370 ? -10.666 1.775 -1.066 1.00 90.69 370 GLU A O 1
ATOM 2872 N N . LYS A 1 371 ? -10.166 1.461 -3.234 1.00 85.31 371 LYS A N 1
ATOM 2873 C CA . LYS A 1 371 ? -8.929 2.242 -3.163 1.00 85.31 371 LYS A CA 1
ATOM 2874 C C . LYS A 1 371 ? -9.295 3.713 -3.000 1.00 85.31 371 LYS A C 1
ATOM 2876 O O . LYS A 1 371 ? -10.055 4.241 -3.804 1.00 85.31 371 LYS A O 1
ATOM 2881 N N . GLY A 1 372 ? -8.737 4.359 -1.983 1.00 81.88 372 GLY A N 1
ATOM 2882 C CA . GLY A 1 372 ? -8.966 5.782 -1.730 1.00 81.88 372 GLY A CA 1
ATOM 2883 C C . GLY A 1 372 ? -10.268 6.104 -0.991 1.00 81.88 372 GLY A C 1
ATOM 2884 O O . GLY A 1 372 ? -10.442 7.264 -0.623 1.00 81.88 372 GLY A O 1
ATOM 2885 N N . GLY A 1 373 ? -11.117 5.109 -0.704 1.00 87.50 373 GLY A N 1
ATOM 2886 C CA . GLY A 1 373 ? -12.356 5.286 0.057 1.00 87.50 373 GLY A CA 1
ATOM 2887 C C . GLY A 1 373 ? -12.145 5.754 1.504 1.00 87.50 373 GLY A C 1
ATOM 2888 O O . GLY A 1 373 ? -11.025 6.050 1.941 1.00 87.50 373 GLY A O 1
ATOM 2889 N N . GLU A 1 374 ? -13.244 5.832 2.258 1.00 86.81 374 GLU A N 1
ATOM 2890 C CA . GLU A 1 374 ? -13.228 6.208 3.682 1.00 86.81 374 GLU A CA 1
ATOM 2891 C C . GLU A 1 374 ? -12.505 5.164 4.544 1.00 86.81 374 GLU A C 1
ATOM 2893 O O . GLU A 1 374 ? -11.748 5.492 5.457 1.00 86.81 374 GLU A O 1
ATOM 2898 N N . ASP A 1 375 ? -12.711 3.892 4.213 1.00 90.19 375 ASP A N 1
ATOM 2899 C CA . ASP A 1 375 ? -12.070 2.752 4.848 1.00 90.19 375 ASP A CA 1
ATOM 2900 C C . ASP A 1 375 ? -10.586 2.663 4.431 1.00 90.19 375 ASP A C 1
ATOM 2902 O O . ASP A 1 375 ? -10.281 2.535 3.242 1.00 90.19 375 ASP A O 1
ATOM 2906 N N . PRO A 1 376 ? -9.622 2.659 5.368 1.00 88.75 376 PRO A N 1
ATOM 2907 C CA . PRO A 1 376 ? -8.213 2.800 5.016 1.00 88.75 376 PRO A CA 1
ATOM 2908 C C . PRO A 1 376 ? -7.646 1.531 4.368 1.00 88.75 376 PRO A C 1
ATOM 2910 O O . PRO A 1 376 ? -7.828 0.414 4.868 1.00 88.75 376 PRO A O 1
ATOM 2913 N N . ASN A 1 377 ? -6.855 1.695 3.311 1.00 90.88 377 ASN A N 1
ATOM 2914 C CA . ASN A 1 377 ? -5.966 0.646 2.819 1.00 90.88 377 ASN A CA 1
ATOM 2915 C C . ASN A 1 377 ? -4.624 0.774 3.553 1.00 90.88 377 ASN A C 1
ATOM 2917 O O . ASN A 1 377 ? -3.905 1.754 3.378 1.00 90.88 377 ASN A O 1
ATOM 2921 N N . VAL A 1 378 ? -4.316 -0.182 4.426 1.00 90.88 378 VAL A N 1
ATOM 2922 C CA . VAL A 1 378 ? -3.097 -0.179 5.252 1.00 90.88 378 VAL A CA 1
ATOM 2923 C C . VAL A 1 378 ? -2.136 -1.276 4.800 1.00 90.88 378 VAL A C 1
ATOM 2925 O O . VAL A 1 378 ? -2.613 -2.328 4.371 1.00 90.88 378 VAL A O 1
ATOM 2928 N N . PRO A 1 379 ? -0.811 -1.054 4.906 1.00 92.12 379 PRO A N 1
ATOM 2929 C CA . PRO A 1 379 ? 0.183 -2.058 4.541 1.00 92.12 379 PRO A CA 1
ATOM 2930 C C . PRO A 1 379 ? 0.058 -3.327 5.370 1.00 92.12 379 PRO A C 1
ATOM 2932 O O . PRO A 1 379 ? -0.430 -3.297 6.506 1.00 92.12 379 PRO A O 1
ATOM 2935 N N . PHE A 1 380 ? 0.594 -4.414 4.824 1.00 93.94 380 PHE A N 1
ATOM 2936 C CA . PHE A 1 380 ? 0.595 -5.728 5.448 1.00 93.94 380 PHE A CA 1
ATOM 2937 C C . PHE A 1 380 ? 1.154 -5.672 6.875 1.00 93.94 380 PHE A C 1
ATOM 2939 O O . PHE A 1 380 ? 0.456 -6.026 7.826 1.00 93.94 380 PHE A O 1
ATOM 2946 N N . ASP A 1 381 ? 2.351 -5.109 7.056 1.00 91.62 381 ASP A N 1
ATOM 2947 C CA . ASP A 1 381 ? 3.026 -5.052 8.360 1.00 91.62 381 ASP A CA 1
ATOM 2948 C C . ASP A 1 381 ? 2.235 -4.264 9.412 1.00 91.62 381 ASP A C 1
ATOM 2950 O O . ASP A 1 381 ? 2.228 -4.616 10.593 1.00 91.62 381 ASP A O 1
ATOM 2954 N N . ALA A 1 382 ? 1.501 -3.224 9.002 1.00 92.69 382 ALA A N 1
ATOM 2955 C CA . ALA A 1 382 ? 0.648 -2.478 9.920 1.00 92.69 382 ALA A CA 1
ATOM 2956 C C . ALA A 1 382 ? -0.553 -3.310 10.395 1.00 92.69 382 ALA A C 1
ATOM 2958 O O . ALA A 1 382 ? -1.012 -3.112 11.524 1.00 92.69 382 ALA A O 1
ATOM 2959 N N . ILE A 1 383 ? -1.080 -4.214 9.561 1.00 95.81 383 ILE A N 1
ATOM 2960 C CA . ILE A 1 383 ? -2.148 -5.157 9.934 1.00 95.81 383 ILE A CA 1
ATOM 2961 C C . ILE A 1 383 ? -1.590 -6.233 10.868 1.00 95.81 383 ILE A C 1
ATOM 2963 O O . ILE A 1 383 ? -2.242 -6.543 11.867 1.00 95.81 383 ILE A O 1
ATOM 2967 N N . ILE A 1 384 ? -0.390 -6.755 10.584 1.00 96.19 384 ILE A N 1
ATOM 2968 C CA . ILE A 1 384 ? 0.274 -7.771 11.416 1.00 96.19 384 ILE A CA 1
ATOM 2969 C C . ILE A 1 384 ? 0.566 -7.222 12.799 1.00 96.19 384 ILE A C 1
ATOM 2971 O O . ILE A 1 384 ? 0.145 -7.808 13.791 1.00 96.19 384 ILE A O 1
ATOM 2975 N N . LYS A 1 385 ? 1.212 -6.056 12.876 1.00 95.62 385 LYS A N 1
ATOM 2976 C CA . LYS A 1 385 ? 1.519 -5.404 14.149 1.00 95.62 385 LYS A CA 1
ATOM 2977 C C . LYS A 1 385 ? 0.265 -5.220 15.008 1.00 95.62 385 LYS A C 1
ATOM 2979 O O . LYS A 1 385 ? 0.293 -5.517 16.199 1.00 95.62 385 LYS A O 1
ATOM 2984 N N . GLY A 1 386 ? -0.839 -4.783 14.392 1.00 95.88 386 GLY A N 1
ATOM 2985 C CA . GLY A 1 386 ? -2.124 -4.638 15.077 1.00 95.88 386 GLY A CA 1
ATOM 2986 C C . GLY A 1 386 ? -2.696 -5.975 15.552 1.00 95.88 386 GLY A C 1
ATOM 2987 O O . GLY A 1 386 ? -3.152 -6.078 16.686 1.00 95.88 386 GLY A O 1
ATOM 2988 N N . PHE A 1 387 ? -2.634 -7.016 14.719 1.00 96.62 387 PHE A N 1
ATOM 2989 C CA . PHE A 1 387 ? -3.079 -8.367 15.069 1.00 96.62 387 PHE A CA 1
ATOM 2990 C C . PHE A 1 387 ? -2.289 -8.948 16.250 1.00 96.62 387 PHE A C 1
ATOM 2992 O O . PHE A 1 387 ? -2.885 -9.378 17.241 1.00 96.62 387 PHE A O 1
ATOM 2999 N N . VAL A 1 388 ? -0.957 -8.899 16.160 1.00 95.88 388 VAL A N 1
ATOM 3000 C CA . VAL A 1 388 ? -0.015 -9.351 17.191 1.00 95.88 388 VAL A CA 1
ATOM 3001 C C . VAL A 1 388 ? -0.280 -8.615 18.501 1.00 95.88 388 VAL A C 1
ATOM 3003 O O . VAL A 1 388 ? -0.529 -9.253 19.524 1.00 95.88 388 VAL A O 1
ATOM 3006 N N . GLY A 1 389 ? -0.295 -7.277 18.468 1.00 95.56 389 GLY A N 1
ATOM 3007 C CA . GLY A 1 389 ? -0.506 -6.453 19.657 1.00 95.56 389 GLY A CA 1
ATOM 3008 C C . GLY A 1 389 ? -1.850 -6.733 20.326 1.00 95.56 389 GLY A C 1
ATOM 3009 O O . GLY A 1 389 ? -1.922 -6.918 21.540 1.00 95.56 389 GLY A O 1
ATOM 3010 N N . ILE A 1 390 ? -2.920 -6.847 19.537 1.00 96.00 390 ILE A N 1
ATOM 3011 C CA . ILE A 1 390 ? -4.263 -7.095 20.063 1.00 96.00 390 ILE A CA 1
ATOM 3012 C C . ILE A 1 390 ? -4.360 -8.447 20.771 1.00 96.00 390 ILE A C 1
ATOM 3014 O O . ILE A 1 390 ? -4.932 -8.507 21.863 1.00 96.00 390 ILE A O 1
ATOM 3018 N N . ARG A 1 391 ? -3.813 -9.519 20.187 1.00 96.25 391 ARG A N 1
ATOM 3019 C CA . ARG A 1 391 ? -3.864 -10.858 20.791 1.00 96.25 391 ARG A CA 1
ATOM 3020 C C . ARG A 1 391 ? -2.924 -10.995 21.983 1.00 96.25 391 ARG A C 1
ATOM 3022 O O . ARG A 1 391 ? -3.348 -11.518 23.012 1.00 96.25 391 ARG A O 1
ATOM 3029 N N . ALA A 1 392 ? -1.703 -10.471 21.881 1.00 94.88 392 ALA A N 1
ATOM 3030 C CA . ALA A 1 392 ? -0.711 -10.535 22.953 1.00 94.88 392 ALA A CA 1
ATOM 3031 C C . ALA A 1 392 ? -1.160 -9.774 24.214 1.00 94.88 392 ALA A C 1
ATOM 3033 O O . ALA A 1 392 ? -0.930 -10.234 25.329 1.00 94.88 392 ALA A O 1
ATOM 3034 N N . ASN A 1 393 ? -1.855 -8.643 24.052 1.00 96.00 393 ASN A N 1
ATOM 3035 C CA . ASN A 1 393 ? -2.281 -7.804 25.177 1.00 96.00 393 ASN A CA 1
ATOM 3036 C C . ASN A 1 393 ? -3.690 -8.127 25.705 1.00 96.00 393 ASN A C 1
ATOM 3038 O O . ASN A 1 393 ? -4.122 -7.541 26.698 1.00 96.00 393 ASN A O 1
ATOM 3042 N N . ARG A 1 394 ? -4.433 -9.046 25.071 1.00 97.38 394 ARG A N 1
ATOM 3043 C CA . ARG A 1 394 ? -5.832 -9.331 25.439 1.00 97.38 394 ARG A CA 1
ATOM 3044 C C . ARG A 1 394 ? -5.977 -9.862 26.865 1.00 97.38 394 ARG A C 1
ATOM 3046 O O . ARG A 1 394 ? -6.935 -9.510 27.545 1.00 97.38 394 ARG A O 1
ATOM 3053 N N . SER A 1 395 ? -5.036 -10.680 27.336 1.00 96.06 395 SER A N 1
ATOM 3054 C CA . SER A 1 395 ? -5.078 -11.214 28.703 1.00 96.06 395 SER A CA 1
ATOM 3055 C C . SER A 1 395 ? -4.906 -10.123 29.759 1.00 96.06 395 SER A C 1
ATOM 3057 O O . SER A 1 395 ? -5.593 -10.155 30.777 1.00 96.06 395 SER A O 1
ATOM 3059 N N . GLU A 1 396 ? -4.027 -9.144 29.517 1.00 94.62 396 GLU A N 1
ATOM 3060 C CA . GLU A 1 396 ? -3.850 -8.025 30.447 1.00 94.62 396 GLU A CA 1
ATOM 3061 C C . GLU A 1 396 ? -5.071 -7.101 30.432 1.00 94.62 396 GLU A C 1
ATOM 3063 O O . GLU A 1 396 ? -5.529 -6.711 31.500 1.00 94.62 396 GLU A O 1
ATOM 3068 N N . LEU A 1 397 ? -5.675 -6.844 29.263 1.00 94.69 397 LEU A N 1
ATOM 3069 C CA . LEU A 1 397 ? -6.958 -6.135 29.172 1.00 94.69 397 LEU A CA 1
ATOM 3070 C C . LEU A 1 397 ? -8.045 -6.827 30.007 1.00 94.69 397 LEU A C 1
ATOM 3072 O O . LEU A 1 397 ? -8.707 -6.179 30.812 1.00 94.69 397 LEU A O 1
ATOM 3076 N N . ILE A 1 398 ? -8.235 -8.140 29.836 1.00 95.88 398 ILE A N 1
ATOM 3077 C CA . ILE A 1 398 ? -9.250 -8.891 30.592 1.00 95.88 398 ILE A CA 1
ATOM 3078 C C . ILE A 1 398 ? -8.987 -8.772 32.094 1.00 95.88 398 ILE A C 1
ATOM 3080 O O . ILE A 1 398 ? -9.897 -8.472 32.860 1.00 95.88 398 ILE A O 1
ATOM 3084 N N . LYS A 1 399 ? -7.731 -8.905 32.521 1.00 94.38 399 LYS A N 1
ATOM 3085 C CA . LYS A 1 399 ? -7.343 -8.721 33.920 1.00 94.38 399 LYS A CA 1
ATOM 3086 C C . LYS A 1 399 ? -7.621 -7.298 34.425 1.00 94.38 399 LYS A C 1
ATOM 3088 O O . LYS A 1 399 ? -8.097 -7.146 35.548 1.00 94.38 399 LYS A O 1
ATOM 3093 N N . GLN A 1 400 ? -7.362 -6.260 33.631 1.00 91.44 400 GLN A N 1
ATOM 3094 C CA . GLN A 1 400 ? -7.710 -4.875 33.978 1.00 91.44 400 GLN A CA 1
ATOM 3095 C C . GLN A 1 400 ? -9.229 -4.691 34.129 1.00 91.44 400 GLN A C 1
ATOM 3097 O O . GLN A 1 400 ? -9.668 -4.015 35.056 1.00 91.44 400 GLN A O 1
ATOM 3102 N N . VAL A 1 401 ? -10.025 -5.339 33.274 1.00 91.88 401 VAL A N 1
ATOM 3103 C CA . VAL A 1 401 ? -11.494 -5.348 33.361 1.00 91.88 401 VAL A CA 1
ATOM 3104 C C . VAL A 1 401 ? -11.989 -6.089 34.616 1.00 91.88 401 VAL A C 1
ATOM 3106 O O . VAL A 1 401 ? -12.919 -5.626 35.269 1.00 91.88 401 VAL A O 1
ATOM 3109 N N . GLU A 1 402 ? -11.375 -7.217 34.988 1.00 92.38 402 GLU A N 1
ATOM 3110 C CA . GLU A 1 402 ? -11.818 -8.063 36.112 1.00 92.38 402 GLU A CA 1
ATOM 3111 C C . GLU A 1 402 ? -11.335 -7.609 37.496 1.00 92.38 402 GLU A C 1
ATOM 3113 O O . GLU A 1 402 ? -11.995 -7.861 38.504 1.00 92.38 402 GLU A O 1
ATOM 3118 N N . THR A 1 403 ? -10.158 -6.986 37.594 1.00 82.94 403 THR A N 1
ATOM 3119 C CA . THR A 1 403 ? -9.508 -6.725 38.896 1.00 82.94 403 THR A CA 1
ATOM 3120 C C . THR A 1 403 ? -10.216 -5.681 39.762 1.00 82.94 403 THR A C 1
ATOM 3122 O O . THR A 1 403 ? -9.802 -5.463 40.900 1.00 82.94 403 THR A O 1
ATOM 3125 N N . GLY A 1 404 ? -11.308 -5.074 39.287 1.00 58.50 404 GLY A N 1
ATOM 3126 C CA . GLY A 1 404 ? -12.200 -4.241 40.099 1.00 58.50 404 GLY A CA 1
ATOM 3127 C C . GLY A 1 404 ? -11.571 -2.950 40.634 1.00 58.50 404 GLY A C 1
ATOM 3128 O O . GLY A 1 404 ? -12.252 -2.179 41.305 1.00 58.50 404 GLY A O 1
ATOM 3129 N N . SER A 1 405 ? -10.300 -2.673 40.319 1.00 57.81 405 SER A N 1
ATOM 3130 C CA . SER A 1 405 ? -9.649 -1.378 40.549 1.00 57.81 405 SER A CA 1
ATOM 3131 C C . SER A 1 405 ? -10.284 -0.264 39.715 1.00 57.81 405 SER A C 1
ATOM 3133 O O . SER A 1 405 ? -10.103 0.907 40.032 1.00 57.81 405 SER A O 1
ATOM 3135 N N . ASN A 1 406 ? -11.066 -0.629 38.694 1.00 63.88 406 ASN A N 1
ATOM 3136 C CA . ASN A 1 406 ? -11.839 0.281 37.868 1.00 63.88 406 ASN A CA 1
ATOM 3137 C C . ASN A 1 406 ? -13.328 -0.068 37.913 1.00 63.88 406 ASN A C 1
ATOM 3139 O O . ASN A 1 406 ? -13.834 -0.849 37.110 1.00 63.88 406 ASN A O 1
ATOM 3143 N N . THR A 1 407 ? -14.053 0.552 38.842 1.00 81.31 407 THR A N 1
ATOM 3144 C CA . THR A 1 407 ? -15.520 0.450 38.940 1.00 81.31 407 THR A CA 1
ATOM 3145 C C . THR A 1 407 ? -16.253 1.063 37.742 1.00 81.31 407 THR A C 1
ATOM 3147 O O . THR A 1 407 ? -17.467 0.908 37.634 1.00 81.31 407 THR A O 1
ATOM 3150 N N . ALA A 1 408 ? -15.539 1.758 36.851 1.00 91.38 408 ALA A N 1
ATOM 3151 C CA . ALA A 1 408 ? -16.100 2.381 35.660 1.00 91.38 408 ALA A CA 1
ATOM 3152 C C . ALA A 1 408 ? -16.497 1.368 34.571 1.00 91.38 408 ALA A C 1
ATOM 3154 O O . ALA A 1 408 ? -17.413 1.650 33.800 1.00 91.38 408 ALA A O 1
ATOM 3155 N N . VAL A 1 409 ? -15.847 0.198 34.487 1.00 95.06 409 VAL A N 1
ATOM 3156 C CA . VAL A 1 409 ? -16.174 -0.799 33.451 1.00 95.06 409 VAL A CA 1
ATOM 3157 C C . VAL A 1 409 ? -17.442 -1.555 33.837 1.00 95.06 409 VAL A C 1
ATOM 3159 O O . VAL A 1 409 ? -17.420 -2.405 34.725 1.00 95.06 409 VAL A O 1
ATOM 3162 N N . ASP A 1 410 ? -18.545 -1.270 33.147 1.00 95.12 410 ASP A N 1
ATOM 3163 C CA . ASP A 1 410 ? -19.836 -1.937 33.360 1.00 95.12 410 ASP A CA 1
ATOM 3164 C C . ASP A 1 410 ? -20.180 -2.946 32.252 1.00 95.12 410 ASP A C 1
ATOM 3166 O O . ASP A 1 410 ? -21.170 -3.669 32.362 1.00 95.12 410 ASP A O 1
ATOM 3170 N N . GLY A 1 411 ? -19.361 -3.033 31.197 1.00 96.12 411 GLY A N 1
ATOM 3171 C CA . GLY A 1 411 ? -19.550 -3.995 30.117 1.00 96.12 411 GLY A CA 1
ATOM 3172 C C . GLY A 1 411 ? -18.263 -4.349 29.376 1.00 96.12 411 GLY A C 1
ATOM 3173 O O . GLY A 1 411 ? -17.503 -3.486 28.944 1.00 96.12 411 GLY A O 1
ATOM 3174 N N . TYR A 1 412 ? -18.049 -5.643 29.160 1.00 97.75 412 TYR A N 1
ATOM 3175 C CA . TYR A 1 412 ? -17.061 -6.155 28.212 1.00 97.75 412 TYR A CA 1
ATOM 3176 C C . TYR A 1 412 ? -17.676 -7.302 27.422 1.00 97.75 412 TYR A C 1
ATOM 3178 O O . TYR A 1 412 ? -18.411 -8.126 27.975 1.00 97.75 412 TYR A O 1
ATOM 3186 N N . MET A 1 413 ? -17.362 -7.354 26.133 1.00 98.44 413 MET A N 1
ATOM 3187 C CA . MET A 1 413 ? -17.761 -8.431 25.245 1.00 98.44 413 MET A CA 1
ATOM 3188 C C . MET A 1 413 ? -16.660 -8.734 24.245 1.00 98.44 413 MET A C 1
ATOM 3190 O O . MET A 1 413 ? -16.248 -7.865 23.482 1.00 98.44 413 MET A O 1
ATOM 3194 N N . LEU A 1 414 ? -16.254 -9.998 24.212 1.00 98.56 414 LEU A N 1
ATOM 3195 C CA . LEU A 1 414 ? -15.357 -10.542 23.209 1.00 98.56 414 LEU A CA 1
ATOM 3196 C C . LEU A 1 414 ? -16.178 -11.253 22.143 1.00 98.56 414 LEU A C 1
ATOM 3198 O O . LEU A 1 414 ? -16.854 -12.244 22.432 1.00 98.56 414 LEU A O 1
ATOM 3202 N N . MET A 1 415 ? -16.103 -10.764 20.912 1.00 98.50 415 MET A N 1
ATOM 3203 C CA . MET A 1 415 ? -16.657 -11.421 19.740 1.00 98.50 415 MET A CA 1
ATOM 3204 C C . MET A 1 415 ? -15.534 -11.966 18.868 1.00 98.50 415 MET A C 1
ATOM 3206 O O . MET A 1 415 ? -14.513 -11.308 18.675 1.00 98.50 415 MET A O 1
ATOM 3210 N N . ALA A 1 416 ? -15.740 -13.149 18.302 1.00 97.75 416 ALA A N 1
ATOM 3211 C CA . ALA A 1 416 ? -14.825 -13.712 17.320 1.00 97.75 416 ALA A CA 1
ATOM 3212 C C . ALA A 1 416 ? -15.579 -14.284 16.125 1.00 97.75 416 ALA A C 1
ATOM 3214 O O . ALA A 1 416 ? -16.746 -14.663 16.243 1.00 97.75 416 ALA A O 1
ATOM 3215 N N . PHE A 1 417 ? -14.920 -14.352 14.972 1.00 94.56 417 PHE A N 1
ATOM 3216 C CA . PHE A 1 417 ? -15.450 -15.096 13.835 1.00 94.56 417 PHE A CA 1
ATOM 3217 C C . PHE A 1 417 ? -15.386 -16.604 14.105 1.00 94.56 417 PHE A C 1
ATOM 3219 O O . PHE A 1 417 ? -14.307 -17.163 14.303 1.00 94.56 417 PHE A O 1
ATOM 3226 N N . ASP A 1 418 ? -16.548 -17.251 14.098 1.00 93.81 418 ASP A N 1
ATOM 3227 C CA . ASP A 1 418 ? -16.675 -18.698 14.216 1.00 93.81 418 ASP A CA 1
ATOM 3228 C C . ASP A 1 418 ? -16.726 -19.316 12.808 1.00 93.81 418 ASP A C 1
ATOM 3230 O O . ASP A 1 418 ? -17.619 -18.960 12.032 1.00 93.81 418 ASP A O 1
ATOM 3234 N N . PRO A 1 419 ? -15.782 -20.202 12.440 1.00 88.44 419 PRO A N 1
ATOM 3235 C CA . PRO A 1 419 ? -15.762 -20.823 11.119 1.00 88.44 419 PRO A CA 1
ATOM 3236 C C . PRO A 1 419 ? -16.930 -21.794 10.887 1.00 88.44 419 PRO A C 1
ATOM 3238 O O . PRO A 1 419 ? -17.344 -21.958 9.737 1.00 88.44 419 PRO A O 1
ATOM 3241 N N . ASP A 1 420 ? -17.486 -22.397 11.942 1.00 89.62 420 ASP A N 1
ATOM 3242 C CA . ASP A 1 420 ? -18.589 -23.358 11.848 1.00 89.62 420 ASP A CA 1
ATOM 3243 C C . ASP A 1 420 ? -19.921 -22.628 11.661 1.00 89.62 420 ASP A C 1
ATOM 3245 O O . ASP A 1 420 ? -20.712 -22.962 10.776 1.00 89.62 420 ASP A O 1
ATOM 3249 N N . GLU A 1 421 ? -20.150 -21.572 12.448 1.00 90.31 421 GLU A N 1
ATOM 3250 C CA . GLU A 1 421 ? -21.326 -20.707 12.279 1.00 90.31 421 GLU A CA 1
ATOM 3251 C C . GLU A 1 421 ? -21.167 -19.698 11.130 1.00 90.31 421 GLU A C 1
ATOM 3253 O O . GLU A 1 421 ? -22.129 -19.016 10.763 1.00 90.31 421 GLU A O 1
ATOM 3258 N N . ARG A 1 422 ? -19.951 -19.589 10.580 1.00 87.12 422 ARG A N 1
ATOM 3259 C CA . ARG A 1 422 ? -19.534 -18.621 9.561 1.00 87.12 422 ARG A CA 1
ATOM 3260 C C . ARG A 1 422 ? -20.019 -17.218 9.880 1.00 87.12 422 ARG A C 1
ATOM 3262 O O . ARG A 1 422 ? -20.576 -16.575 9.007 1.00 87.12 422 ARG A O 1
ATOM 3269 N N . ARG A 1 423 ? -19.884 -16.741 11.117 1.00 89.62 423 ARG A N 1
ATOM 3270 C CA . ARG A 1 423 ? -20.307 -15.387 11.524 1.00 89.62 423 ARG A CA 1
ATOM 3271 C C . ARG A 1 423 ? -19.609 -14.948 12.809 1.00 89.62 423 ARG A C 1
ATOM 3273 O O . ARG A 1 423 ? -19.096 -15.797 13.534 1.00 89.62 423 ARG A O 1
ATOM 3280 N N . PRO A 1 424 ? -19.610 -13.643 13.131 1.00 93.50 424 PRO A N 1
ATOM 3281 C CA . PRO A 1 424 ? -19.217 -13.187 14.457 1.00 93.50 424 PRO A CA 1
ATOM 3282 C C . PRO A 1 424 ? -20.150 -13.767 15.526 1.00 93.50 424 PRO A C 1
ATOM 3284 O O . PRO A 1 424 ? -21.374 -13.657 15.416 1.00 93.50 424 PRO A O 1
ATOM 3287 N N . VAL A 1 425 ? -19.570 -14.355 16.565 1.00 96.44 425 VAL A N 1
ATOM 3288 C CA . VAL A 1 425 ? -20.280 -14.901 17.725 1.00 96.44 425 VAL A CA 1
ATOM 3289 C C . VAL A 1 425 ? -19.713 -14.315 19.010 1.00 96.44 425 VAL A C 1
ATOM 3291 O O . VAL A 1 425 ? -18.540 -13.952 19.075 1.00 96.44 425 VAL A O 1
ATOM 3294 N N . VAL A 1 426 ? -20.543 -14.238 20.048 1.00 97.94 426 VAL A N 1
ATOM 3295 C CA . VAL A 1 426 ? -20.098 -13.846 21.390 1.00 97.94 426 VAL A CA 1
ATOM 3296 C C . VAL A 1 426 ? -19.315 -15.001 22.007 1.00 97.94 426 VAL A C 1
ATOM 3298 O O . VAL A 1 426 ? -19.832 -16.112 22.109 1.00 97.94 426 VAL A O 1
ATOM 3301 N N . VAL A 1 427 ? -18.076 -14.747 22.413 1.00 98.25 427 VAL A N 1
ATOM 3302 C CA . VAL A 1 427 ? -17.170 -15.740 23.002 1.00 98.25 427 VAL A CA 1
ATOM 3303 C C . VAL A 1 427 ? -17.073 -15.570 24.512 1.00 98.25 427 VAL A C 1
ATOM 3305 O O . VAL A 1 427 ? -17.100 -16.562 25.236 1.00 98.25 427 VAL A O 1
ATOM 3308 N N . ALA A 1 428 ? -16.987 -14.330 24.992 1.00 98.31 428 ALA A N 1
ATOM 3309 C CA . ALA A 1 428 ? -16.941 -14.031 26.418 1.00 98.31 428 ALA A CA 1
ATOM 3310 C C . ALA A 1 428 ? -17.640 -12.704 26.734 1.00 98.31 428 ALA A C 1
ATOM 3312 O O . ALA A 1 428 ? -17.674 -11.805 25.893 1.00 98.31 428 ALA A O 1
ATOM 3313 N N . VAL A 1 429 ? -18.191 -12.586 27.941 1.00 98.00 429 VAL A N 1
ATOM 3314 C CA . VAL A 1 429 ? -18.902 -11.392 28.428 1.00 98.00 429 VAL A CA 1
ATOM 3315 C C . VAL A 1 429 ? -18.575 -11.116 29.890 1.00 98.00 429 VAL A C 1
ATOM 3317 O O . VAL A 1 429 ? -18.330 -12.045 30.653 1.00 98.00 429 VAL A O 1
ATOM 3320 N N . LEU A 1 430 ? -18.600 -9.849 30.301 1.00 96.69 430 LEU A N 1
ATOM 3321 C CA . LEU A 1 430 ? -18.500 -9.468 31.711 1.00 96.69 430 LEU A CA 1
ATOM 3322 C C . LEU A 1 430 ? -19.824 -9.729 32.437 1.00 96.69 430 LEU A C 1
ATOM 3324 O O . LEU A 1 430 ? -20.851 -9.163 32.070 1.00 96.69 430 LEU A O 1
ATOM 3328 N N . ILE A 1 431 ? -19.792 -10.558 33.477 1.00 94.88 431 ILE A N 1
ATOM 3329 C CA . ILE A 1 431 ? -20.920 -10.848 34.368 1.00 94.88 431 ILE A CA 1
ATOM 3330 C C . ILE A 1 431 ? -20.409 -10.745 35.804 1.00 94.88 431 ILE A C 1
ATOM 3332 O O . ILE A 1 431 ? -19.442 -11.413 36.167 1.00 94.88 431 ILE A O 1
ATOM 3336 N N . ASP A 1 432 ? -21.040 -9.894 36.615 1.00 92.00 432 ASP A N 1
ATOM 3337 C CA . ASP A 1 432 ? -20.700 -9.686 38.032 1.00 92.00 432 ASP A CA 1
ATOM 3338 C C . ASP A 1 432 ? -19.197 -9.428 38.276 1.00 92.00 432 ASP A C 1
ATOM 3340 O O . ASP A 1 432 ? -18.583 -9.975 39.195 1.00 92.00 432 ASP A O 1
ATOM 3344 N N . GLY A 1 433 ? -18.587 -8.606 37.413 1.00 92.50 433 GLY A N 1
ATOM 3345 C CA . GLY A 1 433 ? -17.169 -8.236 37.493 1.00 92.50 433 GLY A CA 1
ATOM 3346 C C . GLY A 1 433 ? -16.188 -9.318 37.027 1.00 92.50 433 GLY A C 1
ATOM 3347 O O . GLY A 1 433 ? -14.988 -9.167 37.230 1.00 92.50 433 GLY A O 1
ATOM 3348 N N . LYS A 1 434 ? -16.666 -10.408 36.412 1.00 95.38 434 LYS A N 1
ATOM 3349 C CA . LYS A 1 434 ? -15.824 -11.480 35.858 1.00 95.38 434 LYS A CA 1
ATOM 3350 C C . LYS A 1 434 ? -16.117 -11.736 34.390 1.00 95.38 434 LYS A C 1
ATOM 3352 O O . LYS A 1 434 ? -17.276 -11.726 33.980 1.00 95.38 434 LYS A O 1
ATOM 3357 N N . VAL A 1 435 ? -15.087 -12.004 33.597 1.00 97.06 435 VAL A N 1
ATOM 3358 C CA . VAL A 1 435 ? -15.252 -12.378 32.194 1.00 97.06 435 VAL A CA 1
ATOM 3359 C C . VAL A 1 435 ? -15.615 -13.861 32.125 1.00 97.06 435 VAL A C 1
ATOM 3361 O O . VAL A 1 435 ? -14.816 -14.753 32.398 1.00 97.06 435 VAL A O 1
ATOM 3364 N N . VAL A 1 436 ? -16.868 -14.129 31.768 1.00 98.06 436 VAL A N 1
ATOM 3365 C CA . VAL A 1 436 ? -17.427 -15.472 31.620 1.00 98.06 436 VAL A CA 1
ATOM 3366 C C . VAL A 1 436 ? -17.374 -15.874 30.151 1.00 98.06 436 VAL A C 1
ATOM 3368 O O . VAL A 1 436 ? -17.931 -15.200 29.286 1.00 98.06 436 VAL A O 1
ATOM 3371 N N . VAL A 1 437 ? -16.709 -16.994 29.875 1.00 98.25 437 VAL A N 1
ATOM 3372 C CA . VAL A 1 437 ? -16.569 -17.568 28.530 1.00 98.25 437 VAL A CA 1
ATOM 3373 C C . VAL A 1 437 ? -17.741 -18.508 28.239 1.00 98.25 437 VAL A C 1
ATOM 3375 O O . VAL A 1 437 ? -18.089 -19.343 29.077 1.00 98.25 437 VAL A O 1
ATOM 3378 N N . ASP A 1 438 ? -18.325 -18.424 27.041 1.00 97.50 438 ASP A N 1
ATOM 3379 C CA . ASP A 1 438 ? -19.346 -19.372 26.583 1.00 97.50 438 ASP A CA 1
ATOM 3380 C C . ASP A 1 438 ? -18.758 -20.793 26.568 1.00 97.50 438 ASP A C 1
ATOM 3382 O O . ASP A 1 438 ? -17.750 -21.076 25.915 1.00 97.50 438 ASP A O 1
ATOM 3386 N N . GLN A 1 439 ? -19.398 -21.714 27.293 1.00 97.06 439 GLN A N 1
ATOM 3387 C CA . GLN A 1 439 ? -18.952 -23.099 27.422 1.00 97.06 439 GLN A CA 1
ATOM 3388 C C . GLN A 1 439 ? -18.807 -23.803 26.065 1.00 97.06 439 GLN A C 1
ATOM 3390 O O . GLN A 1 439 ? -17.923 -24.643 25.909 1.00 97.06 439 GLN A O 1
ATOM 3395 N N . LYS A 1 440 ? -19.627 -23.448 25.069 1.00 97.19 440 LYS A N 1
ATOM 3396 C CA . LYS A 1 440 ? -19.550 -24.025 23.718 1.00 97.19 440 LYS A CA 1
ATOM 3397 C C . LYS A 1 440 ? -18.383 -23.481 22.894 1.00 97.19 440 LYS A C 1
ATOM 3399 O O . LYS A 1 440 ? -18.100 -24.022 21.834 1.00 97.19 440 LYS A O 1
ATOM 3404 N N . ARG A 1 441 ? -17.715 -22.421 23.360 1.00 97.50 441 ARG A N 1
ATOM 3405 C CA . ARG A 1 441 ? -16.702 -21.669 22.603 1.00 97.50 441 ARG A CA 1
ATOM 3406 C C . ARG A 1 441 ? -15.350 -21.589 23.308 1.00 97.50 441 ARG A C 1
ATOM 3408 O O . ARG A 1 441 ? -14.529 -20.754 22.950 1.00 97.50 441 ARG A O 1
ATOM 3415 N N . GLN A 1 442 ? -15.084 -22.476 24.267 1.00 97.56 442 GLN A N 1
ATOM 3416 C CA . GLN A 1 442 ? -13.805 -22.534 24.992 1.00 97.56 442 GLN A CA 1
ATOM 3417 C C . GLN A 1 442 ? -12.602 -22.700 24.049 1.00 97.56 442 GLN A C 1
ATOM 3419 O O . GLN A 1 442 ? -11.582 -22.035 24.212 1.00 97.56 442 GLN A O 1
ATOM 3424 N N . GLU A 1 443 ? -12.731 -23.537 23.017 1.00 96.88 443 GLU A N 1
ATOM 3425 C CA . GLU A 1 443 ? -11.667 -23.730 22.024 1.00 96.88 443 GLU A CA 1
ATOM 3426 C C . GLU A 1 443 ? -11.467 -22.514 21.119 1.00 96.88 443 GLU A C 1
ATOM 3428 O O . GLU A 1 443 ? -10.339 -22.226 20.719 1.00 96.88 443 GLU A O 1
ATOM 3433 N N . LEU A 1 444 ? -12.550 -21.811 20.768 1.00 96.81 444 LEU A N 1
ATOM 3434 C CA . LEU A 1 444 ? -12.462 -20.570 20.005 1.00 96.81 444 LEU A CA 1
ATOM 3435 C C . LEU A 1 444 ? -11.784 -19.498 20.856 1.00 96.81 444 LEU A C 1
ATOM 3437 O O . LEU A 1 444 ? -10.839 -18.886 20.380 1.00 96.81 444 LEU A O 1
ATOM 3441 N N . TYR A 1 445 ? -12.188 -19.352 22.124 1.00 97.94 445 TYR A N 1
ATOM 3442 C CA . TYR A 1 445 ? -11.582 -18.440 23.096 1.00 97.94 445 TYR A CA 1
ATOM 3443 C C . TYR A 1 445 ? -10.073 -18.654 23.233 1.00 97.94 445 TYR A C 1
ATOM 3445 O O . TYR A 1 445 ? -9.317 -17.695 23.117 1.00 97.94 445 TYR A O 1
ATOM 3453 N N . ALA A 1 446 ? -9.619 -19.901 23.397 1.00 96.69 446 ALA A N 1
ATOM 3454 C CA . ALA A 1 446 ? -8.196 -20.218 23.522 1.00 96.69 446 ALA A CA 1
ATOM 3455 C C . ALA A 1 446 ? -7.365 -19.755 22.307 1.00 96.69 446 ALA A C 1
ATOM 3457 O O . ALA A 1 446 ? -6.238 -19.300 22.475 1.00 96.69 446 ALA A O 1
ATOM 3458 N N . ARG A 1 447 ? -7.934 -19.805 21.093 1.00 95.25 447 ARG A N 1
ATOM 3459 C CA . ARG A 1 447 ? -7.276 -19.366 19.846 1.00 95.25 447 ARG A CA 1
ATOM 3460 C C . ARG A 1 447 ? -7.150 -17.846 19.706 1.00 95.25 447 ARG A C 1
ATOM 3462 O O . ARG A 1 447 ? -6.439 -17.382 18.818 1.00 95.25 447 ARG A O 1
ATOM 3469 N N . LEU A 1 448 ? -7.843 -17.069 20.541 1.00 96.44 448 LEU A N 1
ATOM 3470 C CA . LEU A 1 448 ? -7.795 -15.599 20.522 1.00 96.44 448 LEU A CA 1
ATOM 3471 C C . LEU A 1 448 ? -6.579 -15.046 21.274 1.00 96.44 448 LEU A C 1
ATOM 3473 O O . LEU A 1 448 ? -6.394 -13.830 21.334 1.00 96.44 448 LEU A O 1
ATOM 3477 N N . PHE A 1 449 ? -5.762 -15.926 21.849 1.00 96.00 449 PHE A N 1
ATOM 3478 C CA . PHE A 1 449 ? -4.524 -15.596 22.532 1.00 96.00 449 PHE A CA 1
ATOM 3479 C C . PHE A 1 449 ? -3.372 -16.261 21.787 1.00 96.00 449 PHE A C 1
ATOM 3481 O O . PHE A 1 449 ? -3.447 -17.426 21.405 1.00 96.00 449 PHE A O 1
ATOM 3488 N N . SER A 1 450 ? -2.304 -15.510 21.579 1.00 91.38 450 SER A N 1
ATOM 3489 C CA . SER A 1 450 ? -1.080 -15.992 20.947 1.00 91.38 450 SER A CA 1
ATOM 3490 C C . SER A 1 450 ? 0.085 -15.178 21.482 1.00 91.38 450 SER A C 1
ATOM 3492 O O . SER A 1 450 ? -0.083 -13.994 21.794 1.00 91.38 450 SER A O 1
ATOM 3494 N N . THR A 1 451 ? 1.263 -15.792 21.581 1.00 92.81 451 THR A N 1
ATOM 3495 C CA . THR A 1 451 ? 2.478 -15.011 21.831 1.00 92.81 451 THR A CA 1
ATOM 3496 C C . THR A 1 451 ? 2.809 -14.177 20.589 1.00 92.81 451 THR A C 1
ATOM 3498 O O . THR A 1 451 ? 2.356 -14.523 19.488 1.00 92.81 451 THR A O 1
ATOM 3501 N N . PRO A 1 452 ? 3.578 -13.084 20.732 1.00 93.00 452 PRO A N 1
ATOM 3502 C CA . PRO A 1 452 ? 4.045 -12.321 19.583 1.00 93.00 452 PRO A CA 1
ATOM 3503 C C . PRO A 1 452 ? 4.750 -13.187 18.538 1.00 93.00 452 PRO A C 1
ATOM 3505 O O . PRO A 1 452 ? 4.410 -13.112 17.364 1.00 93.00 452 PRO A O 1
ATOM 3508 N N . GLU A 1 453 ? 5.623 -14.095 18.974 1.00 94.00 453 GLU A N 1
ATOM 3509 C CA . GLU A 1 453 ? 6.415 -14.957 18.092 1.00 94.00 453 GLU A CA 1
ATOM 3510 C C . GLU A 1 453 ? 5.533 -15.906 17.273 1.00 94.00 453 GLU A C 1
ATOM 3512 O O . GLU A 1 453 ? 5.773 -16.113 16.086 1.00 94.00 453 GLU A O 1
ATOM 3517 N N . GLN A 1 454 ? 4.486 -16.471 17.888 1.00 92.38 454 GLN A N 1
ATOM 3518 C CA . GLN A 1 454 ? 3.545 -17.336 17.179 1.00 92.38 454 GLN A CA 1
ATOM 3519 C C . GLN A 1 454 ? 2.751 -16.549 16.130 1.00 92.38 454 GLN A C 1
ATOM 3521 O O . GLN A 1 454 ? 2.617 -16.994 14.994 1.00 92.38 454 GLN A O 1
ATOM 3526 N N . ALA A 1 455 ? 2.240 -15.374 16.500 1.00 90.38 455 ALA A N 1
ATOM 3527 C CA . ALA A 1 455 ? 1.461 -14.545 15.587 1.00 90.38 455 ALA A CA 1
ATOM 3528 C C . ALA A 1 455 ? 2.311 -13.984 14.432 1.00 90.38 455 ALA A C 1
ATOM 3530 O O . ALA A 1 455 ? 1.808 -13.867 13.316 1.00 90.38 455 ALA A O 1
ATOM 3531 N N . GLU A 1 456 ? 3.585 -13.672 14.674 1.00 92.12 456 GLU A N 1
ATOM 3532 C CA . GLU A 1 456 ? 4.544 -13.273 13.638 1.00 92.12 456 GLU A CA 1
ATOM 3533 C C . GLU A 1 456 ? 4.873 -14.430 12.685 1.00 92.12 456 GLU A C 1
ATOM 3535 O O . GLU A 1 456 ? 4.876 -14.234 11.470 1.00 92.12 456 GLU A O 1
ATOM 3540 N N . ALA A 1 457 ? 5.076 -15.645 13.204 1.00 92.75 457 ALA A N 1
ATOM 3541 C CA . ALA A 1 457 ? 5.309 -16.825 12.373 1.00 92.75 457 ALA A CA 1
ATOM 3542 C C . ALA A 1 457 ? 4.102 -17.144 11.470 1.00 92.75 457 ALA A C 1
ATOM 3544 O O . ALA A 1 457 ? 4.267 -17.360 10.268 1.00 92.75 457 ALA A O 1
ATOM 3545 N N . ASP A 1 458 ? 2.886 -17.110 12.025 1.00 90.50 458 ASP A N 1
ATOM 3546 C CA . ASP A 1 458 ? 1.647 -17.298 11.260 1.00 90.50 458 ASP A CA 1
ATOM 3547 C C . ASP A 1 458 ? 1.484 -16.208 10.185 1.00 90.50 458 ASP A C 1
ATOM 3549 O O . ASP A 1 458 ? 1.070 -16.485 9.055 1.00 90.50 458 ASP A O 1
ATOM 3553 N N . ALA A 1 459 ? 1.838 -14.963 10.519 1.00 93.00 459 ALA A N 1
ATOM 3554 C CA . ALA A 1 459 ? 1.794 -13.845 9.589 1.00 93.00 459 ALA A CA 1
ATOM 3555 C C . ALA A 1 459 ? 2.781 -14.001 8.430 1.00 93.00 459 ALA A C 1
ATOM 3557 O O . ALA A 1 459 ? 2.432 -13.653 7.306 1.00 93.00 459 ALA A O 1
ATOM 3558 N N . GLU A 1 460 ? 3.976 -14.541 8.663 1.00 91.69 460 GLU A N 1
ATOM 3559 C CA . GLU A 1 460 ? 4.960 -14.750 7.599 1.00 91.69 460 GLU A CA 1
ATOM 3560 C C . GLU A 1 460 ? 4.515 -15.839 6.614 1.00 91.69 460 GLU A C 1
ATOM 3562 O O . GLU A 1 460 ? 4.593 -15.658 5.396 1.00 91.69 460 GLU A O 1
ATOM 3567 N N . VAL A 1 461 ? 3.948 -16.939 7.120 1.00 95.25 461 VAL A N 1
ATOM 3568 C CA . VAL A 1 461 ? 3.349 -17.984 6.273 1.00 95.25 461 VAL A CA 1
ATOM 3569 C C . VAL A 1 461 ? 2.204 -17.409 5.430 1.00 95.25 461 VAL A C 1
ATOM 3571 O O . VAL A 1 461 ? 2.152 -17.617 4.215 1.00 95.25 461 VAL A O 1
ATOM 3574 N N . LEU A 1 462 ? 1.306 -16.635 6.049 1.00 95.81 462 LEU A N 1
ATOM 3575 C CA . LEU A 1 462 ? 0.204 -15.986 5.337 1.00 95.81 462 LEU A CA 1
ATOM 3576 C C . LEU A 1 462 ? 0.700 -14.943 4.331 1.00 95.81 462 LEU A C 1
ATOM 3578 O O . LEU A 1 462 ? 0.195 -14.885 3.214 1.00 95.81 462 LEU A O 1
ATOM 3582 N N . GLY A 1 463 ? 1.708 -14.150 4.683 1.00 93.19 463 GLY A N 1
ATOM 3583 C CA . GLY A 1 463 ? 2.277 -13.120 3.816 1.00 93.19 463 GLY A CA 1
ATOM 3584 C C . GLY A 1 463 ? 2.807 -13.678 2.501 1.00 93.19 463 GLY A C 1
ATOM 3585 O O . GLY A 1 463 ? 2.635 -13.031 1.469 1.00 93.19 463 GLY A O 1
ATOM 3586 N N . ASN A 1 464 ? 3.356 -14.895 2.535 1.00 90.56 464 ASN A N 1
ATOM 3587 C CA . ASN A 1 464 ? 3.887 -15.620 1.379 1.00 90.56 464 ASN A CA 1
ATOM 3588 C C . ASN A 1 464 ? 2.841 -16.470 0.635 1.00 90.56 464 ASN A C 1
ATOM 3590 O O . ASN A 1 464 ? 3.146 -17.050 -0.407 1.00 90.56 464 ASN A O 1
ATOM 3594 N N . THR A 1 465 ? 1.600 -16.535 1.125 1.00 96.00 465 THR A N 1
ATOM 3595 C CA . THR A 1 465 ? 0.519 -17.264 0.449 1.00 96.00 465 THR A CA 1
ATOM 3596 C C . THR A 1 465 ? 0.151 -16.566 -0.857 1.00 96.00 465 THR A C 1
ATOM 3598 O O . THR A 1 465 ? -0.185 -15.380 -0.859 1.00 96.00 465 THR A O 1
ATOM 3601 N N . VAL A 1 466 ? 0.212 -17.302 -1.969 1.00 93.00 466 VAL A N 1
ATOM 3602 C CA . VAL A 1 466 ? -0.161 -16.818 -3.304 1.00 93.00 466 VAL A CA 1
ATOM 3603 C C . VAL A 1 466 ? -1.681 -16.825 -3.458 1.00 93.00 466 VAL A C 1
ATOM 3605 O O . VAL A 1 466 ? -2.347 -17.806 -3.139 1.00 93.00 466 VAL A O 1
ATOM 3608 N N . ILE A 1 467 ? -2.231 -15.733 -3.984 1.00 95.62 467 ILE A N 1
ATOM 3609 C CA . ILE A 1 467 ? -3.640 -15.623 -4.357 1.00 95.62 467 ILE A CA 1
ATOM 3610 C C . ILE A 1 467 ? -3.833 -16.383 -5.675 1.00 95.62 467 ILE A C 1
ATOM 3612 O O . ILE A 1 467 ? -3.636 -15.836 -6.759 1.00 95.62 467 ILE A O 1
ATOM 3616 N N . ASP A 1 468 ? -4.174 -17.663 -5.596 1.00 94.19 468 ASP A N 1
ATOM 3617 C CA . ASP A 1 468 ? -4.495 -18.514 -6.743 1.00 94.19 468 ASP A CA 1
ATOM 3618 C C . ASP A 1 468 ? -6.009 -18.804 -6.837 1.00 94.19 468 ASP A C 1
ATOM 3620 O O . ASP A 1 468 ? -6.818 -18.255 -6.085 1.00 94.19 468 ASP A O 1
ATOM 3624 N N . ASP A 1 469 ? -6.422 -19.653 -7.784 1.00 95.62 469 ASP A N 1
ATOM 3625 C CA . ASP A 1 469 ? -7.841 -20.008 -7.940 1.00 95.62 469 ASP A CA 1
ATOM 3626 C C . ASP A 1 469 ? -8.401 -20.751 -6.718 1.00 95.62 469 ASP A C 1
ATOM 3628 O O . ASP A 1 469 ? -9.579 -20.593 -6.393 1.00 95.62 469 ASP A O 1
ATOM 3632 N N . ALA A 1 470 ? -7.575 -21.538 -6.020 1.00 97.19 470 ALA A N 1
ATOM 3633 C CA . ALA A 1 470 ? -7.997 -22.275 -4.834 1.00 97.19 470 ALA A CA 1
ATOM 3634 C C . ALA A 1 470 ? -8.242 -21.320 -3.659 1.00 97.19 470 ALA A C 1
ATOM 3636 O O . ALA A 1 470 ? -9.287 -21.410 -3.010 1.00 97.19 470 ALA A O 1
ATOM 3637 N N . PHE A 1 471 ? -7.341 -20.359 -3.449 1.00 96.56 471 PHE A N 1
ATOM 3638 C CA . PHE A 1 471 ? -7.488 -19.287 -2.471 1.00 96.56 471 PHE A CA 1
ATOM 3639 C C . PHE A 1 471 ? -8.752 -18.461 -2.744 1.00 96.56 471 PHE A C 1
ATOM 3641 O O . PHE A 1 471 ? -9.580 -18.254 -1.854 1.00 96.56 471 PHE A O 1
ATOM 3648 N N . ILE A 1 472 ? -8.964 -18.041 -3.997 1.00 96.56 472 ILE A N 1
ATOM 3649 C CA . ILE A 1 472 ? -10.160 -17.283 -4.388 1.00 96.56 472 ILE A CA 1
ATOM 3650 C C . ILE A 1 472 ? -11.428 -18.105 -4.124 1.00 96.56 472 ILE A C 1
ATOM 3652 O O . ILE A 1 472 ? -12.372 -17.604 -3.506 1.00 96.56 472 ILE A O 1
ATOM 3656 N N . GLN A 1 473 ? -11.456 -19.374 -4.542 1.00 95.06 473 GLN A N 1
ATOM 3657 C CA . GLN A 1 473 ? -12.616 -20.242 -4.355 1.00 95.06 473 GLN A CA 1
ATOM 3658 C C . GLN A 1 473 ? -12.908 -20.505 -2.872 1.00 95.06 473 GLN A C 1
ATOM 3660 O O . GLN A 1 473 ? -14.078 -20.536 -2.484 1.00 95.06 473 GLN A O 1
ATOM 3665 N N . GLN A 1 474 ? -11.879 -20.659 -2.033 1.00 94.56 474 GLN A N 1
ATOM 3666 C CA . GLN A 1 474 ? -12.021 -20.798 -0.582 1.00 94.56 474 GLN A CA 1
ATOM 3667 C C . GLN A 1 474 ? -12.777 -19.603 0.017 1.00 94.56 474 GLN A C 1
ATOM 3669 O O . GLN A 1 474 ? -13.734 -19.805 0.768 1.00 94.56 474 GLN A O 1
ATOM 3674 N N . HIS A 1 475 ? -12.421 -18.372 -0.366 1.00 93.38 475 HIS A N 1
ATOM 3675 C CA . HIS A 1 475 ? -13.082 -17.152 0.126 1.00 93.38 475 HIS A CA 1
ATOM 3676 C C . HIS A 1 475 ? -14.447 -16.878 -0.519 1.00 93.38 475 HIS A C 1
ATOM 3678 O O . HIS A 1 475 ? -15.349 -16.318 0.107 1.00 93.38 475 HIS A O 1
ATOM 3684 N N . CYS A 1 476 ? -14.666 -17.342 -1.748 1.00 92.12 476 CYS A N 1
ATOM 3685 C CA . CYS A 1 476 ? -16.001 -17.332 -2.349 1.00 92.12 476 CYS A CA 1
ATOM 3686 C C . CYS A 1 476 ? -16.942 -18.306 -1.627 1.00 92.12 476 CYS A C 1
ATOM 3688 O O . CYS A 1 476 ? -18.098 -17.979 -1.375 1.00 92.12 476 CYS A O 1
ATOM 3690 N N . ASN A 1 477 ? -16.444 -19.483 -1.237 1.00 87.94 477 ASN A N 1
ATOM 3691 C CA . ASN A 1 477 ? -17.220 -20.508 -0.536 1.00 87.94 477 ASN A CA 1
ATOM 3692 C C . ASN A 1 477 ? -17.476 -20.178 0.939 1.00 87.94 477 ASN A C 1
ATOM 3694 O O . ASN A 1 477 ? -18.411 -20.730 1.529 1.00 87.94 477 ASN A O 1
ATOM 3698 N N . SER A 1 478 ? -16.647 -19.326 1.549 1.00 79.06 478 SER A N 1
ATOM 3699 C CA . SER A 1 478 ? -16.847 -18.830 2.915 1.00 79.06 478 SER A CA 1
ATOM 3700 C C . SER A 1 478 ? -17.892 -17.709 2.985 1.00 79.06 478 SER A C 1
ATOM 3702 O O . SER A 1 478 ? -18.410 -17.426 4.067 1.00 79.06 478 SER A O 1
ATOM 3704 N N . SER A 1 479 ? -18.253 -17.118 1.838 1.00 66.00 479 SER A N 1
ATOM 3705 C CA . SER A 1 479 ? -19.266 -16.071 1.738 1.00 66.00 479 SER A CA 1
ATOM 3706 C C . SER A 1 479 ? -20.653 -16.584 2.149 1.00 66.00 479 SER A C 1
ATOM 3708 O O . SER A 1 479 ? -21.045 -17.723 1.895 1.00 66.00 479 SER A O 1
ATOM 3710 N N . TYR A 1 480 ? -21.354 -15.728 2.884 1.00 66.25 480 TYR A N 1
ATOM 3711 C CA . TYR A 1 480 ? -22.471 -16.041 3.765 1.00 66.25 480 TYR A CA 1
ATOM 3712 C C . TYR A 1 480 ? -23.708 -16.484 2.981 1.00 66.25 480 TYR A C 1
ATOM 3714 O O . TYR A 1 480 ? -24.266 -15.679 2.250 1.00 66.25 480 TYR A O 1
ATOM 3722 N N . ASP A 1 481 ? -24.115 -17.736 3.213 1.00 72.56 481 ASP A N 1
ATOM 3723 C CA . ASP A 1 481 ? -25.317 -18.420 2.719 1.00 72.56 481 ASP A CA 1
ATOM 3724 C C . ASP A 1 481 ? -25.544 -18.455 1.183 1.00 72.56 481 ASP A C 1
ATOM 3726 O O . ASP A 1 481 ? -24.990 -17.698 0.393 1.00 72.56 481 ASP A O 1
ATOM 3730 N N . ASN A 1 482 ? -26.372 -19.400 0.722 1.00 81.12 482 ASN A N 1
ATOM 3731 C CA . ASN A 1 482 ? -26.734 -19.534 -0.698 1.00 81.12 482 ASN A CA 1
ATOM 3732 C C . ASN A 1 482 ? -27.795 -18.501 -1.142 1.00 81.12 482 ASN A C 1
ATOM 3734 O O . ASN A 1 482 ? -28.502 -18.728 -2.132 1.00 81.12 482 ASN A O 1
ATOM 3738 N N . SER A 1 483 ? -27.970 -17.390 -0.420 1.00 88.19 483 SER A N 1
ATOM 3739 C CA . SER A 1 483 ? -28.860 -16.311 -0.847 1.00 88.19 483 SER A CA 1
ATOM 3740 C C . SER A 1 483 ? -28.290 -15.565 -2.052 1.00 88.19 483 SER A C 1
ATOM 3742 O O . SER A 1 483 ? -27.139 -15.727 -2.461 1.00 88.19 483 SER A O 1
ATOM 3744 N N . GLU A 1 484 ? -29.128 -14.728 -2.652 1.00 90.75 484 GLU A N 1
ATOM 3745 C CA . GLU A 1 484 ? -28.712 -13.800 -3.701 1.00 90.75 484 GLU A CA 1
ATOM 3746 C C . GLU A 1 484 ? -27.610 -12.849 -3.218 1.00 90.75 484 GLU A C 1
ATOM 3748 O O . GLU A 1 484 ? -26.579 -12.744 -3.876 1.00 90.75 484 GLU A O 1
ATOM 3753 N N . LYS A 1 485 ? -27.755 -12.279 -2.013 1.00 87.06 485 LYS A N 1
ATOM 3754 C CA . LYS A 1 485 ? -26.735 -11.414 -1.396 1.00 87.06 485 LYS A CA 1
ATOM 3755 C C . LYS A 1 485 ? -25.417 -12.152 -1.155 1.00 87.06 485 LYS A C 1
ATOM 3757 O O . LYS A 1 485 ? -24.351 -11.580 -1.372 1.00 87.06 485 LYS A O 1
ATOM 3762 N N . GLY A 1 486 ? -25.484 -13.418 -0.737 1.00 88.44 486 GLY A N 1
ATOM 3763 C CA . GLY A 1 486 ? -24.311 -14.279 -0.574 1.00 88.44 486 GLY A CA 1
ATOM 3764 C C . GLY A 1 486 ? -23.561 -14.492 -1.888 1.00 88.44 486 GLY A C 1
ATOM 3765 O O . GLY A 1 486 ? -22.346 -14.296 -1.949 1.00 88.44 486 GLY A O 1
ATOM 3766 N N . ARG A 1 487 ? -24.289 -14.793 -2.974 1.00 90.62 487 ARG A N 1
ATOM 3767 C CA . ARG A 1 487 ? -23.715 -14.933 -4.325 1.00 90.62 487 ARG A CA 1
ATOM 3768 C C . ARG A 1 487 ? -23.131 -13.630 -4.864 1.00 90.62 487 ARG A C 1
ATOM 3770 O O . ARG A 1 487 ? -22.052 -13.656 -5.448 1.00 90.62 487 ARG A O 1
ATOM 3777 N N . GLU A 1 488 ? -23.807 -12.501 -4.664 1.00 92.19 488 GLU A N 1
ATOM 3778 C CA . GLU A 1 488 ? -23.290 -11.182 -5.051 1.00 92.19 488 GLU A CA 1
ATOM 3779 C C . GLU A 1 488 ? -21.996 -10.846 -4.306 1.00 92.19 488 GLU A C 1
ATOM 3781 O O . GLU A 1 488 ? -21.036 -10.366 -4.910 1.00 92.19 488 GLU A O 1
ATOM 3786 N N . HIS A 1 489 ? -21.940 -11.126 -3.002 1.00 90.00 489 HIS A N 1
ATOM 3787 C CA . HIS A 1 489 ? -20.729 -10.928 -2.213 1.00 90.00 489 HIS A CA 1
ATOM 3788 C C . HIS A 1 489 ? -19.589 -11.834 -2.693 1.00 90.00 489 HIS A C 1
ATOM 3790 O O . HIS A 1 489 ? -18.488 -11.338 -2.918 1.00 90.00 489 HIS A O 1
ATOM 3796 N N . ALA A 1 490 ? -19.860 -13.120 -2.939 1.00 91.62 490 ALA A N 1
ATOM 3797 C CA . ALA A 1 490 ? -18.874 -14.050 -3.487 1.00 91.62 490 ALA A CA 1
ATOM 3798 C C . ALA A 1 490 ? -18.342 -13.585 -4.854 1.00 91.62 490 ALA A C 1
ATOM 3800 O O . ALA A 1 490 ? -17.138 -13.619 -5.087 1.00 91.62 490 ALA A O 1
ATOM 3801 N N . ALA A 1 491 ? -19.208 -13.075 -5.736 1.00 93.69 491 ALA A N 1
ATOM 3802 C CA . ALA A 1 491 ? -18.793 -12.515 -7.023 1.00 93.69 491 ALA A CA 1
ATOM 3803 C C . ALA A 1 491 ? -17.893 -11.278 -6.855 1.00 93.69 491 ALA A C 1
ATOM 3805 O O . ALA A 1 491 ? -16.893 -11.147 -7.562 1.00 93.69 491 ALA A O 1
ATOM 3806 N N . LYS A 1 492 ? -18.199 -10.398 -5.890 1.00 94.06 492 LYS A N 1
ATOM 3807 C CA . LYS A 1 492 ? -17.335 -9.258 -5.542 1.00 94.06 492 LYS A CA 1
ATOM 3808 C C . LYS A 1 492 ? -15.974 -9.722 -5.020 1.00 94.06 492 LYS A C 1
ATOM 3810 O O . LYS A 1 492 ? -14.960 -9.177 -5.445 1.00 94.06 492 LYS A O 1
ATOM 3815 N N . VAL A 1 493 ? -15.941 -10.732 -4.146 1.00 94.44 493 VAL A N 1
ATOM 3816 C CA . VAL A 1 493 ? -14.697 -11.332 -3.631 1.00 94.44 493 VAL A CA 1
ATOM 3817 C C . VAL A 1 493 ? -13.871 -11.931 -4.768 1.00 94.44 493 VAL A C 1
ATOM 3819 O O . VAL A 1 493 ? -12.689 -11.613 -4.886 1.00 94.44 493 VAL A O 1
ATOM 3822 N N . ALA A 1 494 ? -14.493 -12.718 -5.651 1.00 95.38 494 ALA A N 1
ATOM 3823 C CA . ALA A 1 494 ? -13.837 -13.312 -6.813 1.00 95.38 494 ALA A CA 1
ATOM 3824 C C . ALA A 1 494 ? -13.220 -12.253 -7.732 1.00 95.38 494 ALA A C 1
ATOM 3826 O O . ALA A 1 494 ? -12.048 -12.349 -8.086 1.00 95.38 494 ALA A O 1
ATOM 3827 N N . ALA A 1 495 ? -13.992 -11.222 -8.088 1.00 94.12 495 ALA A N 1
ATOM 3828 C CA . ALA A 1 495 ? -13.517 -10.139 -8.940 1.00 94.12 495 ALA A CA 1
ATOM 3829 C C . ALA A 1 495 ? -12.357 -9.377 -8.288 1.00 94.12 495 ALA A C 1
ATOM 3831 O O . ALA A 1 495 ? -11.361 -9.070 -8.944 1.00 94.12 495 ALA A O 1
ATOM 3832 N N . ARG A 1 496 ? -12.464 -9.096 -6.983 1.00 94.44 496 ARG A N 1
ATOM 3833 C CA . ARG A 1 496 ? -11.462 -8.311 -6.267 1.00 94.44 496 ARG A CA 1
ATOM 3834 C C . ARG A 1 496 ? -10.156 -9.069 -6.080 1.00 94.44 496 ARG A C 1
ATOM 3836 O O . ARG A 1 496 ? -9.107 -8.534 -6.421 1.00 94.44 496 ARG A O 1
ATOM 3843 N N . LEU A 1 497 ? -10.215 -10.304 -5.582 1.00 96.00 497 LEU A N 1
ATOM 3844 C CA . LEU A 1 497 ? -9.031 -11.147 -5.410 1.00 96.00 497 LEU A CA 1
ATOM 3845 C C . LEU A 1 497 ? -8.444 -11.585 -6.758 1.00 96.00 497 LEU A C 1
ATOM 3847 O O . LEU A 1 497 ? -7.227 -11.658 -6.890 1.00 96.00 497 LEU A O 1
ATOM 3851 N N . GLY A 1 498 ? -9.280 -11.789 -7.782 1.00 93.81 498 GLY A N 1
ATOM 3852 C CA . GLY A 1 498 ? -8.838 -12.082 -9.147 1.00 93.81 498 GLY A CA 1
ATOM 3853 C C . GLY A 1 498 ? -7.922 -11.003 -9.732 1.00 93.81 498 GLY A C 1
ATOM 3854 O O . GLY A 1 498 ? -6.974 -11.334 -10.439 1.00 93.81 498 GLY A O 1
ATOM 3855 N N . GLY A 1 499 ? -8.121 -9.731 -9.361 1.00 88.06 499 GLY A N 1
ATOM 3856 C CA . GLY A 1 499 ? -7.215 -8.631 -9.718 1.00 88.06 499 GLY A CA 1
ATOM 3857 C C . GLY A 1 499 ? -5.805 -8.743 -9.117 1.00 88.06 499 GLY A C 1
ATOM 3858 O O . GLY A 1 499 ? -4.883 -8.081 -9.587 1.00 88.06 499 GLY A O 1
ATOM 3859 N N . PHE A 1 500 ? -5.618 -9.601 -8.112 1.00 92.00 500 PHE A N 1
ATOM 3860 C CA . PHE A 1 500 ? -4.333 -9.882 -7.468 1.00 92.00 500 PHE A CA 1
ATOM 3861 C C . PHE A 1 500 ? -3.849 -11.317 -7.705 1.00 92.00 500 PHE A C 1
ATOM 3863 O O . PHE A 1 500 ? -2.906 -11.755 -7.044 1.00 92.00 500 PHE A O 1
ATOM 3870 N N . LYS A 1 501 ? -4.467 -12.054 -8.637 1.00 90.81 501 LYS A N 1
ATOM 3871 C CA . LYS A 1 501 ? -4.107 -13.446 -8.913 1.00 90.81 501 LYS A CA 1
ATOM 3872 C C . LYS A 1 501 ? -2.615 -13.581 -9.246 1.00 90.81 501 LYS A C 1
ATOM 3874 O O . LYS A 1 501 ? -2.073 -12.807 -10.033 1.00 90.81 501 LYS A O 1
ATOM 3879 N N . GLY A 1 502 ? -1.957 -14.564 -8.635 1.00 81.31 502 GLY A N 1
ATOM 3880 C CA . GLY A 1 502 ? -0.520 -14.827 -8.768 1.00 81.31 502 GLY A CA 1
ATOM 3881 C C . GLY A 1 502 ? 0.377 -13.977 -7.862 1.00 81.31 502 GLY A C 1
ATOM 3882 O O . GLY A 1 502 ? 1.581 -14.212 -7.821 1.00 81.31 502 GLY A O 1
ATOM 3883 N N . LYS A 1 503 ? -0.172 -13.013 -7.113 1.00 85.50 503 LYS A N 1
ATOM 3884 C CA . LYS A 1 503 ? 0.579 -12.237 -6.114 1.00 85.50 503 LYS A CA 1
ATOM 3885 C C . LYS A 1 503 ? 0.472 -12.888 -4.742 1.00 85.50 503 LYS A C 1
ATOM 3887 O O . LYS A 1 503 ? -0.529 -13.532 -4.439 1.00 85.50 503 LYS A O 1
ATOM 3892 N N . THR A 1 504 ? 1.470 -12.677 -3.891 1.00 92.19 504 THR A N 1
ATOM 3893 C CA . THR A 1 504 ? 1.357 -13.036 -2.473 1.00 92.19 504 THR A CA 1
ATOM 3894 C C . THR A 1 504 ? 0.406 -12.084 -1.739 1.00 92.19 504 THR A C 1
ATOM 3896 O O . THR A 1 504 ? 0.203 -10.946 -2.177 1.00 92.19 504 THR A O 1
ATOM 3899 N N . LEU A 1 505 ? -0.173 -12.510 -0.612 1.00 95.56 505 LEU A N 1
ATOM 3900 C CA . LEU A 1 505 ? -1.048 -11.655 0.202 1.00 95.56 505 LEU A CA 1
ATOM 3901 C C . LEU A 1 505 ? -0.344 -10.379 0.675 1.00 95.56 505 LEU A C 1
ATOM 3903 O O . LEU A 1 505 ? -0.941 -9.304 0.597 1.00 95.56 505 LEU A O 1
ATOM 3907 N N . ARG A 1 506 ? 0.924 -10.476 1.104 1.00 93.81 506 ARG A N 1
ATOM 3908 C CA . ARG A 1 506 ? 1.750 -9.313 1.475 1.00 93.81 506 ARG A CA 1
ATOM 3909 C C . ARG A 1 506 ? 1.786 -8.298 0.343 1.00 93.81 506 ARG A C 1
ATOM 3911 O O . ARG A 1 506 ? 1.368 -7.153 0.507 1.00 93.81 506 ARG A O 1
ATOM 3918 N N . ARG A 1 507 ? 2.169 -8.767 -0.845 1.00 87.06 507 ARG A N 1
ATOM 3919 C CA . ARG A 1 507 ? 2.288 -7.930 -2.033 1.00 87.06 507 ARG A CA 1
ATOM 3920 C C . ARG A 1 507 ? 0.956 -7.302 -2.438 1.00 87.06 507 ARG A C 1
ATOM 3922 O O . ARG A 1 507 ? 0.912 -6.115 -2.746 1.00 87.06 507 ARG A O 1
ATOM 3929 N N . ALA A 1 508 ? -0.128 -8.074 -2.440 1.00 92.69 508 ALA A N 1
ATOM 3930 C CA . ALA A 1 508 ? -1.454 -7.579 -2.799 1.00 92.69 508 ALA A CA 1
ATOM 3931 C C . ALA A 1 508 ? -1.929 -6.465 -1.852 1.00 92.69 508 ALA A C 1
ATOM 3933 O O . ALA A 1 508 ? -2.433 -5.435 -2.305 1.00 92.69 508 ALA A O 1
ATOM 3934 N N . VAL A 1 509 ? -1.737 -6.648 -0.542 1.00 93.62 509 VAL A N 1
ATOM 3935 C CA . VAL A 1 509 ? -2.124 -5.656 0.470 1.00 93.62 509 VAL A CA 1
ATOM 3936 C C . VAL A 1 509 ? -1.265 -4.398 0.360 1.00 93.62 509 VAL A C 1
ATOM 3938 O O . VAL A 1 509 ? -1.805 -3.294 0.398 1.00 93.62 509 VAL A O 1
ATOM 3941 N N . ASP A 1 510 ? 0.042 -4.536 0.146 1.00 89.38 510 ASP A N 1
ATOM 3942 C CA . ASP A 1 510 ? 0.939 -3.385 0.008 1.00 89.38 510 ASP A CA 1
ATOM 3943 C C . ASP A 1 510 ? 0.684 -2.588 -1.279 1.00 89.38 510 ASP A C 1
ATOM 3945 O O . ASP A 1 510 ? 0.768 -1.357 -1.255 1.00 89.38 510 ASP A O 1
ATOM 3949 N N . ILE A 1 511 ? 0.294 -3.252 -2.377 1.00 86.06 511 ILE A N 1
ATOM 3950 C CA . ILE A 1 511 ? -0.213 -2.587 -3.591 1.00 86.06 511 ILE A CA 1
ATOM 3951 C C . ILE A 1 511 ? -1.476 -1.789 -3.263 1.00 86.06 511 ILE A C 1
ATOM 3953 O O . ILE A 1 511 ? -1.583 -0.621 -3.638 1.00 86.06 511 ILE A O 1
ATOM 3957 N N . MET A 1 512 ? -2.424 -2.399 -2.545 1.00 88.56 512 MET A N 1
ATOM 3958 C CA . MET A 1 512 ? -3.664 -1.732 -2.145 1.00 88.56 512 MET A CA 1
ATOM 3959 C C . MET A 1 512 ? -3.419 -0.526 -1.239 1.00 88.56 512 MET A C 1
ATOM 3961 O O . MET A 1 512 ? -4.119 0.477 -1.360 1.00 88.56 512 MET A O 1
ATOM 3965 N N . ALA A 1 513 ? -2.425 -0.610 -0.359 1.00 86.88 513 ALA A N 1
ATOM 3966 C CA . ALA A 1 513 ? -2.032 0.463 0.546 1.00 86.88 513 ALA A CA 1
ATOM 3967 C C . ALA A 1 513 ? -1.127 1.527 -0.097 1.00 86.88 513 ALA A C 1
ATOM 3969 O O . ALA A 1 513 ? -0.898 2.572 0.508 1.00 86.88 513 ALA A O 1
ATOM 3970 N N . GLY A 1 514 ? -0.561 1.254 -1.279 1.00 81.25 514 GLY A N 1
ATOM 3971 C CA . GLY A 1 514 ? 0.482 2.083 -1.894 1.00 81.25 514 GLY A CA 1
ATOM 3972 C C . GLY A 1 514 ? 1.799 2.126 -1.103 1.00 81.25 514 GLY A C 1
ATOM 3973 O O . GLY A 1 514 ? 2.639 2.980 -1.358 1.00 81.25 514 GLY A O 1
ATOM 3974 N N . ALA A 1 515 ? 1.986 1.234 -0.127 1.00 65.19 515 ALA A N 1
ATOM 3975 C CA . ALA A 1 515 ? 3.040 1.335 0.884 1.00 65.19 515 ALA A CA 1
ATOM 3976 C C . ALA A 1 515 ? 4.380 0.698 0.471 1.00 65.19 515 ALA A C 1
ATOM 3978 O O . ALA A 1 515 ? 5.418 1.043 1.027 1.00 65.19 515 ALA A O 1
ATOM 3979 N N . GLY A 1 516 ? 4.378 -0.199 -0.519 1.00 62.22 516 GLY A N 1
ATOM 3980 C CA . GLY A 1 516 ? 5.602 -0.810 -1.050 1.00 62.22 516 GLY A CA 1
ATOM 3981 C C . GLY A 1 516 ? 6.188 -0.067 -2.249 1.00 62.22 516 GLY A C 1
ATOM 3982 O O . GLY A 1 516 ? 7.386 -0.132 -2.489 1.00 62.22 516 GLY A O 1
ATOM 3983 N N . THR A 1 517 ? 5.379 0.683 -3.001 1.00 70.50 517 THR A N 1
ATOM 3984 C CA . THR A 1 517 ? 5.772 1.148 -4.338 1.00 70.50 517 THR A CA 1
ATOM 3985 C C . THR A 1 517 ? 6.943 2.127 -4.307 1.00 70.50 517 THR A C 1
ATOM 3987 O O . THR A 1 517 ? 7.902 1.933 -5.040 1.00 70.50 517 THR A O 1
ATOM 3990 N N . ALA A 1 518 ? 6.925 3.146 -3.449 1.00 74.31 518 ALA A N 1
ATOM 3991 C CA . ALA A 1 518 ? 7.956 4.182 -3.492 1.00 74.31 518 ALA A CA 1
ATOM 3992 C C . ALA A 1 518 ? 9.322 3.718 -2.956 1.00 74.31 518 ALA A C 1
ATOM 3994 O O . ALA A 1 518 ? 10.356 4.022 -3.549 1.00 74.31 518 ALA A O 1
ATOM 3995 N N . GLN A 1 519 ? 9.346 2.971 -1.846 1.00 75.44 519 GLN A N 1
ATOM 3996 C CA . GLN A 1 519 ? 10.601 2.498 -1.256 1.00 75.44 519 GLN A CA 1
ATOM 3997 C C . GLN A 1 519 ? 11.226 1.365 -2.082 1.00 75.44 519 GLN A C 1
ATOM 3999 O O . GLN A 1 519 ? 12.440 1.371 -2.285 1.00 75.44 519 GLN A O 1
ATOM 4004 N N . GLU A 1 520 ? 10.417 0.433 -2.601 1.00 84.38 520 GLU A N 1
ATOM 4005 C CA . GLU A 1 520 ? 10.882 -0.564 -3.574 1.00 84.38 520 GLU A CA 1
ATOM 4006 C C . GLU A 1 520 ? 11.433 0.127 -4.826 1.00 84.38 520 GLU A C 1
ATOM 4008 O O . GLU A 1 520 ? 12.550 -0.177 -5.238 1.00 84.38 520 GLU A O 1
ATOM 4013 N N . LEU A 1 521 ? 10.698 1.095 -5.397 1.00 89.12 521 LEU A N 1
ATOM 4014 C CA . LEU A 1 521 ? 11.149 1.858 -6.564 1.00 89.12 521 LEU A CA 1
ATOM 4015 C C . LEU A 1 521 ? 12.489 2.533 -6.292 1.00 89.12 521 LEU A C 1
ATOM 4017 O O . LEU A 1 521 ? 13.387 2.461 -7.120 1.00 89.12 521 LEU A O 1
ATOM 4021 N N . LYS A 1 522 ? 12.657 3.150 -5.120 1.00 89.44 522 LYS A N 1
ATOM 4022 C CA . LYS A 1 522 ? 13.924 3.772 -4.725 1.00 89.44 522 LYS A CA 1
ATOM 4023 C C . LYS A 1 522 ? 15.076 2.761 -4.692 1.00 89.44 522 LYS A C 1
ATOM 4025 O O . LYS A 1 522 ? 16.174 3.093 -5.135 1.00 89.44 522 LYS A O 1
ATOM 4030 N N . GLY A 1 523 ? 14.834 1.548 -4.188 1.00 89.81 523 GLY A N 1
ATOM 4031 C CA . GLY A 1 523 ? 15.807 0.453 -4.225 1.00 89.81 523 GLY A CA 1
ATOM 4032 C C . GLY A 1 523 ? 16.169 0.059 -5.658 1.00 89.81 523 GLY A C 1
ATOM 4033 O O . GLY A 1 523 ? 17.343 0.067 -6.026 1.00 89.81 523 GLY A O 1
ATOM 4034 N N . TYR A 1 524 ? 15.157 -0.172 -6.496 1.00 95.00 524 TYR A N 1
ATOM 4035 C CA . TYR A 1 524 ? 15.345 -0.511 -7.905 1.00 95.00 524 TYR A CA 1
ATOM 4036 C C . TYR A 1 524 ? 16.050 0.589 -8.702 1.00 95.00 524 TYR A C 1
ATOM 4038 O O . TYR A 1 524 ? 16.937 0.285 -9.492 1.00 95.00 524 TYR A O 1
ATOM 4046 N N . LEU A 1 525 ? 15.723 1.863 -8.476 1.00 95.25 525 LEU A N 1
ATOM 4047 C CA . LEU A 1 525 ? 16.393 3.003 -9.106 1.00 95.25 525 LEU A CA 1
ATOM 4048 C C . LEU A 1 525 ? 17.871 3.073 -8.722 1.00 95.25 525 LEU A C 1
ATOM 4050 O O . LEU A 1 525 ? 18.706 3.372 -9.575 1.00 95.25 525 LEU A O 1
ATOM 4054 N N . ALA A 1 526 ? 18.216 2.793 -7.463 1.00 95.81 526 ALA A N 1
ATOM 4055 C CA . ALA A 1 526 ? 19.608 2.780 -7.025 1.00 95.81 526 ALA A CA 1
ATOM 4056 C C . ALA A 1 526 ? 20.411 1.681 -7.744 1.00 95.81 526 ALA A C 1
ATOM 4058 O O . ALA A 1 526 ? 21.467 1.966 -8.318 1.00 95.81 526 ALA A O 1
ATOM 4059 N N . ASP A 1 527 ? 19.882 0.456 -7.782 1.00 95.75 527 ASP A N 1
ATOM 4060 C CA . ASP A 1 527 ? 20.518 -0.678 -8.460 1.00 95.75 527 ASP A CA 1
ATOM 4061 C C . ASP A 1 527 ? 20.593 -0.461 -9.982 1.00 95.75 527 ASP A C 1
ATOM 4063 O O . ASP A 1 527 ? 21.633 -0.682 -10.611 1.00 95.75 527 ASP A O 1
ATOM 4067 N N . ALA A 1 528 ? 19.517 0.044 -10.588 1.00 97.62 528 ALA A N 1
ATOM 4068 C CA . ALA A 1 528 ? 19.453 0.313 -12.017 1.00 97.62 528 ALA A CA 1
ATOM 4069 C C . ALA A 1 528 ? 20.450 1.411 -12.426 1.00 97.62 528 ALA A C 1
ATOM 4071 O O . ALA A 1 528 ? 21.158 1.252 -13.421 1.00 97.62 528 ALA A O 1
ATOM 4072 N N . ASN A 1 529 ? 20.581 2.490 -11.648 1.00 97.38 529 ASN A N 1
ATOM 4073 C CA . ASN A 1 529 ? 21.570 3.538 -11.911 1.00 97.38 529 ASN A CA 1
ATOM 4074 C C . ASN A 1 529 ? 23.008 3.050 -11.758 1.00 97.38 529 ASN A C 1
ATOM 4076 O O . ASN A 1 529 ? 23.876 3.421 -12.553 1.00 97.38 529 ASN A O 1
ATOM 4080 N N . HIS A 1 530 ? 23.270 2.193 -10.770 1.00 96.81 530 HIS A N 1
ATOM 4081 C CA . HIS A 1 530 ? 24.570 1.545 -10.645 1.00 96.81 530 HIS A CA 1
ATOM 4082 C C . HIS A 1 530 ? 24.912 0.755 -11.921 1.00 96.81 530 HIS A C 1
ATOM 4084 O O . HIS A 1 530 ? 25.992 0.919 -12.495 1.00 96.81 530 HIS A O 1
ATOM 4090 N N . ASN A 1 531 ? 23.954 -0.023 -12.426 1.00 97.31 531 ASN A N 1
ATOM 4091 C CA . ASN A 1 531 ? 24.091 -0.793 -13.662 1.00 97.31 531 ASN A CA 1
ATOM 4092 C C . ASN A 1 531 ? 24.246 0.084 -14.911 1.00 97.31 531 ASN A C 1
ATOM 4094 O O . ASN A 1 531 ? 25.048 -0.234 -15.798 1.00 97.31 531 ASN A O 1
ATOM 4098 N N . LEU A 1 532 ? 23.514 1.200 -14.982 1.00 97.56 532 LEU A N 1
ATOM 4099 C CA . LEU A 1 532 ? 23.633 2.183 -16.055 1.00 97.56 532 LEU A CA 1
ATOM 4100 C C . LEU A 1 532 ? 25.063 2.722 -16.128 1.00 97.56 532 LEU A C 1
ATOM 4102 O O . LEU A 1 532 ? 25.675 2.688 -17.196 1.00 97.56 532 LEU A O 1
ATOM 4106 N N . LEU A 1 533 ? 25.615 3.179 -15.002 1.00 96.88 533 LEU A N 1
ATOM 4107 C CA . LEU A 1 533 ? 26.969 3.735 -14.940 1.00 96.88 533 LEU A CA 1
ATOM 4108 C C . LEU A 1 533 ? 28.044 2.699 -15.290 1.00 96.88 533 LEU A C 1
ATOM 4110 O O . LEU A 1 533 ? 29.022 3.040 -15.954 1.00 96.88 533 LEU A O 1
ATOM 4114 N N . ALA A 1 534 ? 27.845 1.437 -14.904 1.00 96.81 534 ALA A N 1
ATOM 4115 C CA . ALA A 1 534 ? 28.782 0.352 -15.191 1.00 96.81 534 ALA A CA 1
ATOM 4116 C C . ALA A 1 534 ? 28.857 -0.027 -16.685 1.00 96.81 534 ALA A C 1
ATOM 4118 O O . ALA A 1 534 ? 29.870 -0.562 -17.140 1.00 96.81 534 ALA A O 1
ATOM 4119 N N . THR A 1 535 ? 27.796 0.226 -17.462 1.00 96.62 535 THR A N 1
ATOM 4120 C CA . THR A 1 535 ? 27.642 -0.352 -18.813 1.00 96.62 535 THR A CA 1
ATOM 4121 C C . THR A 1 535 ? 27.421 0.670 -19.935 1.00 96.62 535 THR A C 1
ATOM 4123 O O . THR A 1 535 ? 27.721 0.381 -21.101 1.00 96.62 535 THR A O 1
ATOM 4126 N N . SER A 1 536 ? 26.926 1.871 -19.626 1.00 96.38 536 SER A N 1
ATOM 4127 C CA . SER A 1 536 ? 26.550 2.891 -20.612 1.00 96.38 536 SER A CA 1
ATOM 4128 C C . SER A 1 536 ? 27.670 3.894 -20.867 1.00 96.38 536 SER A C 1
ATOM 4130 O O . SER A 1 536 ? 28.131 4.586 -19.966 1.00 96.38 536 SER A O 1
ATOM 4132 N N . ARG A 1 537 ? 28.070 4.044 -22.133 1.00 94.81 537 ARG A N 1
ATOM 4133 C CA . ARG A 1 537 ? 29.032 5.081 -22.545 1.00 94.81 537 ARG A CA 1
ATOM 4134 C C . ARG A 1 537 ? 28.420 6.482 -22.513 1.00 94.81 537 ARG A C 1
ATOM 4136 O O . ARG A 1 537 ? 29.058 7.402 -22.015 1.00 94.81 537 ARG A O 1
ATOM 4143 N N . THR A 1 538 ? 27.168 6.626 -22.956 1.00 94.69 538 THR A N 1
ATOM 4144 C CA . THR A 1 538 ? 26.459 7.916 -22.971 1.00 94.69 538 THR A CA 1
ATOM 4145 C C . THR A 1 538 ? 26.285 8.476 -21.563 1.00 94.69 538 THR A C 1
ATOM 4147 O O . THR A 1 538 ? 26.562 9.645 -21.345 1.00 94.69 538 THR A O 1
ATOM 4150 N N . ALA A 1 539 ? 25.921 7.641 -20.581 1.00 95.25 539 ALA A N 1
ATOM 4151 C CA . ALA A 1 539 ? 25.783 8.079 -19.185 1.00 95.25 539 ALA A CA 1
ATOM 4152 C C . ALA A 1 539 ? 27.122 8.513 -18.545 1.00 95.25 539 ALA A C 1
ATOM 4154 O O . ALA A 1 539 ? 27.121 9.172 -17.505 1.00 95.25 539 ALA A O 1
ATOM 4155 N N . ASN A 1 540 ? 28.243 8.155 -19.181 1.00 95.12 540 ASN A N 1
ATOM 4156 C CA . ASN A 1 540 ? 29.608 8.549 -18.835 1.00 95.12 540 ASN A CA 1
ATOM 4157 C C . ASN A 1 540 ? 30.168 9.638 -19.780 1.00 95.12 540 ASN A C 1
ATOM 4159 O O . ASN A 1 540 ? 31.380 9.819 -19.859 1.00 95.12 540 ASN A O 1
ATOM 4163 N N . GLY A 1 541 ? 29.313 10.338 -20.533 1.00 94.56 541 GLY A N 1
ATOM 4164 C CA . GLY A 1 541 ? 29.700 11.491 -21.355 1.00 94.56 541 GLY A CA 1
ATOM 4165 C C . GLY A 1 541 ? 30.243 11.167 -22.746 1.00 94.56 541 GLY A C 1
ATOM 4166 O O . GLY A 1 541 ? 30.705 12.055 -23.454 1.00 94.56 541 GLY A O 1
ATOM 4167 N N . THR A 1 542 ? 30.206 9.900 -23.170 1.00 94.31 542 THR A N 1
ATOM 4168 C CA . THR A 1 542 ? 30.715 9.484 -24.486 1.00 94.31 542 THR A CA 1
ATOM 4169 C C . THR A 1 542 ? 29.573 9.191 -25.457 1.00 94.31 542 THR A C 1
ATOM 4171 O O . THR A 1 542 ? 28.875 8.182 -25.321 1.00 94.31 542 THR A O 1
ATOM 4174 N N . ILE A 1 543 ? 29.427 10.032 -26.484 1.00 89.25 543 ILE A N 1
ATOM 4175 C CA . ILE A 1 543 ? 28.525 9.800 -27.619 1.00 89.25 543 ILE A CA 1
ATOM 4176 C C . ILE A 1 543 ? 29.295 9.041 -28.706 1.00 89.25 543 ILE A C 1
ATOM 4178 O O . ILE A 1 543 ? 30.160 9.601 -29.374 1.00 89.25 543 ILE A O 1
ATOM 4182 N N . ASP A 1 544 ? 29.002 7.750 -28.880 1.00 86.88 544 ASP A N 1
ATOM 4183 C CA . ASP A 1 544 ? 29.631 6.939 -29.928 1.00 86.88 544 ASP A CA 1
ATOM 4184 C C . ASP A 1 544 ? 28.791 6.920 -31.212 1.00 86.88 544 ASP A C 1
ATOM 4186 O O . ASP A 1 544 ? 27.764 6.233 -31.294 1.00 86.88 544 ASP A O 1
ATOM 4190 N N . THR A 1 545 ? 29.277 7.635 -32.225 1.00 84.19 545 THR A N 1
ATOM 4191 C CA . THR A 1 545 ? 28.731 7.660 -33.588 1.00 84.19 545 THR A CA 1
ATOM 4192 C C . THR A 1 545 ? 29.459 6.713 -34.549 1.00 84.19 545 THR A C 1
ATOM 4194 O O . THR A 1 545 ? 29.081 6.629 -35.710 1.00 84.19 545 THR A O 1
ATOM 4197 N N . SER A 1 546 ? 30.465 5.952 -34.095 1.00 81.19 546 SER A N 1
ATOM 4198 C CA . SER A 1 546 ? 31.321 5.128 -34.969 1.00 81.19 546 SER A CA 1
ATOM 4199 C C . SER A 1 546 ? 30.677 3.839 -35.494 1.00 81.19 546 SER A C 1
ATOM 4201 O O . SER A 1 546 ? 31.285 3.138 -36.298 1.00 81.19 546 SER A O 1
ATOM 4203 N N . ALA A 1 547 ? 29.476 3.487 -35.025 1.00 75.31 547 ALA A N 1
ATOM 4204 C CA . ALA A 1 547 ? 28.826 2.221 -35.368 1.00 75.31 547 ALA A CA 1
ATOM 4205 C C . ALA A 1 547 ? 28.216 2.193 -36.782 1.00 75.31 547 ALA A C 1
ATOM 4207 O O . ALA A 1 547 ? 28.088 1.109 -37.348 1.00 75.31 547 ALA A O 1
ATOM 4208 N N . SER A 1 548 ? 27.849 3.352 -37.341 1.00 78.81 548 SER A N 1
ATOM 4209 C CA . SER A 1 548 ? 27.437 3.500 -38.741 1.00 78.81 548 SER A CA 1
ATOM 4210 C C . SER A 1 548 ? 27.627 4.941 -39.217 1.00 78.81 548 SER A C 1
ATOM 4212 O O . SER A 1 548 ? 27.550 5.891 -38.434 1.00 78.81 548 SER A O 1
ATOM 4214 N N . SER A 1 549 ? 27.855 5.101 -40.520 1.00 78.81 549 SER A N 1
ATOM 4215 C CA . SER A 1 549 ? 28.059 6.397 -41.179 1.00 78.81 549 SER A CA 1
ATOM 4216 C C . SER A 1 549 ? 26.867 7.353 -40.988 1.00 78.81 549 SER A C 1
ATOM 4218 O O . SER A 1 549 ? 27.038 8.566 -40.867 1.00 78.81 549 SER A O 1
ATOM 4220 N N . THR A 1 550 ? 25.656 6.798 -40.888 1.00 81.94 550 THR A N 1
ATOM 4221 C CA . THR A 1 550 ? 24.391 7.530 -40.773 1.00 81.94 550 THR A CA 1
ATOM 4222 C C . THR A 1 550 ? 24.005 7.873 -39.335 1.00 81.94 550 THR A C 1
ATOM 4224 O O . THR A 1 550 ? 23.128 8.712 -39.139 1.00 81.94 550 THR A O 1
ATOM 4227 N N . LYS A 1 551 ? 24.640 7.271 -38.316 1.00 81.00 551 LYS A N 1
ATOM 4228 C CA . LYS A 1 551 ? 24.239 7.454 -36.908 1.00 81.00 551 LYS A CA 1
ATOM 4229 C C . LYS A 1 551 ? 24.346 8.906 -36.453 1.00 81.00 551 LYS A C 1
ATOM 4231 O O . LYS A 1 551 ? 23.484 9.395 -35.738 1.00 81.00 551 LYS A O 1
ATOM 4236 N N . ALA A 1 552 ? 25.373 9.625 -36.899 1.00 84.56 552 ALA A N 1
ATOM 4237 C CA . ALA A 1 552 ? 25.526 11.040 -36.563 1.00 84.56 552 ALA A CA 1
ATOM 4238 C C . ALA A 1 552 ? 24.331 11.896 -37.031 1.00 84.56 552 ALA A C 1
ATOM 4240 O O . ALA A 1 552 ? 24.019 12.899 -36.398 1.00 84.56 552 ALA A O 1
ATOM 4241 N N . ALA A 1 553 ? 23.637 11.496 -38.104 1.00 86.50 553 ALA A N 1
ATOM 4242 C CA . ALA A 1 553 ? 22.499 12.240 -38.634 1.00 86.50 553 ALA A CA 1
ATOM 4243 C C . ALA A 1 553 ? 21.216 12.068 -37.804 1.00 86.50 553 ALA A C 1
ATOM 4245 O O . ALA A 1 553 ? 20.369 12.963 -37.841 1.00 86.50 553 ALA A O 1
ATOM 4246 N N . SER A 1 554 ? 21.070 10.961 -37.065 1.00 84.56 554 SER A N 1
ATOM 4247 C CA . SER A 1 554 ? 19.900 10.680 -36.220 1.00 84.56 554 SER A CA 1
ATOM 4248 C C . SER A 1 554 ? 20.029 11.217 -34.793 1.00 84.56 554 SER A C 1
ATOM 4250 O O . SER A 1 554 ? 19.032 11.273 -34.080 1.00 84.56 554 SER A O 1
ATOM 4252 N N . MET A 1 555 ? 21.232 11.606 -34.365 1.00 88.00 555 MET A N 1
ATOM 4253 C CA . MET A 1 555 ? 21.467 12.166 -33.031 1.00 88.00 555 MET A CA 1
ATOM 4254 C C . MET A 1 555 ? 21.122 13.658 -32.985 1.00 88.00 555 MET A C 1
ATOM 4256 O O . MET A 1 555 ? 21.305 14.384 -33.968 1.00 88.00 555 MET A O 1
ATOM 4260 N N . GLU A 1 556 ? 20.666 14.119 -31.824 1.00 89.12 556 GLU A N 1
ATOM 4261 C CA . GLU A 1 556 ? 20.606 15.544 -31.507 1.00 89.12 556 GLU A CA 1
ATOM 4262 C C . GLU A 1 556 ? 22.016 16.137 -31.378 1.00 89.12 556 GLU A C 1
ATOM 4264 O O . GLU A 1 556 ? 22.971 15.458 -30.990 1.00 89.12 556 GLU A O 1
ATOM 4269 N N . SER A 1 557 ? 22.157 17.423 -31.701 1.00 89.44 557 SER A N 1
ATOM 4270 C CA . SER A 1 557 ? 23.438 18.136 -31.611 1.00 89.44 557 SER A CA 1
ATOM 4271 C C . SER A 1 557 ? 23.705 18.614 -30.180 1.00 89.44 557 SER A C 1
ATOM 4273 O O . SER A 1 557 ? 23.768 19.816 -29.928 1.00 89.44 557 SER A O 1
ATOM 4275 N N . ILE A 1 558 ? 23.856 17.666 -29.257 1.00 92.38 558 ILE A N 1
ATOM 4276 C CA . ILE A 1 558 ? 24.155 17.902 -27.839 1.00 92.38 558 ILE A CA 1
ATOM 4277 C C . ILE A 1 558 ? 25.594 17.498 -27.512 1.00 92.38 558 ILE A C 1
ATOM 4279 O O . ILE A 1 558 ? 26.166 16.612 -28.154 1.00 92.38 558 ILE A O 1
ATOM 4283 N N . ASP A 1 559 ? 26.195 18.149 -26.519 1.00 94.88 559 ASP A N 1
ATOM 4284 C CA . ASP A 1 559 ? 27.522 17.761 -26.044 1.00 94.88 559 ASP A CA 1
ATOM 4285 C C . ASP A 1 559 ? 27.477 16.512 -25.140 1.00 94.88 559 ASP A C 1
ATOM 4287 O O . ASP A 1 559 ? 26.416 15.973 -24.811 1.00 94.88 559 ASP A O 1
ATOM 4291 N N . GLY A 1 560 ? 28.657 16.001 -24.778 1.00 93.81 560 GLY A N 1
ATOM 4292 C CA . GLY A 1 560 ? 28.777 14.781 -23.981 1.00 93.81 560 GLY A CA 1
ATOM 4293 C C . GLY A 1 560 ? 28.184 14.901 -22.576 1.00 93.81 560 GLY A C 1
ATOM 4294 O O . GLY A 1 560 ? 27.552 13.954 -22.107 1.00 93.81 560 GLY A O 1
ATOM 4295 N N . ASP A 1 561 ? 28.343 16.049 -21.917 1.00 95.31 561 ASP A N 1
ATOM 4296 C CA . ASP A 1 561 ? 27.864 16.257 -20.548 1.00 95.31 561 ASP A CA 1
ATOM 4297 C C . ASP A 1 561 ? 26.336 16.367 -20.526 1.00 95.31 561 ASP A C 1
ATOM 4299 O O . ASP A 1 561 ? 25.672 15.731 -19.700 1.00 95.31 561 ASP A O 1
ATOM 4303 N N . GLU A 1 562 ? 25.766 17.093 -21.488 1.00 95.50 562 GLU A N 1
ATOM 4304 C CA . GLU A 1 562 ? 24.325 17.170 -21.692 1.00 95.50 562 GLU A CA 1
ATOM 4305 C C . GLU A 1 562 ? 23.735 15.792 -22.026 1.00 95.50 562 GLU A C 1
ATOM 4307 O O . GLU A 1 562 ? 22.742 15.379 -21.418 1.00 95.50 562 GLU A O 1
ATOM 4312 N N . ALA A 1 563 ? 24.372 15.027 -22.917 1.00 94.69 563 ALA A N 1
ATOM 4313 C CA . ALA A 1 563 ? 23.947 13.665 -23.229 1.00 94.69 563 ALA A CA 1
ATOM 4314 C C . ALA A 1 563 ? 24.009 12.735 -22.008 1.00 94.69 563 ALA A C 1
ATOM 4316 O O . ALA A 1 563 ? 23.122 11.897 -21.833 1.00 94.69 563 ALA A O 1
ATOM 4317 N N . ALA A 1 564 ? 25.014 12.881 -21.141 1.00 96.31 564 ALA A N 1
ATOM 4318 C CA . ALA A 1 564 ? 25.119 12.108 -19.907 1.00 96.31 564 ALA A CA 1
ATOM 4319 C C . ALA A 1 564 ? 24.014 12.455 -18.907 1.00 96.31 564 ALA A C 1
ATOM 4321 O O . ALA A 1 564 ? 23.413 11.548 -18.325 1.00 96.31 564 ALA A O 1
ATOM 4322 N N . ALA A 1 565 ? 23.734 13.747 -18.718 1.00 96.31 565 ALA A N 1
ATOM 4323 C CA . ALA A 1 565 ? 22.664 14.215 -17.845 1.00 96.31 565 ALA A CA 1
ATOM 4324 C C . ALA A 1 565 ? 21.293 13.724 -18.335 1.00 96.31 565 ALA A C 1
ATOM 4326 O O . ALA A 1 565 ? 20.553 13.110 -17.560 1.00 96.31 565 ALA A O 1
ATOM 4327 N N . ARG A 1 566 ? 20.998 13.898 -19.633 1.00 96.94 566 ARG A N 1
ATOM 4328 C CA . ARG A 1 566 ? 19.767 13.397 -20.265 1.00 96.94 566 ARG A CA 1
ATOM 4329 C C . ARG A 1 566 ? 19.662 11.880 -20.148 1.00 96.94 566 ARG A C 1
ATOM 4331 O O . ARG A 1 566 ? 18.635 11.380 -19.711 1.00 96.94 566 ARG A O 1
ATOM 4338 N N . ALA A 1 567 ? 20.733 11.134 -20.431 1.00 96.31 567 ALA A N 1
ATOM 4339 C CA . ALA A 1 567 ? 20.714 9.674 -20.349 1.00 96.31 567 ALA A CA 1
ATOM 4340 C C . ALA A 1 567 ? 20.389 9.149 -18.941 1.00 96.31 567 ALA A C 1
ATOM 4342 O O . ALA A 1 567 ? 19.695 8.141 -18.837 1.00 96.31 567 ALA A O 1
ATOM 4343 N N . LYS A 1 568 ? 20.867 9.806 -17.874 1.00 97.62 568 LYS A N 1
ATOM 4344 C CA . LYS A 1 568 ? 20.540 9.434 -16.485 1.00 97.62 568 LYS A CA 1
ATOM 4345 C C . LYS A 1 568 ? 19.082 9.747 -16.156 1.00 97.62 568 LYS A C 1
ATOM 4347 O O . LYS A 1 568 ? 18.349 8.850 -15.761 1.00 97.62 568 LYS A O 1
ATOM 4352 N N . ALA A 1 569 ? 18.646 10.982 -16.411 1.00 96.06 569 ALA A N 1
ATOM 4353 C CA . ALA A 1 569 ? 17.272 11.405 -16.139 1.00 96.06 569 ALA A CA 1
ATOM 4354 C C . ALA A 1 569 ? 16.236 10.575 -16.920 1.00 96.06 569 ALA A C 1
ATOM 4356 O O . ALA A 1 569 ? 15.215 10.163 -16.376 1.00 96.06 569 ALA A O 1
ATOM 4357 N N . ASN A 1 570 ? 16.514 10.283 -18.190 1.00 97.81 570 ASN A N 1
ATOM 4358 C CA . ASN A 1 570 ? 15.665 9.447 -19.033 1.00 97.81 570 ASN A CA 1
ATOM 4359 C C . ASN A 1 570 ? 15.608 8.000 -18.537 1.00 97.81 570 ASN A C 1
ATOM 4361 O O . ASN A 1 570 ? 14.548 7.378 -18.576 1.00 97.81 570 ASN A O 1
ATOM 4365 N N . PHE A 1 571 ? 16.732 7.465 -18.055 1.00 98.19 571 PHE A N 1
ATOM 4366 C CA . PHE A 1 571 ? 16.779 6.119 -17.496 1.00 98.19 571 PHE A CA 1
ATOM 4367 C C . PHE A 1 571 ? 15.996 6.018 -16.180 1.00 98.19 571 PHE A C 1
ATOM 4369 O O . PHE A 1 571 ? 15.235 5.070 -16.020 1.00 98.19 571 PHE A O 1
ATOM 4376 N N . ASP A 1 572 ? 16.072 7.022 -15.302 1.00 97.00 572 ASP A N 1
ATOM 4377 C CA . ASP A 1 572 ? 15.248 7.095 -14.085 1.00 97.00 572 ASP A CA 1
ATOM 4378 C C . ASP A 1 572 ? 13.748 7.101 -14.398 1.00 97.00 572 ASP A C 1
ATOM 4380 O O . ASP A 1 572 ? 12.973 6.355 -13.788 1.00 97.00 572 ASP A O 1
ATOM 4384 N N . LYS A 1 573 ? 13.334 7.895 -15.395 1.00 95.31 573 LYS A N 1
ATOM 4385 C CA . LYS A 1 573 ? 11.946 7.915 -15.881 1.00 95.31 573 LYS A CA 1
ATOM 4386 C C . LYS A 1 573 ? 11.537 6.559 -16.455 1.00 95.31 573 LYS A C 1
ATOM 4388 O O . LYS A 1 573 ? 10.458 6.064 -16.147 1.00 95.31 573 LYS A O 1
ATOM 4393 N N . ALA A 1 574 ? 12.402 5.933 -17.251 1.00 97.75 574 ALA A N 1
ATOM 4394 C CA . ALA A 1 574 ? 12.138 4.629 -17.849 1.00 97.75 574 ALA A CA 1
ATOM 4395 C C . ALA A 1 574 ? 12.022 3.508 -16.801 1.00 97.75 574 ALA A C 1
ATOM 4397 O O . ALA A 1 574 ? 11.149 2.653 -16.927 1.00 97.75 574 ALA A O 1
ATOM 4398 N N . ILE A 1 575 ? 12.858 3.516 -15.756 1.00 98.06 575 ILE A N 1
ATOM 4399 C CA . ILE A 1 575 ? 12.773 2.557 -14.643 1.00 98.06 575 ILE A CA 1
ATOM 4400 C C . ILE A 1 575 ? 11.521 2.801 -13.804 1.00 98.06 575 ILE A C 1
ATOM 4402 O O . ILE A 1 575 ? 10.850 1.840 -13.438 1.00 98.06 575 ILE A O 1
ATOM 4406 N N . SER A 1 576 ? 11.159 4.061 -13.557 1.00 91.69 576 SER A N 1
ATOM 4407 C CA . SER A 1 576 ? 9.900 4.408 -12.884 1.00 91.69 576 SER A CA 1
ATOM 4408 C C . SER A 1 576 ? 8.690 3.900 -13.671 1.00 91.69 576 SER A C 1
ATOM 4410 O O . SER A 1 576 ? 7.866 3.181 -13.113 1.00 91.69 576 SER A O 1
ATOM 4412 N N . LEU A 1 577 ? 8.648 4.143 -14.987 1.00 93.25 577 LEU A N 1
ATOM 4413 C CA . LEU A 1 577 ? 7.603 3.621 -15.871 1.00 93.25 577 LEU A CA 1
ATOM 4414 C C . LEU A 1 577 ? 7.565 2.085 -15.867 1.00 93.25 577 LEU A C 1
ATOM 4416 O O . LEU A 1 577 ? 6.505 1.485 -15.709 1.00 93.25 577 LEU A O 1
ATOM 4420 N N . ALA A 1 578 ? 8.719 1.430 -16.011 1.00 96.12 578 ALA A N 1
ATOM 4421 C CA . ALA A 1 578 ? 8.836 -0.026 -15.943 1.00 96.12 578 ALA A CA 1
ATOM 4422 C C . ALA A 1 578 ? 8.300 -0.574 -14.613 1.00 96.12 578 ALA A C 1
ATOM 4424 O O . ALA A 1 578 ? 7.570 -1.564 -14.585 1.00 96.12 578 ALA A O 1
ATOM 4425 N N . PHE A 1 579 ? 8.631 0.081 -13.505 1.00 93.44 579 PHE A N 1
ATOM 4426 C CA . PHE A 1 579 ? 8.160 -0.295 -12.187 1.00 93.44 579 PHE A CA 1
ATOM 4427 C C . PHE A 1 579 ? 6.646 -0.102 -12.062 1.00 93.44 579 PHE A C 1
ATOM 4429 O O . PHE A 1 579 ? 5.957 -1.027 -11.646 1.00 93.44 579 PHE A O 1
ATOM 4436 N N . GLU A 1 580 ? 6.091 1.037 -12.471 1.00 86.38 580 GLU A N 1
ATOM 4437 C CA . GLU A 1 580 ? 4.642 1.291 -12.482 1.00 86.38 580 GLU A CA 1
ATOM 4438 C C . GLU A 1 580 ? 3.873 0.247 -13.304 1.00 86.38 580 GLU A C 1
ATOM 4440 O O . GLU A 1 580 ? 2.829 -0.241 -12.873 1.00 86.38 580 GLU A O 1
ATOM 4445 N N . GLN A 1 581 ? 4.429 -0.162 -14.447 1.00 92.19 581 GLN A N 1
ATOM 4446 C CA . GLN A 1 581 ? 3.830 -1.151 -15.344 1.00 92.19 581 GLN A CA 1
ATOM 4447 C C . GLN A 1 581 ? 4.088 -2.605 -14.921 1.00 92.19 581 GLN A C 1
ATOM 4449 O O . GLN A 1 581 ? 3.508 -3.519 -15.510 1.00 92.19 581 GLN A O 1
ATOM 4454 N N . ARG A 1 582 ? 4.914 -2.863 -13.893 1.00 92.31 582 ARG A N 1
ATOM 4455 C CA . ARG A 1 582 ? 5.327 -4.226 -13.497 1.00 92.31 582 ARG A CA 1
ATOM 4456 C C . ARG A 1 582 ? 4.162 -5.148 -13.171 1.00 92.31 582 ARG A C 1
ATOM 4458 O O . ARG A 1 582 ? 4.262 -6.348 -13.390 1.00 92.31 582 ARG A O 1
ATOM 4465 N N . ASP A 1 583 ? 3.051 -4.592 -12.697 1.00 83.75 583 ASP A N 1
ATOM 4466 C CA . ASP A 1 583 ? 1.845 -5.328 -12.323 1.00 83.75 583 ASP A CA 1
ATOM 4467 C C . ASP A 1 583 ? 0.758 -5.313 -13.419 1.00 83.75 583 ASP A C 1
ATOM 4469 O O . ASP A 1 583 ? -0.294 -5.923 -13.231 1.00 83.75 583 ASP A O 1
ATOM 4473 N N . ALA A 1 584 ? 1.002 -4.664 -14.565 1.00 85.12 584 ALA A N 1
ATOM 4474 C CA . ALA A 1 584 ? 0.031 -4.540 -15.650 1.00 85.12 584 ALA A CA 1
ATOM 4475 C C . ALA A 1 584 ? -0.290 -5.886 -16.328 1.00 85.12 584 ALA A C 1
ATOM 4477 O O . ALA A 1 584 ? 0.488 -6.848 -16.284 1.00 85.12 584 ALA A O 1
ATOM 4478 N N . ASP A 1 585 ? -1.459 -5.952 -16.967 1.00 84.62 585 ASP A N 1
ATOM 4479 C CA . ASP A 1 585 ? -1.885 -7.099 -17.769 1.00 84.62 585 ASP A CA 1
ATOM 4480 C C . ASP A 1 585 ? -1.355 -7.002 -19.208 1.00 84.62 585 ASP A C 1
ATOM 4482 O O . ASP A 1 585 ? -1.773 -6.138 -19.988 1.00 84.62 585 ASP A O 1
ATOM 4486 N N . PHE A 1 586 ? -0.500 -7.956 -19.575 1.00 89.56 586 PHE A N 1
ATOM 4487 C CA . PHE A 1 586 ? 0.055 -8.125 -20.916 1.00 89.56 586 PHE A CA 1
ATOM 4488 C C . PHE A 1 586 ? -0.650 -9.265 -21.648 1.00 89.56 586 PHE A C 1
ATOM 4490 O O . PHE A 1 586 ? -0.025 -10.233 -22.049 1.00 89.56 586 PHE A O 1
ATOM 4497 N N . SER A 1 587 ? -1.960 -9.137 -21.843 1.00 88.38 587 SER A N 1
ATOM 4498 C CA . SER A 1 587 ? -2.812 -10.119 -22.534 1.00 88.38 587 SER A CA 1
ATOM 4499 C C . SER A 1 587 ? -2.569 -10.258 -24.047 1.00 88.38 587 SER A C 1
ATOM 4501 O O . SER A 1 587 ? -3.264 -11.024 -24.712 1.00 88.38 587 SER A O 1
ATOM 4503 N N . SER A 1 588 ? -1.634 -9.494 -24.624 1.00 96.56 588 SER A N 1
ATOM 4504 C CA . SER A 1 588 ? -1.248 -9.621 -26.034 1.00 96.56 588 SER A CA 1
ATOM 4505 C C . SER A 1 588 ? 0.172 -9.116 -26.299 1.00 96.56 588 SER A C 1
ATOM 4507 O O . SER A 1 588 ? 0.667 -8.222 -25.605 1.00 96.56 588 SER A O 1
ATOM 4509 N N . ALA A 1 589 ? 0.789 -9.609 -27.377 1.00 97.38 589 ALA A N 1
ATOM 4510 C CA . ALA A 1 589 ? 2.077 -9.120 -27.876 1.00 97.38 589 ALA A CA 1
ATOM 4511 C C . ALA A 1 589 ? 2.057 -7.620 -28.221 1.00 97.38 589 ALA A C 1
ATOM 4513 O O . ALA A 1 589 ? 3.041 -6.920 -27.998 1.00 97.38 589 ALA A O 1
ATOM 4514 N N . SER A 1 590 ? 0.915 -7.084 -28.672 1.00 97.56 590 SER A N 1
ATOM 4515 C CA . SER A 1 590 ? 0.770 -5.649 -28.954 1.00 97.56 590 SER A CA 1
ATOM 4516 C C . SER A 1 590 ? 0.961 -4.779 -27.708 1.00 97.56 590 SER A C 1
ATOM 4518 O O . SER A 1 590 ? 1.550 -3.706 -27.808 1.00 97.56 590 SER A O 1
ATOM 4520 N N . LYS A 1 591 ? 0.486 -5.217 -26.534 1.00 96.25 591 LYS A N 1
ATOM 4521 C CA . LYS A 1 591 ? 0.704 -4.483 -25.274 1.00 96.25 591 LYS A CA 1
ATOM 4522 C C . LYS A 1 591 ? 2.166 -4.542 -24.832 1.00 96.25 591 LYS A C 1
ATOM 4524 O O . LYS A 1 591 ? 2.698 -3.552 -24.341 1.00 96.25 591 LYS A O 1
ATOM 4529 N N . VAL A 1 592 ? 2.823 -5.688 -25.035 1.00 97.69 592 VAL A N 1
ATOM 4530 C CA . VAL A 1 592 ? 4.263 -5.842 -24.768 1.00 97.69 592 VAL A CA 1
ATOM 4531 C C . VAL A 1 592 ? 5.070 -4.897 -25.656 1.00 97.69 592 VAL A C 1
ATOM 4533 O O . VAL A 1 592 ? 5.926 -4.172 -25.156 1.00 97.69 592 VAL A O 1
ATOM 4536 N N . ARG A 1 593 ? 4.746 -4.839 -26.953 1.00 98.00 593 ARG A N 1
ATOM 4537 C CA . ARG A 1 593 ? 5.349 -3.897 -27.900 1.00 98.00 593 ARG A CA 1
ATOM 4538 C C . ARG A 1 593 ? 5.201 -2.448 -27.443 1.00 98.00 593 ARG A C 1
ATOM 4540 O O . ARG A 1 593 ? 6.201 -1.742 -27.387 1.00 98.00 593 ARG A O 1
ATOM 4547 N N . GLN A 1 594 ? 3.984 -2.033 -27.081 1.00 97.50 594 GLN A N 1
ATOM 4548 C CA . GLN A 1 594 ? 3.720 -0.677 -26.589 1.00 97.50 594 GLN A CA 1
ATOM 4549 C C . GLN A 1 594 ? 4.605 -0.333 -25.388 1.00 97.50 594 GLN A C 1
ATOM 4551 O O . GLN A 1 594 ? 5.272 0.693 -25.418 1.00 97.50 594 GLN A O 1
ATOM 4556 N N . LEU A 1 595 ? 4.693 -1.208 -24.378 1.00 97.56 595 LEU A N 1
ATOM 4557 C CA . LEU A 1 595 ? 5.575 -0.982 -23.228 1.00 97.56 595 LEU A CA 1
ATOM 4558 C C . LEU A 1 595 ? 7.041 -0.820 -23.651 1.00 97.56 595 LEU A C 1
ATOM 4560 O O . LEU A 1 595 ? 7.707 0.124 -23.223 1.00 97.56 595 LEU A O 1
ATOM 4564 N N . VAL A 1 596 ? 7.551 -1.745 -24.469 1.00 98.38 596 VAL A N 1
ATOM 4565 C CA . VAL A 1 596 ? 8.962 -1.750 -24.879 1.00 98.38 596 VAL A CA 1
ATOM 4566 C C . VAL A 1 596 ? 9.305 -0.494 -25.679 1.00 98.38 596 VAL A C 1
ATOM 4568 O O . VAL A 1 596 ? 10.323 0.142 -25.406 1.00 98.38 596 VAL A O 1
ATOM 4571 N N . GLU A 1 597 ? 8.456 -0.106 -26.630 1.00 98.00 597 GLU A N 1
ATOM 4572 C CA . GLU A 1 597 ? 8.654 1.097 -27.441 1.00 98.00 597 GLU A CA 1
ATOM 4573 C C . GLU A 1 597 ? 8.474 2.384 -26.621 1.00 98.00 597 GLU A C 1
ATOM 4575 O O . GLU A 1 597 ? 9.248 3.319 -26.809 1.00 98.00 597 GLU A O 1
ATOM 4580 N N . SER A 1 598 ? 7.545 2.438 -25.657 1.00 97.81 598 SER A N 1
ATOM 4581 C CA . SER A 1 598 ? 7.415 3.579 -24.735 1.00 97.81 598 SER A CA 1
ATOM 4582 C C . SER A 1 598 ? 8.651 3.753 -23.853 1.00 97.81 598 SER A C 1
ATOM 4584 O O . SER A 1 598 ? 9.138 4.871 -23.691 1.00 97.81 598 SER A O 1
ATOM 4586 N N . ILE A 1 599 ? 9.206 2.659 -23.325 1.00 98.19 599 ILE A N 1
ATOM 4587 C CA . ILE A 1 599 ? 10.468 2.695 -22.577 1.00 98.19 599 ILE A CA 1
ATOM 4588 C C . ILE A 1 599 ? 11.610 3.155 -23.489 1.00 98.19 599 ILE A C 1
ATOM 4590 O O . ILE A 1 599 ? 12.380 4.031 -23.102 1.00 98.19 599 ILE A O 1
ATOM 4594 N N . ALA A 1 600 ? 11.704 2.634 -24.715 1.00 98.12 600 ALA A N 1
ATOM 4595 C CA . ALA A 1 600 ? 12.725 3.052 -25.675 1.00 98.12 600 ALA A CA 1
ATOM 4596 C C . ALA A 1 600 ? 12.615 4.542 -26.044 1.00 98.12 600 ALA A C 1
ATOM 4598 O O . ALA A 1 600 ? 13.636 5.228 -26.141 1.00 98.12 600 ALA A O 1
ATOM 4599 N N . ALA A 1 601 ? 11.393 5.052 -26.221 1.00 97.56 601 ALA A N 1
ATOM 4600 C CA . ALA A 1 601 ? 11.126 6.464 -26.464 1.00 97.56 601 ALA A CA 1
ATOM 4601 C C . ALA A 1 601 ? 11.565 7.317 -25.267 1.00 97.56 601 ALA A C 1
ATOM 4603 O O . ALA A 1 601 ? 12.313 8.273 -25.446 1.00 97.56 601 ALA A O 1
ATOM 4604 N N . GLN A 1 602 ? 11.206 6.913 -24.043 1.00 97.69 602 GLN A N 1
ATOM 4605 C CA . GLN A 1 602 ? 11.605 7.614 -22.821 1.00 97.69 602 GLN A CA 1
ATOM 4606 C C . GLN A 1 602 ? 13.126 7.667 -22.654 1.00 97.69 602 GLN A C 1
ATOM 4608 O O . GLN A 1 602 ? 13.657 8.691 -22.232 1.00 97.69 602 GLN A O 1
ATOM 4613 N N . ILE A 1 603 ? 13.824 6.581 -23.000 1.00 98.00 603 ILE A N 1
ATOM 4614 C CA . ILE A 1 603 ? 15.288 6.492 -22.981 1.00 98.00 603 ILE A CA 1
ATOM 4615 C C . ILE A 1 603 ? 15.937 7.466 -23.970 1.00 98.00 603 ILE A C 1
ATOM 4617 O O . ILE A 1 603 ? 16.970 8.061 -23.649 1.00 98.00 603 ILE A O 1
ATOM 4621 N N . ASN A 1 604 ? 15.360 7.604 -25.163 1.00 97.06 604 ASN A N 1
ATOM 4622 C CA . ASN A 1 604 ? 15.931 8.373 -26.269 1.00 97.06 604 ASN A CA 1
ATOM 4623 C C . ASN A 1 604 ? 15.429 9.824 -26.354 1.00 97.06 604 ASN A C 1
ATOM 4625 O O . ASN A 1 604 ? 15.908 10.565 -27.213 1.00 97.06 604 ASN A O 1
ATOM 4629 N N . ASP A 1 605 ? 14.524 10.234 -25.463 1.00 96.62 605 ASP A N 1
ATOM 4630 C CA . ASP A 1 605 ? 13.957 11.582 -25.405 1.00 96.62 605 ASP A CA 1
ATOM 4631 C C . ASP A 1 605 ? 15.050 12.665 -25.373 1.00 96.62 605 ASP A C 1
ATOM 4633 O O . ASP A 1 605 ? 15.928 12.676 -24.504 1.00 96.62 605 ASP A O 1
ATOM 4637 N N . GLY A 1 606 ? 15.044 13.541 -26.381 1.00 94.81 606 GLY A N 1
ATOM 4638 C CA . GLY A 1 606 ? 16.048 14.588 -26.560 1.00 94.81 606 GLY A CA 1
ATOM 4639 C C . GLY A 1 606 ? 17.485 14.100 -26.818 1.00 94.81 606 GLY A C 1
ATOM 4640 O O . GLY A 1 606 ? 18.414 14.897 -26.706 1.00 94.81 606 GLY A O 1
ATOM 4641 N N . ILE A 1 607 ? 17.710 12.820 -27.118 1.00 94.19 607 ILE A N 1
ATOM 4642 C CA . ILE A 1 607 ? 19.021 12.274 -27.526 1.00 94.19 607 ILE A CA 1
ATOM 4643 C C . ILE A 1 607 ? 19.003 11.921 -29.014 1.00 94.19 607 ILE A C 1
ATOM 4645 O O . ILE A 1 607 ? 19.967 12.183 -29.737 1.00 94.19 607 ILE A O 1
ATOM 4649 N N . VAL A 1 608 ? 17.902 11.324 -29.465 1.00 93.88 608 VAL A N 1
ATOM 4650 C CA . VAL A 1 608 ? 17.649 10.974 -30.863 1.00 93.88 608 VAL A CA 1
ATOM 4651 C C . VAL A 1 608 ? 16.575 11.911 -31.407 1.00 93.88 608 VAL A C 1
ATOM 4653 O O . VAL A 1 608 ? 15.651 12.279 -30.682 1.00 93.88 608 VAL A O 1
ATOM 4656 N N . LYS A 1 609 ? 16.687 12.280 -32.684 1.00 93.56 609 LYS A N 1
ATOM 4657 C CA . LYS A 1 609 ? 15.694 13.115 -33.367 1.00 93.56 609 LYS A CA 1
ATOM 4658 C C . LYS A 1 609 ? 14.317 12.460 -33.368 1.00 93.56 609 LYS A C 1
ATOM 4660 O O . LYS A 1 609 ? 14.188 11.240 -33.518 1.00 93.56 609 LYS A O 1
ATOM 4665 N N . GLU A 1 610 ? 13.284 13.289 -33.289 1.00 91.00 610 GLU A N 1
ATOM 4666 C CA . GLU A 1 610 ? 11.898 12.839 -33.382 1.00 91.00 610 GLU A CA 1
ATOM 4667 C C . GLU A 1 610 ? 11.661 12.009 -34.660 1.00 91.00 610 GLU A C 1
ATOM 4669 O O . GLU A 1 610 ? 12.232 12.269 -35.723 1.00 91.00 610 GLU A O 1
ATOM 4674 N N . GLY A 1 611 ? 10.870 10.940 -34.538 1.00 92.06 611 GLY A N 1
ATOM 4675 C CA . GLY A 1 611 ? 10.594 10.005 -35.634 1.00 92.06 611 GLY A CA 1
ATOM 4676 C C . GLY A 1 611 ? 11.721 9.013 -35.958 1.00 92.06 611 GLY A C 1
ATOM 4677 O O . GLY A 1 611 ? 11.519 8.141 -36.798 1.00 92.06 611 GLY A O 1
ATOM 4678 N N . SER A 1 612 ? 12.876 9.082 -35.284 1.00 93.12 612 SER A N 1
ATOM 4679 C CA . SER A 1 612 ? 14.036 8.209 -35.548 1.00 93.12 612 SER A CA 1
ATOM 4680 C C . SER A 1 612 ? 14.241 7.119 -34.485 1.00 93.12 612 SER A C 1
ATOM 4682 O O . SER A 1 612 ? 15.369 6.706 -34.239 1.00 93.12 612 SER A O 1
ATOM 4684 N N . LEU A 1 613 ? 13.176 6.659 -33.817 1.00 94.75 613 LEU A N 1
ATOM 4685 C CA . LEU A 1 613 ? 13.292 5.682 -32.723 1.00 94.75 613 LEU A CA 1
ATOM 4686 C C . LEU A 1 613 ? 13.795 4.311 -33.206 1.00 94.75 613 LEU A C 1
ATOM 4688 O O . LEU A 1 613 ? 14.691 3.726 -32.596 1.00 94.75 613 LEU A O 1
ATOM 4692 N N . ILE A 1 614 ? 13.216 3.797 -34.294 1.00 96.19 614 ILE A N 1
ATOM 4693 C CA . ILE A 1 614 ? 13.595 2.511 -34.894 1.00 96.19 614 ILE A CA 1
ATOM 4694 C C . ILE A 1 614 ? 14.812 2.704 -35.797 1.00 96.19 614 ILE A C 1
ATOM 4696 O O . ILE A 1 614 ? 14.952 3.728 -36.465 1.00 96.19 614 ILE A O 1
ATOM 4700 N N . ARG A 1 615 ? 15.704 1.714 -35.832 1.00 93.62 615 ARG A N 1
ATOM 4701 C CA . ARG A 1 615 ? 16.892 1.738 -36.687 1.00 93.62 615 ARG A CA 1
ATOM 4702 C C . ARG A 1 615 ? 16.498 1.642 -38.172 1.00 93.62 615 ARG A C 1
ATOM 4704 O O . ARG A 1 615 ? 15.905 0.654 -38.587 1.00 93.62 615 ARG A O 1
ATOM 4711 N N . THR A 1 616 ? 16.876 2.638 -38.978 1.00 90.50 616 THR A N 1
ATOM 4712 C CA . THR A 1 616 ? 16.556 2.716 -40.426 1.00 90.50 616 THR A CA 1
ATOM 4713 C C . THR A 1 616 ? 17.769 2.993 -41.335 1.00 90.50 616 THR A C 1
ATOM 4715 O O . THR A 1 616 ? 17.587 3.350 -42.495 1.00 90.50 616 THR A O 1
ATOM 4718 N N . GLY A 1 617 ? 18.996 2.918 -40.802 1.00 85.69 617 GLY A N 1
ATOM 4719 C CA . GLY A 1 617 ? 20.239 3.326 -41.482 1.00 85.69 617 GLY A CA 1
ATOM 4720 C C . GLY A 1 617 ? 20.842 2.275 -42.424 1.00 85.69 617 GLY A C 1
ATOM 4721 O O . GLY A 1 617 ? 20.152 1.727 -43.270 1.00 85.69 617 GLY A O 1
ATOM 4722 N N . GLU A 1 618 ? 22.143 2.013 -42.287 1.00 88.69 618 GLU A N 1
ATOM 4723 C CA . GLU A 1 618 ? 22.848 0.900 -42.948 1.00 88.69 618 GLU A CA 1
ATOM 4724 C C . GLU A 1 618 ? 23.017 -0.287 -41.980 1.00 88.69 618 GLU A C 1
ATOM 4726 O O . GLU A 1 618 ? 22.954 -0.117 -40.753 1.00 88.69 618 GLU A O 1
ATOM 4731 N N . ASP A 1 619 ? 23.233 -1.491 -42.519 1.00 91.12 619 ASP A N 1
ATOM 4732 C CA . ASP A 1 619 ? 23.624 -2.653 -41.717 1.00 91.12 619 ASP A CA 1
ATOM 4733 C C . ASP A 1 619 ? 24.957 -2.391 -40.996 1.00 91.12 619 ASP A C 1
ATOM 4735 O O . ASP A 1 619 ? 25.808 -1.633 -41.464 1.00 91.12 619 ASP A O 1
ATOM 4739 N N . SER A 1 620 ? 25.150 -3.001 -39.823 1.00 89.69 620 SER A N 1
ATOM 4740 C CA . SER A 1 620 ? 26.406 -2.822 -39.095 1.00 89.69 620 SER A CA 1
ATOM 4741 C C . SER A 1 620 ? 27.503 -3.702 -39.687 1.00 89.69 620 SER A C 1
ATOM 4743 O O . SER A 1 620 ? 27.438 -4.923 -39.599 1.00 89.69 620 SER A O 1
ATOM 4745 N N . ASP A 1 621 ? 28.569 -3.082 -40.188 1.00 88.56 621 ASP A N 1
ATOM 4746 C CA . ASP A 1 621 ? 29.786 -3.801 -40.599 1.00 88.56 621 ASP A CA 1
ATOM 4747 C C . ASP A 1 621 ? 30.650 -4.244 -39.404 1.00 88.56 621 ASP A C 1
ATOM 4749 O O . ASP A 1 621 ? 31.570 -5.053 -39.538 1.00 88.56 621 ASP A O 1
ATOM 4753 N N . LYS A 1 622 ? 30.394 -3.671 -38.221 1.00 90.19 622 LYS A N 1
ATOM 4754 C CA . LYS A 1 622 ? 31.208 -3.861 -37.013 1.00 90.19 622 LYS A CA 1
ATOM 4755 C C . LYS A 1 622 ? 30.659 -4.948 -36.098 1.00 90.19 622 LYS A C 1
ATOM 4757 O O . LYS A 1 622 ? 31.440 -5.631 -35.435 1.00 90.19 622 LYS A O 1
ATOM 4762 N N . TYR A 1 623 ? 29.339 -5.065 -36.021 1.00 92.56 623 TYR A N 1
ATOM 4763 C CA . TYR A 1 623 ? 28.658 -5.955 -35.090 1.00 92.56 623 TYR A CA 1
ATOM 4764 C C . TYR A 1 623 ? 27.698 -6.877 -35.839 1.00 92.56 623 TYR A C 1
ATOM 4766 O O . TYR A 1 623 ? 27.088 -6.445 -36.815 1.00 92.56 623 TYR A O 1
ATOM 4774 N N . PRO A 1 624 ? 27.530 -8.130 -35.390 1.00 94.19 624 PRO A N 1
ATOM 4775 C CA . PRO A 1 624 ? 26.707 -9.119 -36.075 1.00 94.19 624 PRO A CA 1
ATOM 4776 C C . PRO A 1 624 ? 25.208 -8.928 -35.789 1.00 94.19 624 PRO A C 1
ATOM 4778 O O . PRO A 1 624 ? 24.522 -9.865 -35.385 1.00 94.19 624 PRO A O 1
ATOM 4781 N N . TYR A 1 625 ? 24.704 -7.709 -35.964 1.00 95.38 625 TYR A N 1
ATOM 4782 C CA . TYR A 1 625 ? 23.307 -7.400 -35.697 1.00 95.38 625 TYR A CA 1
ATOM 4783 C C . TYR A 1 625 ? 22.380 -7.940 -36.788 1.00 95.38 625 TYR A C 1
ATOM 4785 O O . TYR A 1 625 ? 22.798 -8.126 -37.934 1.00 95.38 625 TYR A O 1
ATOM 4793 N N . THR A 1 626 ? 21.108 -8.142 -36.441 1.00 95.62 626 THR A N 1
ATOM 4794 C CA . THR A 1 626 ? 20.048 -8.465 -37.408 1.00 95.62 626 THR A CA 1
ATOM 4795 C C . THR A 1 626 ? 20.029 -7.440 -38.544 1.00 95.62 626 THR A C 1
ATOM 4797 O O . THR A 1 626 ? 20.193 -6.234 -38.316 1.00 95.62 626 THR A O 1
ATOM 4800 N N . ARG A 1 627 ? 19.859 -7.909 -39.782 1.00 95.31 627 ARG A N 1
ATOM 4801 C CA . ARG A 1 627 ? 19.831 -7.037 -40.962 1.00 95.31 627 ARG A CA 1
ATOM 4802 C C . ARG A 1 627 ? 18.569 -6.188 -40.998 1.00 95.31 627 ARG A C 1
ATOM 4804 O O . ARG A 1 627 ? 17.533 -6.581 -40.468 1.00 95.31 627 ARG A O 1
ATOM 4811 N N . LEU A 1 628 ? 18.648 -5.010 -41.607 1.00 94.56 628 LEU A N 1
ATOM 4812 C CA . LEU A 1 628 ? 17.541 -4.049 -41.602 1.00 94.56 628 LEU A CA 1
ATOM 4813 C C . LEU A 1 628 ? 16.283 -4.539 -42.322 1.00 94.56 628 LEU A C 1
ATOM 4815 O O . LEU A 1 628 ? 15.178 -4.227 -41.885 1.00 94.56 628 LEU A O 1
ATOM 4819 N N . ASP A 1 629 ? 16.435 -5.313 -43.394 1.00 95.81 629 ASP A N 1
ATOM 4820 C CA . ASP A 1 629 ? 15.318 -5.922 -44.122 1.00 95.81 629 ASP A CA 1
ATOM 4821 C C . ASP A 1 629 ? 14.628 -7.045 -43.326 1.00 95.81 629 ASP A C 1
ATOM 4823 O O . ASP A 1 629 ? 13.441 -7.305 -43.522 1.00 95.81 629 ASP A O 1
ATOM 4827 N N . GLU A 1 630 ? 15.342 -7.660 -42.382 1.00 96.44 630 GLU A N 1
ATOM 4828 C CA . GLU A 1 630 ? 14.839 -8.695 -41.472 1.00 96.44 630 GLU A CA 1
ATOM 4829 C C . GLU A 1 630 ? 14.331 -8.129 -40.129 1.00 96.44 630 GLU A C 1
ATOM 4831 O O . GLU A 1 630 ? 13.593 -8.806 -39.405 1.00 96.44 630 GLU A O 1
ATOM 4836 N N . LEU A 1 631 ? 14.694 -6.886 -39.790 1.00 95.88 631 LEU A N 1
ATOM 4837 C CA . LEU A 1 631 ? 14.437 -6.275 -38.483 1.00 95.88 631 LEU A CA 1
ATOM 4838 C C . LEU A 1 631 ? 12.946 -6.213 -38.098 1.00 95.88 631 LEU A C 1
ATOM 4840 O O . LEU A 1 631 ? 12.639 -6.561 -36.955 1.00 95.88 631 LEU A O 1
ATOM 4844 N N . PRO A 1 632 ? 11.996 -5.844 -38.988 1.00 97.06 632 PRO A N 1
ATOM 4845 C CA . PRO A 1 632 ? 10.576 -5.819 -38.631 1.00 97.06 632 PRO A CA 1
ATOM 4846 C C . PRO A 1 632 ? 10.046 -7.187 -38.184 1.00 97.06 632 PRO A C 1
ATOM 4848 O O . PRO A 1 632 ? 9.341 -7.275 -37.180 1.00 97.06 632 PRO A O 1
ATOM 4851 N N . ALA A 1 633 ? 10.434 -8.256 -38.888 1.00 96.88 633 ALA A N 1
ATOM 4852 C CA . ALA A 1 633 ? 10.030 -9.619 -38.552 1.00 96.88 633 ALA A CA 1
ATOM 4853 C C . ALA A 1 633 ? 10.693 -10.104 -37.252 1.00 96.88 633 ALA A C 1
ATOM 4855 O O . ALA A 1 633 ? 10.066 -10.795 -36.453 1.00 96.88 633 ALA A O 1
ATOM 4856 N N . ALA A 1 634 ? 11.953 -9.724 -37.010 1.00 96.69 634 ALA A N 1
ATOM 4857 C CA . ALA A 1 634 ? 12.637 -10.030 -35.755 1.00 96.69 634 ALA A CA 1
ATOM 4858 C C . ALA A 1 634 ? 11.989 -9.328 -34.548 1.00 96.69 634 ALA A C 1
ATOM 4860 O O . ALA A 1 634 ? 11.814 -9.955 -33.505 1.00 96.69 634 ALA A O 1
ATOM 4861 N N . MET A 1 635 ? 11.578 -8.063 -34.697 1.00 98.00 635 MET A N 1
ATOM 4862 C CA . MET A 1 635 ? 10.839 -7.332 -33.662 1.00 98.00 635 MET A CA 1
ATOM 4863 C C . MET A 1 635 ? 9.489 -7.985 -33.352 1.00 98.00 635 MET A C 1
ATOM 4865 O O . MET A 1 635 ? 9.166 -8.189 -32.184 1.00 98.00 635 MET A O 1
ATOM 4869 N N . GLU A 1 636 ? 8.709 -8.333 -34.380 1.00 98.12 636 GLU A N 1
ATOM 4870 C CA . GLU A 1 636 ? 7.421 -9.018 -34.212 1.00 98.12 636 GLU A CA 1
ATOM 4871 C C . GLU A 1 636 ? 7.589 -10.334 -33.445 1.00 98.12 636 GLU A C 1
ATOM 4873 O O . GLU A 1 636 ? 6.947 -10.530 -32.411 1.00 98.12 636 GLU A O 1
ATOM 4878 N N . GLN A 1 637 ? 8.542 -11.169 -33.870 1.00 97.75 637 GLN A N 1
ATOM 4879 C CA . GLN A 1 637 ? 8.872 -12.416 -33.186 1.00 97.75 637 GLN A CA 1
ATOM 4880 C C . GLN A 1 637 ? 9.295 -12.186 -31.726 1.00 97.75 637 GLN A C 1
ATOM 4882 O O . GLN A 1 637 ? 8.827 -12.892 -30.833 1.00 97.75 637 GLN A O 1
ATOM 4887 N N . PHE A 1 638 ? 10.148 -11.193 -31.457 1.00 98.25 638 PHE A N 1
ATOM 4888 C CA . PHE A 1 638 ? 10.572 -10.866 -30.095 1.00 98.25 638 PHE A CA 1
ATOM 4889 C C . PHE A 1 638 ? 9.381 -10.519 -29.192 1.00 98.25 638 PHE A C 1
ATOM 4891 O O . PHE A 1 638 ? 9.295 -11.021 -28.070 1.00 98.25 638 PHE A O 1
ATOM 4898 N N . TYR A 1 639 ? 8.444 -9.691 -29.667 1.00 98.50 639 TYR A N 1
ATOM 4899 C CA . TYR A 1 639 ? 7.271 -9.310 -28.877 1.00 98.50 639 TYR A CA 1
ATOM 4900 C C . TYR A 1 639 ? 6.322 -10.484 -28.629 1.00 98.50 639 TYR A C 1
ATOM 4902 O O . TYR A 1 639 ? 5.766 -10.590 -27.533 1.00 98.50 639 TYR A O 1
ATOM 4910 N N . GLU A 1 640 ? 6.150 -11.377 -29.604 1.00 98.44 640 GLU A N 1
ATOM 4911 C CA . GLU A 1 640 ? 5.363 -12.601 -29.440 1.00 98.44 640 GLU A CA 1
ATOM 4912 C C . GLU A 1 640 ? 5.988 -13.560 -28.423 1.00 98.44 640 GLU A C 1
ATOM 4914 O O . GLU A 1 640 ? 5.297 -14.035 -27.518 1.00 98.44 640 GLU A O 1
ATOM 4919 N N . GLU A 1 641 ? 7.293 -13.814 -28.525 1.00 98.25 641 GLU A N 1
ATOM 4920 C CA . GLU A 1 641 ? 8.012 -14.691 -27.598 1.00 98.25 641 GLU A CA 1
ATOM 4921 C C . GLU A 1 641 ? 8.058 -14.108 -26.183 1.00 98.25 641 GLU A C 1
ATOM 4923 O O . GLU A 1 641 ? 7.812 -14.826 -25.210 1.00 98.25 641 GLU A O 1
ATOM 4928 N N . LEU A 1 642 ? 8.310 -12.802 -26.044 1.00 98.06 642 LEU A N 1
ATOM 4929 C CA . LEU A 1 642 ? 8.284 -12.136 -24.744 1.00 98.06 642 LEU A CA 1
ATOM 4930 C C . LEU A 1 642 ? 6.882 -12.193 -24.125 1.00 98.06 642 LEU A C 1
ATOM 4932 O O . LEU A 1 642 ? 6.754 -12.484 -22.939 1.00 98.06 642 LEU A O 1
ATOM 4936 N N . HIS A 1 643 ? 5.823 -11.993 -24.912 1.00 97.69 643 HIS A N 1
ATOM 4937 C CA . HIS A 1 643 ? 4.446 -12.161 -24.448 1.00 97.69 643 HIS A CA 1
ATOM 4938 C C . HIS A 1 643 ? 4.169 -13.583 -23.941 1.00 97.69 643 HIS A C 1
ATOM 4940 O O . HIS A 1 643 ? 3.633 -13.750 -22.844 1.00 97.69 643 HIS A O 1
ATOM 4946 N N . GLN A 1 644 ? 4.569 -14.611 -24.694 1.00 97.25 644 GLN A N 1
ATOM 4947 C CA . GLN A 1 644 ? 4.407 -16.007 -24.275 1.00 97.25 644 GLN A CA 1
ATOM 4948 C C . GLN A 1 644 ? 5.161 -16.294 -22.971 1.00 97.25 644 GLN A C 1
ATOM 4950 O O . GLN A 1 644 ? 4.617 -16.918 -22.064 1.00 97.25 644 GLN A O 1
ATOM 4955 N N . LYS A 1 645 ? 6.393 -15.791 -22.841 1.00 96.94 645 LYS A N 1
ATOM 4956 C CA . LYS A 1 645 ? 7.209 -15.937 -21.628 1.00 96.94 645 LYS A CA 1
ATOM 4957 C C . LYS A 1 645 ? 6.601 -15.213 -20.422 1.00 96.94 645 LYS A C 1
ATOM 4959 O O . LYS A 1 645 ? 6.560 -15.784 -19.340 1.00 96.94 645 LYS A O 1
ATOM 4964 N N . LEU A 1 646 ? 6.093 -13.991 -20.606 1.00 94.19 646 LEU A N 1
ATOM 4965 C CA . LEU A 1 646 ? 5.473 -13.193 -19.538 1.00 94.19 646 LEU A CA 1
ATOM 4966 C C . LEU A 1 646 ? 4.123 -13.746 -19.061 1.00 94.19 646 LEU A C 1
ATOM 4968 O O . LEU A 1 646 ? 3.725 -13.478 -17.928 1.00 94.19 646 LEU A O 1
ATOM 4972 N N . THR A 1 647 ? 3.406 -14.469 -19.923 1.00 91.38 647 THR A N 1
ATOM 4973 C CA . THR A 1 647 ? 2.090 -15.054 -19.611 1.00 91.38 647 THR A CA 1
ATOM 4974 C C . THR A 1 647 ? 2.168 -16.509 -19.158 1.00 91.38 647 THR A C 1
ATOM 4976 O O . THR A 1 647 ? 1.219 -17.006 -18.553 1.00 91.38 647 THR A O 1
ATOM 4979 N N . ASN A 1 648 ? 3.291 -17.187 -19.401 1.00 90.50 648 ASN A N 1
ATOM 4980 C CA . ASN A 1 648 ? 3.533 -18.535 -18.912 1.00 90.50 648 ASN A CA 1
ATOM 4981 C C . ASN A 1 648 ? 4.052 -18.509 -17.457 1.00 90.50 648 ASN A C 1
ATOM 4983 O O . ASN A 1 648 ? 5.187 -18.072 -17.242 1.00 90.50 648 ASN A O 1
ATOM 4987 N N . PRO A 1 649 ? 3.276 -19.011 -16.472 1.00 86.25 649 PRO A N 1
ATOM 4988 C CA . PRO A 1 649 ? 3.669 -19.010 -15.061 1.00 86.25 649 PRO A CA 1
ATOM 4989 C C . PRO A 1 649 ? 4.896 -19.883 -14.757 1.00 86.25 649 PRO A C 1
ATOM 4991 O O . PRO A 1 649 ? 5.536 -19.670 -13.733 1.00 86.25 649 PRO A O 1
ATOM 4994 N N . ASP A 1 650 ? 5.243 -20.826 -15.638 1.00 91.62 650 ASP A N 1
ATOM 4995 C CA . ASP A 1 650 ? 6.397 -21.716 -15.463 1.00 91.62 650 ASP A CA 1
ATOM 4996 C C . ASP A 1 650 ? 7.714 -21.113 -15.988 1.00 91.62 650 ASP A C 1
ATOM 4998 O O . ASP A 1 650 ? 8.772 -21.740 -15.893 1.00 91.62 650 ASP A O 1
ATOM 5002 N N . SER A 1 651 ? 7.680 -19.917 -16.584 1.00 94.62 651 SER A N 1
ATOM 5003 C CA . SER A 1 651 ? 8.894 -19.269 -17.090 1.00 94.62 651 SER A CA 1
ATOM 5004 C C . SER A 1 651 ? 9.786 -18.791 -15.942 1.00 94.62 651 SER A C 1
ATOM 5006 O O . SER A 1 651 ? 9.330 -18.065 -15.064 1.00 94.62 651 SER A O 1
ATOM 5008 N N . ASP A 1 652 ? 11.082 -19.114 -15.996 1.00 95.62 652 ASP A N 1
ATOM 5009 C CA . ASP A 1 652 ? 12.099 -18.561 -15.090 1.00 95.62 652 ASP A CA 1
ATOM 5010 C C . ASP A 1 652 ? 12.288 -17.054 -15.370 1.00 95.62 652 ASP A C 1
ATOM 5012 O O . ASP A 1 652 ? 12.813 -16.701 -16.434 1.00 95.62 652 ASP A O 1
ATOM 5016 N N . PRO A 1 653 ? 11.920 -16.143 -14.446 1.00 96.25 653 PRO A N 1
ATOM 5017 C CA . PRO A 1 653 ? 12.012 -14.703 -14.686 1.00 96.25 653 PRO A CA 1
ATOM 5018 C C . PRO A 1 653 ? 13.434 -14.222 -14.993 1.00 96.25 653 PRO A C 1
ATOM 5020 O O . PRO A 1 653 ? 13.606 -13.257 -15.737 1.00 96.25 653 PRO A O 1
ATOM 5023 N N . VAL A 1 654 ? 14.463 -14.900 -14.470 1.00 97.88 654 VAL A N 1
ATOM 5024 C CA . VAL A 1 654 ? 15.866 -14.550 -14.735 1.00 97.88 654 VAL A CA 1
ATOM 5025 C C . VAL A 1 654 ? 16.240 -14.881 -16.177 1.00 97.88 654 VAL A C 1
ATOM 5027 O O . VAL A 1 654 ? 16.926 -14.100 -16.834 1.00 97.88 654 VAL A O 1
ATOM 5030 N N . GLU A 1 655 ? 15.754 -16.007 -16.699 1.00 98.19 655 GLU A N 1
ATOM 5031 C CA . GLU A 1 655 ? 15.936 -16.377 -18.103 1.00 98.19 655 GLU A CA 1
ATOM 5032 C C . GLU A 1 655 ? 15.179 -15.432 -19.042 1.00 98.19 655 GLU A C 1
ATOM 5034 O O . GLU A 1 655 ? 15.726 -15.014 -20.062 1.00 98.19 655 GLU A O 1
ATOM 5039 N N . VAL A 1 656 ? 13.951 -15.041 -18.687 1.00 98.38 656 VAL A N 1
ATOM 5040 C CA . VAL A 1 656 ? 13.173 -14.067 -19.470 1.00 98.38 656 VAL A CA 1
ATOM 5041 C C . VAL A 1 656 ? 13.856 -12.693 -19.477 1.00 98.38 656 VAL A C 1
ATOM 5043 O O . VAL A 1 656 ? 13.939 -12.052 -20.523 1.00 98.38 656 VAL A O 1
ATOM 5046 N N . ALA A 1 657 ? 14.414 -12.253 -18.347 1.00 98.44 657 ALA A N 1
ATOM 5047 C CA . ALA A 1 657 ? 15.171 -11.005 -18.268 1.00 98.44 657 ALA A CA 1
ATOM 5048 C C . ALA A 1 657 ? 16.456 -11.054 -19.119 1.00 98.44 657 ALA A C 1
ATOM 5050 O O . ALA A 1 657 ? 16.739 -10.107 -19.856 1.00 98.44 657 ALA A O 1
ATOM 5051 N N . ALA A 1 658 ? 17.191 -12.173 -19.083 1.00 98.56 658 ALA A N 1
ATOM 5052 C CA . ALA A 1 658 ? 18.346 -12.402 -19.951 1.00 98.56 658 ALA A CA 1
ATOM 5053 C C . ALA A 1 658 ? 17.952 -12.378 -21.438 1.00 98.56 658 ALA A C 1
ATOM 5055 O O . ALA A 1 658 ? 18.656 -11.791 -22.257 1.00 98.56 658 ALA A O 1
ATOM 5056 N N . PHE A 1 659 ? 16.806 -12.967 -21.791 1.00 98.62 659 PHE A N 1
ATOM 5057 C CA . PHE A 1 659 ? 16.290 -12.987 -23.161 1.00 98.62 659 PHE A CA 1
ATOM 5058 C C . PHE A 1 659 ? 16.074 -11.565 -23.694 1.00 98.62 659 PHE A C 1
ATOM 5060 O O . PHE A 1 659 ? 16.504 -11.257 -24.806 1.00 98.62 659 PHE A O 1
ATOM 5067 N N . CYS A 1 660 ? 15.500 -10.675 -22.877 1.00 98.56 660 CYS A N 1
ATOM 5068 C CA . CYS A 1 660 ? 15.327 -9.266 -23.232 1.00 98.56 660 CYS A CA 1
ATOM 5069 C C . CYS A 1 660 ? 16.659 -8.574 -23.542 1.00 98.56 660 CYS A C 1
ATOM 5071 O O . CYS A 1 660 ? 16.759 -7.870 -24.545 1.00 98.56 660 CYS A O 1
ATOM 5073 N N . GLU A 1 661 ? 17.691 -8.773 -22.716 1.00 98.50 661 GLU A N 1
ATOM 5074 C CA . GLU A 1 661 ? 18.992 -8.139 -22.958 1.00 98.50 661 GLU A CA 1
ATOM 5075 C C . GLU A 1 661 ? 19.722 -8.704 -24.174 1.00 98.50 661 GLU A C 1
ATOM 5077 O O . GLU A 1 661 ? 20.286 -7.941 -24.962 1.00 98.50 661 GLU A O 1
ATOM 5082 N N . TYR A 1 662 ? 19.665 -10.023 -24.354 1.00 98.31 662 TYR A N 1
ATOM 5083 C CA . TYR A 1 662 ? 20.289 -10.698 -25.483 1.00 98.31 662 TYR A CA 1
ATOM 5084 C C . TYR A 1 662 ? 19.711 -10.212 -26.815 1.00 98.31 662 TYR A C 1
ATOM 5086 O O . TYR A 1 662 ? 20.459 -9.825 -27.710 1.00 98.31 662 TYR A O 1
ATOM 5094 N N . HIS A 1 663 ? 18.384 -10.146 -26.931 1.00 98.12 663 HIS A N 1
ATOM 5095 C CA . HIS A 1 663 ? 17.739 -9.720 -28.170 1.00 98.12 663 HIS A CA 1
ATOM 5096 C C . HIS A 1 663 ? 17.833 -8.209 -28.404 1.00 98.12 663 HIS A C 1
ATOM 5098 O O . HIS A 1 663 ? 18.287 -7.784 -29.466 1.00 98.12 663 HIS A O 1
ATOM 5104 N N . ILE A 1 664 ? 17.480 -7.381 -27.413 1.00 98.31 664 ILE A N 1
ATOM 5105 C CA . ILE A 1 664 ? 17.422 -5.925 -27.611 1.00 98.31 664 ILE A CA 1
ATOM 5106 C C . ILE A 1 664 ? 18.821 -5.324 -27.820 1.00 98.31 664 ILE A C 1
ATOM 5108 O O . ILE A 1 664 ? 18.976 -4.480 -28.703 1.00 98.31 664 ILE A O 1
ATOM 5112 N N . ASP A 1 665 ? 19.835 -5.708 -27.030 1.00 97.56 665 ASP A N 1
ATOM 5113 C CA . ASP A 1 665 ? 21.167 -5.080 -27.112 1.00 97.56 665 ASP A CA 1
ATOM 5114 C C . ASP A 1 665 ? 22.157 -5.855 -27.983 1.00 97.56 665 ASP A C 1
ATOM 5116 O O . ASP A 1 665 ? 22.885 -5.231 -28.756 1.00 97.56 665 ASP A O 1
ATOM 5120 N N . LEU A 1 666 ? 22.203 -7.187 -27.860 1.00 96.88 666 LEU A N 1
ATOM 5121 C CA . LEU A 1 666 ? 23.313 -7.987 -28.391 1.00 96.88 666 LEU A CA 1
ATOM 5122 C C . LEU A 1 666 ? 23.067 -8.573 -29.787 1.00 96.88 666 LEU A C 1
ATOM 5124 O O . LEU A 1 666 ? 24.033 -8.750 -30.530 1.00 96.88 666 LEU A O 1
ATOM 5128 N N . VAL A 1 667 ? 21.814 -8.879 -30.135 1.00 96.69 667 VAL A N 1
ATOM 5129 C CA . VAL A 1 667 ? 21.450 -9.543 -31.399 1.00 96.69 667 VAL A CA 1
ATOM 5130 C C . VAL A 1 667 ? 20.744 -8.596 -32.358 1.00 96.69 667 VAL A C 1
ATOM 5132 O O . VAL A 1 667 ? 21.269 -8.289 -33.423 1.00 96.69 667 VAL A O 1
ATOM 5135 N N . ASP A 1 668 ? 19.541 -8.140 -32.022 1.00 97.19 668 ASP A N 1
ATOM 5136 C CA . ASP A 1 668 ? 18.665 -7.528 -33.018 1.00 97.19 668 ASP A CA 1
ATOM 5137 C C . ASP A 1 668 ? 18.886 -6.020 -33.151 1.00 97.19 668 ASP A C 1
ATOM 5139 O O . ASP A 1 668 ? 18.811 -5.461 -34.251 1.00 97.19 668 ASP A O 1
ATOM 5143 N N . HIS A 1 669 ? 19.205 -5.369 -32.030 1.00 96.56 669 HIS A N 1
ATOM 5144 C CA . HIS A 1 669 ? 19.537 -3.948 -31.972 1.00 96.56 669 HIS A CA 1
ATOM 5145 C C . HIS A 1 669 ? 18.451 -3.078 -32.639 1.00 96.56 669 HIS A C 1
ATOM 5147 O O . HIS A 1 669 ? 18.682 -2.394 -33.642 1.00 96.56 669 HIS A O 1
ATOM 5153 N N . PHE A 1 670 ? 17.230 -3.167 -32.092 1.00 95.69 670 PHE A N 1
ATOM 5154 C CA . PHE A 1 670 ? 15.995 -2.619 -32.675 1.00 95.69 670 PHE A CA 1
ATOM 5155 C C . PHE A 1 670 ? 16.017 -1.099 -32.896 1.00 95.69 670 PHE A C 1
ATOM 5157 O O . PHE A 1 670 ? 15.485 -0.596 -33.888 1.00 95.69 670 PHE A O 1
ATOM 5164 N N . PHE A 1 671 ? 16.610 -0.360 -31.960 1.00 96.56 671 PHE A N 1
ATOM 5165 C CA . PHE A 1 671 ? 16.486 1.094 -31.877 1.00 96.56 671 PHE A CA 1
ATOM 5166 C C . PHE A 1 671 ? 17.698 1.808 -32.481 1.00 96.56 671 PHE A C 1
ATOM 5168 O O . PHE A 1 671 ? 18.801 1.262 -32.532 1.00 96.56 671 PHE A O 1
ATOM 5175 N N . ALA A 1 672 ? 17.504 3.045 -32.942 1.00 94.19 672 ALA A N 1
ATOM 5176 C CA . ALA A 1 672 ? 18.577 3.838 -33.548 1.00 94.19 672 ALA A CA 1
ATOM 5177 C C . ALA A 1 672 ? 19.706 4.179 -32.554 1.00 94.19 672 ALA A C 1
ATOM 5179 O O . ALA A 1 672 ? 20.881 4.224 -32.928 1.00 94.19 672 ALA A O 1
ATOM 5180 N N . ASP A 1 673 ? 19.357 4.383 -31.281 1.00 94.06 673 ASP A N 1
ATOM 5181 C CA . ASP A 1 673 ? 20.289 4.437 -30.155 1.00 94.06 673 ASP A CA 1
ATOM 5182 C C . ASP A 1 673 ? 19.620 3.893 -28.878 1.00 94.06 673 ASP A C 1
ATOM 5184 O O . ASP A 1 673 ? 18.429 3.576 -28.838 1.00 94.06 673 ASP A O 1
ATOM 5188 N N . GLY A 1 674 ? 20.405 3.737 -27.812 1.00 95.81 674 GLY A N 1
ATOM 5189 C CA . GLY A 1 674 ? 19.867 3.395 -26.501 1.00 95.81 674 GLY A CA 1
ATOM 5190 C C . GLY A 1 674 ? 19.460 1.934 -26.308 1.00 95.81 674 GLY A C 1
ATOM 5191 O O . GLY A 1 674 ? 18.911 1.639 -25.249 1.00 95.81 674 GLY A O 1
ATOM 5192 N N . CYS A 1 675 ? 19.769 1.013 -27.229 1.00 97.19 675 CYS A N 1
ATOM 5193 C CA . CYS A 1 675 ? 19.440 -0.416 -27.099 1.00 97.19 675 CYS A CA 1
ATOM 5194 C C . CYS A 1 675 ? 19.894 -1.015 -25.761 1.00 97.19 675 CYS A C 1
ATOM 5196 O O . CYS A 1 675 ? 19.057 -1.526 -25.031 1.00 97.19 675 CYS A O 1
ATOM 5198 N N . GLY A 1 676 ? 21.158 -0.853 -25.355 1.00 97.62 676 GLY A N 1
ATOM 5199 C CA . GLY A 1 676 ? 21.637 -1.375 -24.067 1.00 97.62 676 GLY A CA 1
ATOM 5200 C C . GLY A 1 676 ? 20.956 -0.782 -22.831 1.00 97.62 676 GLY A C 1
ATOM 5201 O O . GLY A 1 676 ? 20.810 -1.472 -21.824 1.00 97.62 676 GLY A O 1
ATOM 5202 N N . LYS A 1 677 ? 20.497 0.476 -22.903 1.00 98.19 677 LYS A N 1
ATOM 5203 C CA . LYS A 1 677 ? 19.712 1.114 -21.831 1.00 98.19 677 LYS A CA 1
ATOM 5204 C C . LYS A 1 677 ? 18.284 0.555 -21.821 1.00 98.19 677 LYS A C 1
ATOM 5206 O O . LYS A 1 677 ? 17.799 0.126 -20.783 1.00 98.19 677 LYS A O 1
ATOM 5211 N N . THR A 1 678 ? 17.649 0.480 -22.987 1.00 98.56 678 THR A N 1
ATOM 5212 C CA . THR A 1 678 ? 16.302 -0.081 -23.160 1.00 98.56 678 THR A CA 1
ATOM 5213 C C . THR A 1 678 ? 16.252 -1.542 -22.714 1.00 98.56 678 THR A C 1
ATOM 5215 O O . THR A 1 678 ? 15.417 -1.899 -21.894 1.00 98.56 678 THR A O 1
ATOM 5218 N N . ALA A 1 679 ? 17.203 -2.362 -23.160 1.00 98.56 679 ALA A N 1
ATOM 5219 C CA . ALA A 1 679 ? 17.402 -3.745 -22.742 1.00 98.56 679 ALA A CA 1
ATOM 5220 C C . ALA A 1 679 ? 17.403 -3.895 -21.216 1.00 98.56 679 ALA A C 1
ATOM 5222 O O . ALA A 1 679 ? 16.644 -4.697 -20.683 1.00 98.56 679 ALA A O 1
ATOM 5223 N N . LYS A 1 680 ? 18.200 -3.074 -20.518 1.00 98.38 680 LYS A N 1
ATOM 5224 C CA . LYS A 1 680 ? 18.308 -3.087 -19.051 1.00 98.38 680 LYS A CA 1
ATOM 5225 C C . LYS A 1 680 ? 17.039 -2.620 -18.355 1.00 98.38 680 LYS A C 1
ATOM 5227 O O . LYS A 1 680 ? 16.691 -3.161 -17.311 1.00 98.38 680 LYS A O 1
ATOM 5232 N N . ALA A 1 681 ? 16.331 -1.644 -18.913 1.00 98.44 681 ALA A N 1
ATOM 5233 C CA . ALA A 1 681 ? 15.041 -1.224 -18.376 1.00 98.44 681 ALA A CA 1
ATOM 5234 C C . ALA A 1 681 ? 13.980 -2.333 -18.526 1.00 98.44 681 ALA A C 1
ATOM 5236 O O . ALA A 1 681 ? 13.248 -2.610 -17.577 1.00 98.44 681 ALA A O 1
ATOM 5237 N N . ILE A 1 682 ? 13.943 -3.031 -19.668 1.00 98.62 682 ILE A N 1
ATOM 5238 C CA . ILE A 1 682 ? 13.012 -4.146 -19.910 1.00 98.62 682 ILE A CA 1
ATOM 5239 C C . ILE A 1 682 ? 13.376 -5.392 -19.097 1.00 98.62 682 ILE A C 1
ATOM 5241 O O . ILE A 1 682 ? 12.489 -6.036 -18.539 1.00 98.62 682 ILE A O 1
ATOM 5245 N N . SER A 1 683 ? 14.658 -5.732 -18.967 1.00 98.50 683 SER A N 1
ATOM 5246 C CA . SER A 1 683 ? 15.088 -6.831 -18.097 1.00 98.50 683 SER A CA 1
ATOM 5247 C C . SER A 1 683 ? 14.784 -6.519 -16.628 1.00 98.50 683 SER A C 1
ATOM 5249 O O . SER A 1 683 ? 14.275 -7.380 -15.909 1.00 98.50 683 SER A O 1
ATOM 5251 N N . SER A 1 684 ? 14.970 -5.262 -16.207 1.00 98.25 684 SER A N 1
ATOM 5252 C CA . SER A 1 684 ? 14.556 -4.794 -14.883 1.00 98.25 684 SER A CA 1
ATOM 5253 C C . SER A 1 684 ? 13.046 -4.907 -14.694 1.00 98.25 684 SER A C 1
ATOM 5255 O O . SER A 1 684 ? 12.622 -5.391 -13.656 1.00 98.25 684 SER A O 1
ATOM 5257 N N . PHE A 1 685 ? 12.223 -4.535 -15.683 1.00 97.81 685 PHE A N 1
ATOM 5258 C CA . PHE A 1 685 ? 10.766 -4.729 -15.637 1.00 97.81 685 PHE A CA 1
ATOM 5259 C C . PHE A 1 685 ? 10.387 -6.185 -15.332 1.00 97.81 685 PHE A C 1
ATOM 5261 O O . PHE A 1 685 ? 9.575 -6.430 -14.439 1.00 97.81 685 PHE A O 1
ATOM 5268 N N . VAL A 1 686 ? 11.008 -7.150 -16.020 1.00 97.56 686 VAL A N 1
ATOM 5269 C CA . VAL A 1 686 ? 10.749 -8.583 -15.802 1.00 97.56 686 VAL A CA 1
ATOM 5270 C C . VAL A 1 686 ? 11.101 -8.997 -14.368 1.00 97.56 686 VAL A C 1
ATOM 5272 O O . VAL A 1 686 ? 10.310 -9.674 -13.712 1.00 97.56 686 VAL A O 1
ATOM 5275 N N . LEU A 1 687 ? 12.252 -8.556 -13.853 1.00 96.62 687 LEU A N 1
ATOM 5276 C CA . LEU A 1 687 ? 12.700 -8.885 -12.495 1.00 96.62 687 LEU A CA 1
ATOM 5277 C C . LEU A 1 687 ? 11.853 -8.191 -11.419 1.00 96.62 687 LEU A C 1
ATOM 5279 O O . LEU A 1 687 ? 11.449 -8.837 -10.457 1.00 96.62 687 LEU A O 1
ATOM 5283 N N . MET A 1 688 ? 11.507 -6.916 -11.615 1.00 94.75 688 MET A N 1
ATOM 5284 C CA . MET A 1 688 ? 10.614 -6.149 -10.740 1.00 94.75 688 MET A CA 1
ATOM 5285 C C . MET A 1 688 ? 9.222 -6.785 -10.665 1.00 94.75 688 MET A C 1
ATOM 5287 O O . MET A 1 688 ? 8.641 -6.868 -9.585 1.00 94.75 688 MET A O 1
ATOM 5291 N N . ARG A 1 689 ? 8.695 -7.280 -11.794 1.00 91.00 689 ARG A N 1
ATOM 5292 C CA . ARG A 1 689 ? 7.426 -8.025 -11.846 1.00 91.00 689 ARG A CA 1
ATOM 5293 C C . ARG A 1 689 ? 7.480 -9.325 -11.039 1.00 91.00 689 ARG A C 1
ATOM 5295 O O . ARG A 1 689 ? 6.471 -9.712 -10.458 1.00 91.00 689 ARG A O 1
ATOM 5302 N N . ALA A 1 690 ? 8.642 -9.971 -10.986 1.00 89.88 690 ALA A N 1
ATOM 5303 C CA . ALA A 1 690 ? 8.881 -11.176 -10.194 1.00 89.88 690 ALA A CA 1
ATOM 5304 C C . ALA A 1 690 ? 9.329 -10.895 -8.744 1.00 89.88 690 ALA A C 1
ATOM 5306 O O . ALA A 1 690 ? 9.559 -11.839 -7.994 1.00 89.88 690 ALA A O 1
ATOM 5307 N N . GLY A 1 691 ? 9.477 -9.625 -8.343 1.00 87.69 691 GLY A N 1
ATOM 5308 C CA . GLY A 1 691 ? 9.990 -9.248 -7.022 1.00 87.69 691 GLY A CA 1
ATOM 5309 C C . GLY A 1 691 ? 11.455 -9.635 -6.784 1.00 87.69 691 GLY A C 1
ATOM 5310 O O . GLY A 1 691 ? 11.861 -9.815 -5.641 1.00 87.69 691 GLY A O 1
ATOM 5311 N N . LEU A 1 692 ? 12.247 -9.800 -7.847 1.00 92.25 692 LEU A N 1
ATOM 5312 C CA . LEU A 1 692 ? 13.659 -10.177 -7.773 1.00 92.25 692 LEU A CA 1
ATOM 5313 C C . LEU A 1 692 ? 14.572 -8.949 -7.777 1.00 92.25 692 LEU A C 1
ATOM 5315 O O . LEU A 1 692 ? 14.205 -7.884 -8.277 1.00 92.25 692 LEU A O 1
ATOM 5319 N N . SER A 1 693 ? 15.789 -9.115 -7.257 1.00 94.38 693 SER A N 1
ATOM 5320 C CA . SER A 1 693 ? 16.852 -8.109 -7.358 1.00 94.38 693 SER A CA 1
ATOM 5321 C C . SER A 1 693 ? 17.332 -7.923 -8.805 1.00 94.38 693 SER A C 1
ATOM 5323 O O . SER A 1 693 ? 17.243 -8.840 -9.625 1.00 94.38 693 SER A O 1
ATOM 5325 N N . LEU A 1 694 ? 17.854 -6.737 -9.133 1.00 97.12 694 LEU A N 1
ATOM 5326 C CA . LEU A 1 694 ? 18.460 -6.481 -10.445 1.00 97.12 694 LEU A CA 1
ATOM 5327 C C . LEU A 1 694 ? 19.856 -7.127 -10.537 1.00 97.12 694 LEU A C 1
ATOM 5329 O O . LEU A 1 694 ? 20.523 -7.297 -9.512 1.00 97.12 694 LEU A O 1
ATOM 5333 N N . PRO A 1 695 ? 20.340 -7.478 -11.746 1.00 97.25 695 PRO A N 1
ATOM 5334 C CA . PRO A 1 695 ? 21.703 -7.978 -11.927 1.00 97.25 695 PRO A CA 1
ATOM 5335 C C . PRO A 1 695 ? 22.745 -6.962 -11.438 1.00 97.25 695 PRO A C 1
ATOM 5337 O O . PRO A 1 695 ? 22.496 -5.764 -11.458 1.00 97.25 695 PRO A O 1
ATOM 5340 N N . SER A 1 696 ? 23.936 -7.416 -11.043 1.00 96.88 696 SER A N 1
ATOM 5341 C CA . SER A 1 696 ? 25.062 -6.541 -10.680 1.00 96.88 696 SER A CA 1
ATOM 5342 C C . SER A 1 696 ? 26.204 -6.646 -11.699 1.00 96.88 696 SER A C 1
ATOM 5344 O O . SER A 1 696 ? 26.970 -7.610 -11.684 1.00 96.88 696 SER A O 1
ATOM 5346 N N . TYR A 1 697 ? 26.361 -5.631 -12.556 1.00 96.50 697 TYR A N 1
ATOM 5347 C CA . TYR A 1 697 ? 27.376 -5.594 -13.627 1.00 96.50 697 TYR A CA 1
ATOM 5348 C C . TYR A 1 697 ? 28.782 -5.203 -13.131 1.00 96.50 697 TYR A C 1
ATOM 5350 O O . TYR A 1 697 ? 29.354 -4.198 -13.556 1.00 96.50 697 TYR A O 1
ATOM 5358 N N . LYS A 1 698 ? 29.365 -5.985 -12.215 1.00 91.94 698 LYS A N 1
ATOM 5359 C CA . LYS A 1 698 ? 30.634 -5.632 -11.542 1.00 91.94 698 LYS A CA 1
ATOM 5360 C C . LYS A 1 698 ? 31.856 -5.565 -12.461 1.00 91.94 698 LYS A C 1
ATOM 5362 O O . LYS A 1 698 ? 32.706 -4.709 -12.231 1.00 91.94 698 LYS A O 1
ATOM 5367 N N . GLY A 1 699 ? 31.971 -6.423 -13.479 1.00 92.12 699 GLY A N 1
ATOM 5368 C CA . GLY A 1 699 ? 33.054 -6.325 -14.470 1.00 92.12 699 GLY A CA 1
ATOM 5369 C C . GLY A 1 699 ? 32.791 -5.297 -15.572 1.00 92.12 699 GLY A C 1
ATOM 5370 O O . GLY A 1 699 ? 33.595 -5.168 -16.497 1.00 92.12 699 GLY A O 1
ATOM 5371 N N . GLY A 1 700 ? 31.696 -4.539 -15.462 1.00 95.69 700 GLY A N 1
ATOM 5372 C CA . GLY A 1 700 ? 31.368 -3.428 -16.342 1.00 95.69 700 GLY A CA 1
ATOM 5373 C C . GLY A 1 700 ? 31.061 -3.843 -17.779 1.00 95.69 700 GLY A C 1
ATOM 5374 O O . GLY A 1 700 ? 30.723 -4.987 -18.087 1.00 95.69 700 GLY A O 1
ATOM 5375 N N . ARG A 1 701 ? 31.164 -2.863 -18.678 1.00 95.88 701 ARG A N 1
ATOM 5376 C CA . ARG A 1 701 ? 30.817 -3.007 -20.096 1.00 95.88 701 ARG A CA 1
ATOM 5377 C C . ARG A 1 701 ? 31.615 -4.103 -20.813 1.00 95.88 701 ARG A C 1
ATOM 5379 O O . ARG A 1 701 ? 31.033 -4.855 -21.587 1.00 95.88 701 ARG A O 1
ATOM 5386 N N . ASP A 1 702 ? 32.921 -4.184 -20.588 1.00 96.88 702 ASP A N 1
ATOM 5387 C CA . ASP A 1 702 ? 33.786 -5.094 -21.351 1.00 96.88 702 ASP A CA 1
ATOM 5388 C C . ASP A 1 702 ? 33.504 -6.565 -21.025 1.00 96.88 702 ASP A C 1
ATOM 5390 O O . ASP A 1 702 ? 33.486 -7.404 -21.926 1.00 96.88 702 ASP A O 1
ATOM 5394 N N . GLU A 1 703 ? 33.226 -6.875 -19.754 1.00 97.50 703 GLU A N 1
ATOM 5395 C CA . GLU A 1 703 ? 32.796 -8.215 -19.351 1.00 97.50 703 GLU A CA 1
ATOM 5396 C C . GLU A 1 703 ? 31.453 -8.575 -19.994 1.00 97.50 703 GLU A C 1
ATOM 5398 O O . GLU A 1 703 ? 31.326 -9.652 -20.570 1.00 97.50 703 GLU A O 1
ATOM 5403 N N . TYR A 1 704 ? 30.492 -7.646 -19.995 1.00 97.31 704 TYR A N 1
ATOM 5404 C CA . TYR A 1 704 ? 29.179 -7.856 -20.604 1.00 97.31 704 TYR A CA 1
ATOM 5405 C C . TYR A 1 704 ? 29.269 -8.239 -22.092 1.00 97.31 704 TYR A C 1
ATOM 5407 O O . TYR A 1 704 ? 28.713 -9.255 -22.508 1.00 97.31 704 TYR A O 1
ATOM 5415 N N . TYR A 1 705 ? 30.023 -7.484 -22.902 1.00 96.50 705 TYR A N 1
ATOM 5416 C CA . TYR A 1 705 ? 30.149 -7.772 -24.341 1.00 96.50 705 TYR A CA 1
ATOM 5417 C C . TYR A 1 705 ? 31.070 -8.957 -24.665 1.00 96.50 705 TYR A C 1
ATOM 5419 O O . TYR A 1 705 ? 31.075 -9.420 -25.806 1.00 96.50 705 TYR A O 1
ATOM 5427 N N . LYS A 1 706 ? 31.818 -9.507 -23.697 1.00 97.56 706 LYS A N 1
ATOM 5428 C CA . LYS A 1 706 ? 32.588 -10.750 -23.895 1.00 97.56 706 LYS A CA 1
ATOM 5429 C C . LYS A 1 706 ? 31.682 -11.945 -24.219 1.00 97.56 706 LYS A C 1
ATOM 5431 O O . LYS A 1 706 ? 32.126 -12.862 -24.912 1.00 97.56 706 LYS A O 1
ATOM 5436 N N . HIS A 1 707 ? 30.441 -11.891 -23.740 1.00 97.19 707 HIS A N 1
ATOM 5437 C CA . HIS A 1 707 ? 29.403 -12.907 -23.908 1.00 97.19 707 HIS A CA 1
ATOM 5438 C C . HIS A 1 707 ? 28.436 -12.600 -25.071 1.00 97.19 707 HIS A C 1
ATOM 5440 O O . HIS A 1 707 ? 27.424 -13.276 -25.237 1.00 97.19 707 HIS A O 1
ATOM 5446 N N . ALA A 1 708 ? 28.729 -11.580 -25.889 1.00 95.75 708 ALA A N 1
ATOM 5447 C CA . ALA A 1 708 ? 27.943 -11.256 -27.077 1.00 95.75 708 ALA A CA 1
ATOM 5448 C C . ALA A 1 708 ? 28.161 -12.286 -28.209 1.00 95.75 708 ALA A C 1
ATOM 5450 O O . ALA A 1 708 ? 29.257 -12.853 -28.334 1.00 95.75 708 ALA A O 1
ATOM 5451 N N . PRO A 1 709 ? 27.154 -12.520 -29.073 1.00 95.56 709 PRO A N 1
ATOM 5452 C CA . PRO A 1 709 ? 27.308 -13.383 -30.239 1.00 95.56 709 PRO A CA 1
ATOM 5453 C C . PRO A 1 709 ? 28.377 -12.835 -31.195 1.00 95.56 709 PRO A C 1
ATOM 5455 O O . PRO A 1 709 ? 28.605 -11.630 -31.296 1.00 95.56 709 PRO A O 1
ATOM 5458 N N . ARG A 1 710 ? 29.050 -13.742 -31.911 1.00 94.88 710 ARG A N 1
ATOM 5459 C CA . ARG A 1 710 ? 30.135 -13.409 -32.858 1.00 94.88 710 ARG A CA 1
ATOM 5460 C C . ARG A 1 710 ? 29.722 -13.512 -34.328 1.00 94.88 710 ARG A C 1
ATOM 5462 O O . ARG A 1 710 ? 30.514 -13.179 -35.204 1.00 94.88 710 ARG A O 1
ATOM 5469 N N . SER A 1 711 ? 28.513 -13.990 -34.590 1.00 93.81 711 SER A N 1
ATOM 5470 C CA . SER A 1 711 ? 27.927 -14.189 -35.915 1.00 93.81 711 SER A CA 1
ATOM 5471 C C . SER A 1 711 ? 26.479 -13.724 -35.900 1.00 93.81 711 SER A C 1
ATOM 5473 O O . SER A 1 711 ? 25.857 -13.712 -34.839 1.00 93.81 711 SER A O 1
ATOM 5475 N N . ILE A 1 712 ? 25.967 -13.322 -37.066 1.00 90.12 712 ILE A N 1
ATOM 5476 C CA . ILE A 1 712 ? 24.565 -12.919 -37.209 1.00 90.12 712 ILE A CA 1
ATOM 5477 C C . ILE A 1 712 ? 23.702 -14.136 -36.874 1.00 90.12 712 ILE A C 1
ATOM 5479 O O . ILE A 1 712 ? 23.933 -15.227 -37.408 1.00 90.12 712 ILE A O 1
ATOM 5483 N N . VAL A 1 713 ? 22.740 -13.945 -35.974 1.00 86.50 713 VAL A N 1
ATOM 5484 C CA . VAL A 1 713 ? 21.835 -15.012 -35.534 1.00 86.50 713 VAL A CA 1
ATOM 5485 C C . VAL A 1 713 ? 20.989 -15.488 -36.717 1.00 86.50 713 VAL A C 1
ATOM 5487 O O . VAL A 1 713 ? 20.713 -14.728 -37.640 1.00 86.50 713 VAL A O 1
ATOM 5490 N N . ARG A 1 714 ? 20.566 -16.756 -36.697 1.00 85.62 714 ARG A N 1
ATOM 5491 C CA . ARG A 1 714 ? 19.804 -17.476 -37.740 1.00 85.62 714 ARG A CA 1
ATOM 5492 C C . ARG A 1 714 ? 20.640 -17.953 -38.929 1.00 85.62 714 ARG A C 1
ATOM 5494 O O . ARG A 1 714 ? 20.108 -18.661 -39.783 1.00 85.62 714 ARG A O 1
ATOM 5501 N N . VAL A 1 715 ? 21.940 -17.650 -38.962 1.00 87.81 715 VAL A N 1
ATOM 5502 C CA . VAL A 1 715 ? 22.872 -18.205 -39.959 1.00 87.81 715 VAL A CA 1
ATOM 5503 C C . VAL A 1 715 ? 23.401 -19.576 -39.523 1.00 87.81 715 VAL A C 1
ATOM 5505 O O . VAL A 1 715 ? 23.473 -20.492 -40.343 1.00 87.81 715 VAL A O 1
ATOM 5508 N N . ASP A 1 716 ? 23.730 -19.743 -38.238 1.00 92.56 716 ASP A N 1
ATOM 5509 C CA . ASP A 1 716 ? 24.215 -21.001 -37.656 1.00 92.56 716 ASP A CA 1
ATOM 5510 C C . ASP A 1 716 ? 23.519 -21.274 -36.315 1.00 92.56 716 ASP A C 1
ATOM 5512 O O . ASP A 1 716 ? 23.945 -20.821 -35.254 1.00 92.56 716 ASP A O 1
ATOM 5516 N N . GLN A 1 717 ? 22.463 -22.089 -36.358 1.00 92.75 717 GLN A N 1
ATOM 5517 C CA . GLN A 1 717 ? 21.651 -22.415 -35.182 1.00 92.75 717 GLN A CA 1
ATOM 5518 C C . GLN A 1 717 ? 22.443 -23.075 -34.039 1.00 92.75 717 GLN A C 1
ATOM 5520 O O . GLN A 1 717 ? 22.024 -22.998 -32.881 1.00 92.75 717 GLN A O 1
ATOM 5525 N N . ILE A 1 718 ? 23.555 -23.761 -34.337 1.00 93.38 718 ILE A N 1
ATOM 5526 C CA . ILE A 1 718 ? 24.394 -24.389 -33.309 1.00 93.38 718 ILE A CA 1
ATOM 5527 C C . ILE A 1 718 ? 25.200 -23.306 -32.591 1.00 93.38 718 ILE A C 1
ATOM 5529 O O . ILE A 1 718 ? 25.225 -23.287 -31.357 1.00 93.38 718 ILE A O 1
ATOM 5533 N N . ALA A 1 719 ? 25.818 -22.397 -33.351 1.00 93.44 719 ALA A N 1
ATOM 5534 C CA . ALA A 1 719 ? 26.543 -21.257 -32.798 1.00 93.44 719 ALA A CA 1
ATOM 5535 C C . ALA A 1 719 ? 25.614 -20.329 -31.998 1.00 93.44 719 ALA A C 1
ATOM 5537 O O . ALA A 1 719 ? 25.967 -19.934 -30.887 1.00 93.44 719 ALA A O 1
ATOM 5538 N N . ASP A 1 720 ? 24.407 -20.067 -32.502 1.00 93.75 720 ASP A N 1
ATOM 5539 C CA . ASP A 1 720 ? 23.407 -19.220 -31.843 1.00 93.75 720 ASP A CA 1
ATOM 5540 C C . ASP A 1 720 ? 22.986 -19.793 -30.490 1.00 93.75 720 ASP A C 1
ATOM 5542 O O . ASP A 1 720 ? 22.984 -19.097 -29.473 1.00 93.75 720 ASP A O 1
ATOM 5546 N N . ARG A 1 721 ? 22.693 -21.100 -30.443 1.00 95.69 721 ARG A N 1
ATOM 5547 C CA . ARG A 1 721 ? 22.340 -21.777 -29.191 1.00 95.69 721 ARG A CA 1
ATOM 5548 C C . ARG A 1 721 ? 23.489 -21.730 -28.188 1.00 95.69 721 ARG A C 1
ATOM 5550 O O . ARG A 1 721 ? 23.239 -21.539 -27.001 1.00 95.69 721 ARG A O 1
ATOM 5557 N N . ALA A 1 722 ? 24.728 -21.919 -28.643 1.00 96.31 722 ALA A N 1
ATOM 5558 C CA . ALA A 1 722 ? 25.899 -21.847 -27.776 1.00 96.31 722 ALA A CA 1
ATOM 5559 C C . ALA A 1 722 ? 26.109 -20.429 -27.220 1.00 96.31 722 ALA A C 1
ATOM 5561 O O . ALA A 1 722 ? 26.350 -20.285 -26.024 1.00 96.31 722 ALA A O 1
ATOM 5562 N N . ALA A 1 723 ? 25.960 -19.397 -28.056 1.00 96.81 723 ALA A N 1
ATOM 5563 C CA . ALA A 1 723 ? 26.072 -18.000 -27.643 1.00 96.81 723 ALA A CA 1
ATOM 5564 C C . ALA A 1 723 ? 24.970 -17.601 -26.648 1.00 96.81 723 ALA A C 1
ATOM 5566 O O . ALA A 1 723 ? 25.264 -16.975 -25.633 1.00 96.81 723 ALA A O 1
ATOM 5567 N N . TRP A 1 724 ? 23.720 -18.013 -26.890 1.00 97.75 724 TRP A N 1
ATOM 5568 C CA . TRP A 1 724 ? 22.620 -17.802 -25.945 1.00 97.75 724 TRP A CA 1
ATOM 5569 C C . TRP A 1 724 ? 22.889 -18.472 -24.594 1.00 97.75 724 TRP A C 1
ATOM 5571 O O . TRP A 1 724 ? 22.719 -17.844 -23.553 1.00 97.75 724 TRP A O 1
ATOM 5581 N N . GLN A 1 725 ? 23.340 -19.731 -24.587 1.00 98.12 725 GLN A N 1
ATOM 5582 C CA . GLN A 1 725 ? 23.636 -20.440 -23.339 1.00 98.12 725 GLN A CA 1
ATOM 5583 C C . GLN A 1 725 ? 24.790 -19.795 -22.565 1.00 98.12 725 GLN A C 1
ATOM 5585 O O . GLN A 1 725 ? 24.690 -19.663 -21.347 1.00 98.12 725 GLN A O 1
ATOM 5590 N N . ASP A 1 726 ? 25.853 -19.360 -23.247 1.00 98.00 726 ASP A N 1
ATOM 5591 C CA . ASP A 1 726 ? 26.964 -18.637 -22.614 1.00 98.00 726 ASP A CA 1
ATOM 5592 C C . ASP A 1 726 ? 26.480 -17.334 -21.954 1.00 98.00 726 ASP A C 1
ATOM 5594 O O . ASP A 1 726 ? 26.727 -17.110 -20.766 1.00 98.00 726 ASP A O 1
ATOM 5598 N N . PHE A 1 727 ? 25.698 -16.526 -22.679 1.00 98.25 727 PHE A N 1
ATOM 5599 C CA . PHE A 1 727 ? 25.122 -15.295 -22.136 1.00 98.25 727 PHE A CA 1
ATOM 5600 C C . PHE A 1 727 ? 24.154 -15.557 -20.977 1.00 98.25 727 PHE A C 1
ATOM 5602 O O . PHE A 1 727 ? 24.212 -14.868 -19.960 1.00 98.25 727 PHE A O 1
ATOM 5609 N N . LEU A 1 728 ? 23.290 -16.569 -21.084 1.00 98.12 728 LEU A N 1
ATOM 5610 C CA . LEU A 1 728 ? 22.333 -16.919 -20.037 1.00 98.12 728 LEU A CA 1
ATOM 5611 C C . LEU A 1 728 ? 23.036 -17.323 -18.735 1.00 98.12 728 LEU A C 1
ATOM 5613 O O . LEU A 1 728 ? 22.620 -16.895 -17.658 1.00 98.12 728 LEU A O 1
ATOM 5617 N N . GLN A 1 729 ? 24.107 -18.120 -18.813 1.00 98.00 729 GLN A N 1
ATOM 5618 C CA . GLN A 1 729 ? 24.890 -18.498 -17.631 1.00 98.00 729 GLN A CA 1
ATOM 5619 C C . GLN A 1 729 ? 25.580 -17.285 -17.001 1.00 98.00 729 GLN A C 1
ATOM 5621 O O . GLN A 1 729 ? 25.540 -17.119 -15.779 1.00 98.00 729 GLN A O 1
ATOM 5626 N N . TYR A 1 730 ? 26.154 -16.405 -17.826 1.00 97.88 730 TYR A N 1
ATOM 5627 C CA . TYR A 1 730 ? 26.707 -15.138 -17.357 1.00 97.88 730 TYR A CA 1
ATOM 5628 C C . TYR A 1 730 ? 25.638 -14.290 -16.650 1.00 97.88 730 TYR A C 1
ATOM 5630 O O . TYR A 1 730 ? 25.841 -13.877 -15.507 1.00 97.88 730 TYR A O 1
ATOM 5638 N N . TYR A 1 731 ? 24.465 -14.110 -17.260 1.00 97.94 731 TYR A N 1
ATOM 5639 C CA . TYR A 1 731 ? 23.370 -13.324 -16.692 1.00 97.94 731 TYR A CA 1
ATOM 5640 C C . TYR A 1 731 ? 22.870 -13.885 -15.356 1.00 97.94 731 TYR A C 1
ATOM 5642 O O . TYR A 1 731 ? 22.751 -13.145 -14.377 1.00 97.94 731 TYR A O 1
ATOM 5650 N N . LYS A 1 732 ? 22.659 -15.207 -15.273 1.00 97.25 732 LYS A N 1
ATOM 5651 C CA . LYS A 1 732 ? 22.260 -15.895 -14.033 1.00 97.25 732 LYS A CA 1
ATOM 5652 C C . LYS A 1 732 ? 23.252 -15.674 -12.893 1.00 97.25 732 LYS A C 1
ATOM 5654 O O . LYS A 1 732 ? 22.832 -15.569 -11.748 1.00 97.25 732 LYS A O 1
ATOM 5659 N N . SER A 1 733 ? 24.547 -15.551 -13.189 1.00 96.38 733 SER A N 1
ATOM 5660 C CA . SER A 1 733 ? 25.565 -15.297 -12.161 1.00 96.38 733 SER A CA 1
ATOM 5661 C C . SER A 1 733 ? 25.487 -13.897 -11.528 1.00 96.38 733 SER A C 1
ATOM 5663 O O . SER A 1 733 ? 26.014 -13.687 -10.434 1.00 96.38 733 SER A O 1
ATOM 5665 N N . MET A 1 734 ? 24.836 -12.938 -12.199 1.00 96.50 734 MET A N 1
ATOM 5666 C CA . MET A 1 734 ? 24.741 -11.547 -11.749 1.00 96.50 734 MET A CA 1
ATOM 5667 C C . MET A 1 734 ? 23.492 -11.255 -10.917 1.00 96.50 734 MET A C 1
ATOM 5669 O O . MET A 1 734 ? 23.496 -10.279 -10.164 1.00 96.50 734 MET A O 1
ATOM 5673 N N . VAL A 1 735 ? 22.432 -12.054 -11.058 1.00 95.44 735 VAL A N 1
ATOM 5674 C CA . VAL A 1 735 ? 21.180 -11.878 -10.313 1.00 95.44 735 VAL A CA 1
ATOM 5675 C C . VAL A 1 735 ? 21.283 -12.625 -8.990 1.00 95.44 735 VAL A C 1
ATOM 5677 O O . VAL A 1 735 ? 21.479 -13.840 -8.965 1.00 95.44 735 VAL A O 1
ATOM 5680 N N . LYS A 1 736 ? 21.131 -11.914 -7.869 1.00 88.62 736 LYS A N 1
ATOM 5681 C CA . LYS A 1 736 ? 21.021 -12.581 -6.572 1.00 88.62 736 LYS A CA 1
ATOM 5682 C C . LYS A 1 736 ? 19.637 -13.207 -6.489 1.00 88.62 736 LYS A C 1
ATOM 5684 O O . LYS A 1 736 ? 18.638 -12.512 -6.326 1.00 88.62 736 LYS A O 1
ATOM 5689 N N . THR A 1 737 ? 19.583 -14.525 -6.591 1.00 73.69 737 THR A N 1
ATOM 5690 C CA . THR A 1 737 ? 18.469 -15.274 -6.020 1.00 73.69 737 THR A CA 1
ATOM 5691 C C . THR A 1 737 ? 18.726 -15.319 -4.522 1.00 73.69 737 THR A C 1
ATOM 5693 O O . THR A 1 737 ? 19.792 -15.800 -4.132 1.00 73.69 737 THR A O 1
ATOM 5696 N N . ASP A 1 738 ? 17.798 -14.867 -3.684 1.00 59.06 738 ASP A N 1
ATOM 5697 C CA . ASP A 1 738 ? 17.924 -14.900 -2.215 1.00 59.06 738 ASP A CA 1
ATOM 5698 C C . ASP A 1 738 ? 17.968 -16.329 -1.621 1.00 59.06 738 ASP A C 1
ATOM 5700 O O . ASP A 1 738 ? 17.770 -16.542 -0.432 1.00 59.06 738 ASP A O 1
ATOM 5704 N N . ASN A 1 739 ? 18.359 -17.324 -2.419 1.00 42.47 739 ASN A N 1
ATOM 5705 C CA . ASN A 1 739 ? 18.682 -18.692 -2.031 1.00 42.47 739 ASN A CA 1
ATOM 5706 C C . ASN A 1 739 ? 20.012 -18.804 -1.260 1.00 42.47 739 ASN A C 1
ATOM 5708 O O . ASN A 1 739 ? 20.694 -19.830 -1.321 1.00 42.47 739 ASN A O 1
ATOM 5712 N N . GLY A 1 740 ? 20.368 -17.784 -0.475 1.00 37.50 740 GLY A N 1
ATOM 5713 C CA . GLY A 1 740 ? 21.060 -18.033 0.782 1.00 37.50 740 GLY A CA 1
ATOM 5714 C C . GLY A 1 740 ? 20.068 -18.722 1.710 1.00 37.50 740 GLY A C 1
ATOM 5715 O O . GLY A 1 740 ? 19.462 -18.062 2.544 1.00 37.50 740 GLY A O 1
ATOM 5716 N N . GLY A 1 741 ? 19.854 -20.021 1.484 1.00 31.95 741 GLY A N 1
ATOM 5717 C CA . GLY A 1 741 ? 18.907 -20.831 2.234 1.00 31.95 741 GLY A CA 1
ATOM 5718 C C . GLY A 1 741 ? 19.052 -20.622 3.739 1.00 31.95 741 GLY A C 1
ATOM 5719 O O . GLY A 1 741 ? 20.155 -20.721 4.285 1.00 31.95 741 GLY A O 1
ATOM 5720 N N . ILE A 1 742 ? 17.912 -20.332 4.365 1.00 28.94 742 ILE A N 1
ATOM 5721 C CA . ILE A 1 742 ? 17.607 -20.788 5.721 1.00 28.94 742 ILE A CA 1
ATOM 5722 C C . ILE A 1 742 ? 17.352 -22.292 5.647 1.00 28.94 742 ILE A C 1
ATOM 5724 O O . ILE A 1 742 ? 16.631 -22.712 4.710 1.00 28.94 742 ILE A O 1
#

Radius of gyration: 34.22 Å; chains: 1; bounding box: 90×80×85 Å

InterPro domains:
  IPR003812 Fido domain [PS51459] (595-733)
  IPR010488 Zeta toxin domain [PF06414] (237-391)
  IPR027417 P-loop containing nucleoside triphosphate hydrolase [G3DSA:3.40.50.300] (212-420)
  IPR036597 Fido-like domain superfamily [G3DSA:1.10.3290.10] (535-738)
  IPR036597 Fido-like domain superfamily [SSF140931] (617-718)

Foldseek 3Di:
DDDDDDDDDDDDDDDDDDDDDDDDDDDPPVCVVLVVLLVVLLVVVLVCCVVPPDPPDDPVVSVVVSVVLVVVLVVLVVVLVVDDDDDPCSSVVSSVVNSVVSVCVVVVVPDDDDDPPVVCVVVDVDVVVVVVQVVVCVVPVVSVVVVVVVVVVVVVVCPPPVNVLVVLVVVLLVVLLVDVAAPLNSFFPDDPVPDDPVRVLVLLLDLVRGRPVLSVLLVVLLVLLLVQQQVLQVQVCVLPVFAEEEEQAEFALLCSLVLVVVPDSLNPSCADPVSDSGSALDLLLVLCSSNVNDLSNFSVSCNVVSVSSSVNSVVVPLQLSGHHYHHDNCLAPVSVVVVLVSCVSSVHAYAYEHGEEPLLSSLLSLLLDDRSDSRHLDALVSRLVSLQSNQACVVVVQCVQQVCPRPRYPKYWYWYQDQVQLGIDTQWIDDPSHIHGDPVCPVVVVVSHDHSVRSVVVSVVQQQDFLAPVVLVVVLVSQDDPDPVSNVVSVSSNVSSVLRHGHGSNVSSCVSNVNCQPVVLVQLLVQLLLQCVQAPPLLVQDDDPPQDPCLVVFFDPDGSVVSNVLQSVLLSVLLSLLLVCLSPDLVDLVVLLVNLLVSLCSNCPNTTDPPQFWDDHADGPPAQEDGPVCLVVLSSVLSHVLSVLLPDPPHDLLLSLLSLQLCQPQYHVTTSDCSNSSSQSVSSSSQSSVVWDRFRSVVGNVVLCVLGQPHHPPPDPVSNVVSSVSSSVVSVVRTDDVPPPD

Organism: NCBI:txid1332188